Protein AF-A0A7X3QIZ9-F1 (afdb_monomer_lite)

Foldseek 3Di:
DVLCVVLQAAEAEDAALVRLLVVVCVLCVPFAQEEEEDDLVCVQSVNVVSCVVVNHHYAYLDLQQNLVVLVVLWAQALVQRNPVDALVVSLVSCVVVVFDDVDSDPQSSLQRSLVVSVVSLVRGAAYEYEALAQEPPNRWTKDADFFLSVLSRQQRHLEYEYEYEPLRYDHHPLRVQVLQCCQCCLAPNASGHQKIKTAFHRDPSGHHYYYYYHLQLVVLCVDPLRNLLSPDSRRRNLLVQFPLCVVQTQSLQVGSDGHLSCLQVVCSNVVVCPNLCSLVSGPLPQRSQVSRPSRDRSSSSSVVSVVVCLVVHDDPVRVVVVVVVCVCCVDPNVVVVVVVVVVCCVVPVPDDDDPPPDPDPSPPPPPPPPVVSDDDPVPDDDDDDPDPDDADPQLVSLLQVLLVVLPAAEEQDDDDDPLEDEDEFLAAESSNNKTKDWDPSLNSVSQLSGQEYEYEHASVRGDHGPSVCRVVPPDRGMMMIGRWFRWDLSHVRDIHGSSRGYRHYYYNYDHDDDPD

Secondary structure (DSSP, 8-state):
-HHHHHTT-EEEEESSHHHHHHHHHHHHTT--EEEE---HHHHHTTHHHHHHHTT-EEEE-SHHHHHHHHHTS--SSSS-TTTT--HHHHHHHHHHHT---SS--HHHHHHHHHHHHHHHTTS--EEEE--SEEETTT-PEEEEESSSHHHHHHHSSSEEEEEEEGGGEESSHHHHHHHHHHHHHHHHS-SS-SEEEEE-SPPTT-EEEEEEE-TTHHHHHH-TTTGGGGG-----HHHHT-HHHHHH-SGGG-SSS-HHHHHHHHHHH-TTTTTTTGGGS----SHHHHT-TT---HHHHHHHHHHHHHHH-S-HHHHHHHHHHHHHHSSHHHHHHHHHHHHHHHH-TTSPPPP---SS------TT--GGGSPPGGGSPPPPPPP-PPPPSSHHHHHHHHHHHTT-EEES-----TTEEEEE-SEEETTTTEEEEEGGGG-HHHHHH-SEEEEEEEGGGEESSGGGGHHHH-SSS-EEEE-SS-EE-TTTT--EE-SSS-SEEEEEEE------

Structure (mmCIF, N/CA/C/O backbone):
data_AF-A0A7X3QIZ9-F1
#
_entry.id   AF-A0A7X3QIZ9-F1
#
loop_
_atom_site.group_PDB
_atom_site.id
_atom_site.type_symbol
_atom_site.label_atom_id
_atom_site.label_alt_id
_atom_site.label_comp_id
_atom_site.label_asym_id
_atom_site.label_entity_id
_atom_site.label_seq_id
_atom_site.pdbx_PDB_ins_code
_atom_site.Cartn_x
_atom_site.Cartn_y
_atom_site.Cartn_z
_atom_site.occupancy
_atom_site.B_iso_or_equiv
_atom_site.auth_seq_id
_atom_site.auth_comp_id
_atom_site.auth_asym_id
_atom_site.auth_atom_id
_atom_site.pdbx_PDB_model_num
ATOM 1 N N . LYS A 1 1 ? -8.763 -18.325 -1.494 1.00 93.81 1 LYS A N 1
ATOM 2 C CA . LYS A 1 1 ? -10.155 -18.552 -1.966 1.00 93.81 1 LYS A CA 1
ATOM 3 C C . LYS A 1 1 ? -11.028 -19.111 -0.850 1.00 93.81 1 LYS A C 1
ATOM 5 O O . LYS A 1 1 ? -12.008 -18.465 -0.520 1.00 93.81 1 LYS A O 1
ATOM 10 N N . GLU A 1 2 ? -10.685 -20.267 -0.279 1.00 96.06 2 GLU A N 1
ATOM 11 C CA . GLU A 1 2 ? -11.471 -20.912 0.789 1.00 96.06 2 GLU A CA 1
ATOM 12 C C . GLU A 1 2 ? -11.635 -20.011 2.018 1.00 96.06 2 GLU A C 1
ATOM 14 O O . GLU A 1 2 ? -12.759 -19.773 2.447 1.00 96.06 2 GLU A O 1
ATOM 19 N N . SER A 1 3 ? -10.553 -19.393 2.496 1.00 95.69 3 SER A N 1
ATOM 20 C CA . SER A 1 3 ? -10.618 -18.463 3.631 1.00 95.69 3 SER A CA 1
ATOM 21 C C . SER A 1 3 ? -11.431 -17.203 3.330 1.00 95.69 3 SER A C 1
ATOM 23 O O . SER A 1 3 ? -12.224 -16.780 4.159 1.00 95.69 3 SER A O 1
ATOM 25 N N . CYS A 1 4 ? -11.353 -16.654 2.111 1.00 96.25 4 CYS A N 1
ATOM 26 C CA . CYS A 1 4 ? -12.240 -15.559 1.698 1.00 96.25 4 CYS A CA 1
ATOM 27 C C . CYS A 1 4 ? -13.718 -15.977 1.759 1.00 96.25 4 CYS A C 1
ATOM 29 O O . CYS A 1 4 ? -14.544 -15.214 2.242 1.00 96.25 4 CYS A O 1
ATOM 31 N N . ALA A 1 5 ? -14.051 -17.198 1.323 1.00 95.44 5 ALA A N 1
ATOM 32 C CA . ALA A 1 5 ? -15.419 -17.707 1.401 1.00 95.44 5 ALA A CA 1
ATOM 33 C C . ALA A 1 5 ? -15.892 -17.870 2.856 1.00 95.44 5 ALA A C 1
ATOM 35 O O . ALA A 1 5 ? -17.027 -17.511 3.158 1.00 95.44 5 ALA A O 1
ATOM 36 N N . ARG A 1 6 ? -15.017 -18.334 3.762 1.00 94.25 6 ARG A N 1
ATOM 37 C CA . ARG A 1 6 ? -15.292 -18.394 5.210 1.00 94.25 6 ARG A CA 1
ATOM 38 C C . ARG A 1 6 ? -15.600 -17.011 5.799 1.00 94.25 6 ARG A C 1
ATOM 40 O O . ARG A 1 6 ? -16.475 -16.898 6.645 1.00 94.25 6 ARG A O 1
ATOM 47 N N . GLN A 1 7 ? -14.927 -15.978 5.297 1.00 91.75 7 GLN A N 1
ATOM 48 C CA . GLN A 1 7 ? -15.084 -14.575 5.697 1.00 91.75 7 GLN A CA 1
ATOM 49 C C . GLN A 1 7 ? -16.263 -13.852 5.024 1.00 91.75 7 GLN A C 1
ATOM 51 O O . GLN A 1 7 ? -16.474 -12.668 5.264 1.00 91.75 7 GLN A O 1
ATOM 56 N N . GLY A 1 8 ? -16.987 -14.498 4.103 1.00 95.06 8 GLY A N 1
ATOM 57 C CA . GLY A 1 8 ? -17.984 -13.806 3.276 1.00 95.06 8 GLY A CA 1
ATOM 58 C C . GLY A 1 8 ? -17.385 -12.779 2.300 1.00 95.06 8 GLY A C 1
ATOM 59 O O . GLY A 1 8 ? -18.102 -11.928 1.781 1.00 95.06 8 GLY A O 1
ATOM 60 N N . ILE A 1 9 ? -16.080 -12.852 2.020 1.00 97.44 9 ILE A N 1
ATOM 61 C CA . ILE A 1 9 ? -15.390 -12.012 1.034 1.00 97.44 9 ILE A CA 1
ATOM 62 C C . ILE A 1 9 ? -15.486 -12.684 -0.340 1.00 97.44 9 ILE A C 1
ATOM 64 O O . ILE A 1 9 ? -14.994 -13.799 -0.549 1.00 97.44 9 ILE A O 1
ATOM 68 N N . GLY A 1 10 ? -16.060 -11.993 -1.325 1.00 98.06 10 GLY A N 1
ATOM 69 C CA . GLY A 1 10 ? -16.148 -12.519 -2.684 1.00 98.06 10 GLY A CA 1
ATOM 70 C C . GLY A 1 10 ? -14.780 -12.535 -3.374 1.00 98.06 10 GLY A C 1
ATOM 71 O O . GLY A 1 10 ? -14.226 -11.485 -3.693 1.00 98.06 10 GLY A O 1
ATOM 72 N N . TYR A 1 11 ? -14.244 -13.728 -3.626 1.00 98.44 11 TYR A N 1
ATOM 73 C CA . TYR A 1 11 ? -12.955 -13.928 -4.291 1.00 98.44 11 TYR A CA 1
ATOM 74 C C . TYR A 1 11 ? -13.103 -14.051 -5.811 1.00 98.44 11 TYR A C 1
ATOM 76 O O . TYR A 1 11 ? -13.839 -14.910 -6.303 1.00 98.44 11 TYR A O 1
ATOM 84 N N . HIS A 1 12 ? -12.310 -13.275 -6.547 1.00 98.50 12 HIS A N 1
ATOM 85 C CA . HIS A 1 12 ? -12.258 -13.274 -8.006 1.00 98.50 12 HIS A CA 1
ATOM 86 C C . HIS A 1 12 ? -10.811 -13.341 -8.487 1.00 98.50 12 HIS A C 1
ATOM 88 O O . HIS A 1 12 ? -9.913 -12.759 -7.879 1.00 98.50 12 HIS A O 1
ATOM 94 N N . ARG A 1 13 ? -10.583 -14.021 -9.611 1.00 97.75 13 ARG A N 1
ATOM 95 C CA . ARG A 1 13 ? -9.285 -14.060 -10.294 1.00 97.75 13 ARG A CA 1
ATOM 96 C C . ARG A 1 13 ? -9.449 -13.517 -11.707 1.00 97.75 13 ARG A C 1
ATOM 98 O O . ARG A 1 13 ? -10.447 -13.824 -12.354 1.00 97.75 13 ARG A O 1
ATOM 105 N N . ALA A 1 14 ? -8.467 -12.752 -12.163 1.00 98.50 14 ALA A N 1
ATOM 106 C CA . ALA A 1 14 ? -8.360 -12.263 -13.530 1.00 98.50 14 ALA A CA 1
ATOM 107 C C . ALA A 1 14 ? -7.000 -12.668 -14.108 1.00 98.50 14 ALA A C 1
ATOM 109 O O . ALA A 1 14 ? -5.959 -12.418 -13.493 1.00 98.50 14 ALA A O 1
ATOM 110 N N . ALA A 1 15 ? -7.008 -13.321 -15.268 1.00 97.94 15 ALA A N 1
ATOM 111 C CA . ALA A 1 15 ? -5.796 -13.711 -15.975 1.00 97.94 15 ALA A CA 1
ATOM 112 C C . ALA A 1 15 ? -5.143 -12.513 -16.681 1.00 97.94 15 ALA A C 1
ATOM 114 O O . ALA A 1 15 ? -3.917 -12.430 -16.717 1.00 97.94 15 ALA A O 1
ATOM 115 N N . THR A 1 16 ? -5.948 -11.574 -17.189 1.00 97.81 16 THR A N 1
ATOM 116 C CA . THR A 1 16 ? -5.486 -10.410 -17.963 1.00 97.81 16 THR A CA 1
ATOM 117 C C . THR A 1 16 ? -6.006 -9.086 -17.403 1.00 97.81 16 THR A C 1
ATOM 119 O O . THR A 1 16 ? -6.907 -9.055 -16.556 1.00 97.81 16 THR A O 1
ATOM 122 N N . ALA A 1 17 ? -5.451 -7.978 -17.900 1.00 97.44 17 ALA A N 1
ATOM 123 C CA . ALA A 1 17 ? -5.936 -6.632 -17.609 1.00 97.44 17 ALA A CA 1
ATOM 124 C C . ALA A 1 17 ? -7.415 -6.444 -18.001 1.00 97.44 17 ALA A C 1
ATOM 126 O O . ALA A 1 17 ? -8.199 -5.905 -17.218 1.00 97.44 17 ALA A O 1
ATOM 127 N N . GLU A 1 18 ? -7.829 -6.946 -19.167 1.00 98.25 18 GLU A N 1
ATOM 128 C CA . GLU A 1 18 ? -9.209 -6.842 -19.655 1.00 98.25 18 GLU A CA 1
ATOM 129 C C . GLU A 1 18 ? -10.184 -7.590 -18.744 1.00 98.25 18 GLU A C 1
ATOM 131 O O . GLU A 1 18 ? -11.250 -7.064 -18.417 1.00 98.25 18 GLU A O 1
ATOM 136 N N . GLU A 1 19 ? -9.814 -8.792 -18.292 1.00 98.62 19 GLU A N 1
ATOM 137 C CA . GLU A 1 19 ? -10.619 -9.560 -17.340 1.00 98.62 19 GLU A CA 1
ATOM 138 C C . GLU A 1 19 ? -10.730 -8.854 -15.986 1.00 98.62 19 GLU A C 1
ATOM 140 O O . GLU A 1 19 ? -11.805 -8.860 -15.381 1.00 98.62 19 GLU A O 1
ATOM 145 N N . ALA A 1 20 ? -9.650 -8.220 -15.515 1.00 98.62 20 ALA A N 1
ATOM 146 C CA . ALA A 1 20 ? -9.653 -7.470 -14.262 1.00 98.62 20 ALA A CA 1
ATOM 147 C C . ALA A 1 20 ? -10.604 -6.267 -14.348 1.00 98.62 20 ALA A C 1
ATOM 149 O O . ALA A 1 20 ? -11.476 -6.104 -13.491 1.00 98.62 20 ALA A O 1
ATOM 150 N N . VAL A 1 21 ? -10.500 -5.475 -15.421 1.00 98.69 21 VAL A N 1
ATOM 151 C CA . VAL A 1 21 ? -11.388 -4.333 -15.688 1.00 98.69 21 VAL A CA 1
ATOM 152 C C . VAL A 1 21 ? -12.841 -4.787 -15.827 1.00 98.69 21 VAL A C 1
ATOM 154 O O . VAL A 1 21 ? -13.732 -4.184 -15.221 1.00 98.69 21 VAL A O 1
ATOM 157 N N . ALA A 1 22 ? -13.099 -5.858 -16.583 1.00 98.56 22 ALA A N 1
ATOM 158 C CA . ALA A 1 22 ? -14.443 -6.402 -16.757 1.00 98.56 22 ALA A CA 1
ATOM 159 C C . ALA A 1 22 ? -15.036 -6.870 -15.423 1.00 98.56 22 ALA A C 1
ATOM 161 O O . ALA A 1 22 ? -16.188 -6.560 -15.118 1.00 98.56 22 ALA A O 1
ATOM 162 N N . ARG A 1 23 ? -14.237 -7.558 -14.597 1.00 98.69 23 ARG A N 1
ATOM 163 C CA . ARG A 1 23 ? -14.671 -8.050 -13.289 1.00 98.69 23 ARG A CA 1
ATOM 164 C C . ARG A 1 23 ? -15.008 -6.914 -12.335 1.00 98.69 23 ARG A C 1
ATOM 166 O O . ARG A 1 23 ? -16.074 -6.945 -11.731 1.00 98.69 23 ARG A O 1
ATOM 173 N N . VAL A 1 24 ? -14.133 -5.917 -12.207 1.00 98.69 24 VAL A N 1
ATOM 174 C CA . VAL A 1 24 ? -14.393 -4.757 -11.341 1.00 98.69 24 VAL A CA 1
ATOM 175 C C . VAL A 1 24 ? -15.626 -3.995 -11.829 1.00 98.69 24 VAL A C 1
ATOM 177 O O . VAL A 1 24 ? -16.498 -3.682 -11.028 1.00 98.69 24 VAL A O 1
ATOM 180 N N . THR A 1 25 ? -15.759 -3.779 -13.141 1.00 98.50 25 THR A N 1
ATOM 181 C CA . THR A 1 25 ? -16.943 -3.124 -13.727 1.00 98.50 25 THR A CA 1
ATOM 182 C C . THR A 1 25 ? -18.230 -3.888 -13.410 1.00 98.50 25 THR A C 1
ATOM 184 O O . THR A 1 25 ? -19.232 -3.273 -13.060 1.00 98.50 25 THR A O 1
ATOM 187 N N . GLN A 1 26 ? -18.205 -5.223 -13.498 1.00 98.44 26 GLN A N 1
ATOM 188 C CA . GLN A 1 26 ? -19.348 -6.066 -13.148 1.00 98.44 26 GLN A CA 1
ATOM 189 C C . GLN A 1 26 ? -19.730 -5.919 -11.670 1.00 98.44 26 GLN A C 1
ATOM 191 O O . GLN A 1 26 ? -20.911 -5.795 -11.366 1.00 98.44 26 GLN A O 1
ATOM 196 N N . LEU A 1 27 ? -18.745 -5.944 -10.768 1.00 98.50 27 LEU A N 1
ATOM 197 C CA . LEU A 1 27 ? -18.977 -5.822 -9.325 1.00 98.50 27 LEU A CA 1
ATOM 198 C C . LEU A 1 27 ? -19.531 -4.450 -8.941 1.00 98.50 27 LEU A C 1
ATOM 200 O O . LEU A 1 27 ? -20.371 -4.361 -8.057 1.00 98.50 27 LEU A O 1
ATOM 204 N N . LEU A 1 28 ? -19.086 -3.393 -9.621 1.00 98.44 28 LEU A N 1
ATOM 205 C CA . LEU A 1 28 ? -19.589 -2.041 -9.395 1.00 98.44 28 LEU A CA 1
ATOM 206 C C . LEU A 1 28 ? -21.062 -1.880 -9.791 1.00 98.44 28 LEU A C 1
ATOM 208 O O . LEU A 1 28 ? -21.733 -1.018 -9.232 1.00 98.44 28 LEU A O 1
ATOM 212 N N . GLY A 1 29 ? -21.570 -2.659 -10.754 1.00 97.06 29 GLY A N 1
ATOM 213 C CA . GLY A 1 29 ? -22.960 -2.560 -11.206 1.00 97.06 29 GLY A CA 1
ATOM 214 C C . GLY A 1 29 ? -23.348 -1.118 -11.553 1.00 97.06 29 GLY A C 1
ATOM 215 O O . GLY A 1 29 ? -22.693 -0.476 -12.380 1.00 97.06 29 GLY A O 1
ATOM 216 N N . ASP A 1 30 ? -24.366 -0.591 -10.872 1.00 95.62 30 ASP A N 1
ATOM 217 C CA . ASP A 1 30 ? -24.891 0.767 -11.071 1.00 95.62 30 ASP A CA 1
ATOM 218 C C . ASP A 1 30 ? -24.164 1.860 -10.261 1.00 95.62 30 ASP A C 1
ATOM 220 O O . ASP A 1 30 ? -24.421 3.040 -10.490 1.00 95.62 30 ASP A O 1
ATOM 224 N N . ALA A 1 31 ? -23.212 1.509 -9.382 1.00 97.06 31 ALA A N 1
ATOM 225 C CA . ALA A 1 31 ? -22.459 2.466 -8.556 1.00 97.06 31 ALA A CA 1
ATOM 226 C C . ALA A 1 31 ? -21.817 3.559 -9.420 1.00 97.06 31 ALA A C 1
ATOM 228 O O . ALA A 1 31 ? -21.070 3.233 -10.340 1.00 97.06 31 ALA A O 1
ATOM 229 N N . ARG A 1 32 ? -22.084 4.839 -9.168 1.00 96.19 32 ARG A N 1
ATOM 230 C CA . ARG A 1 32 ? -21.631 5.951 -10.013 1.00 96.19 32 ARG A CA 1
ATOM 231 C C . ARG A 1 32 ? -20.407 6.655 -9.439 1.00 96.19 32 ARG A C 1
ATOM 233 O O . ARG A 1 32 ? -19.492 6.927 -10.216 1.00 96.19 32 ARG A O 1
ATOM 240 N N . ARG A 1 33 ? -20.393 6.928 -8.131 1.00 97.56 33 ARG A N 1
ATOM 241 C CA . ARG A 1 33 ? -19.317 7.646 -7.427 1.00 97.56 33 ARG A CA 1
ATOM 242 C C . ARG A 1 33 ? -18.389 6.652 -6.737 1.00 97.56 33 ARG A C 1
ATOM 244 O O . ARG A 1 33 ? -18.800 5.914 -5.841 1.00 97.56 33 ARG A O 1
ATOM 251 N N . ILE A 1 34 ? -17.138 6.605 -7.182 1.00 98.31 34 ILE A N 1
ATOM 252 C CA . ILE A 1 34 ? -16.160 5.592 -6.784 1.00 98.31 34 ILE A CA 1
ATOM 253 C C . ILE A 1 34 ? -14.951 6.276 -6.158 1.00 98.31 34 ILE A C 1
ATOM 255 O O . ILE A 1 34 ? -14.194 6.970 -6.839 1.00 98.31 34 ILE A O 1
ATOM 259 N N . ALA A 1 35 ? -14.749 6.033 -4.867 1.00 97.81 35 ALA A N 1
ATOM 260 C CA . ALA A 1 35 ? -13.552 6.458 -4.161 1.00 97.81 35 ALA A CA 1
ATOM 261 C C . ALA A 1 35 ? -12.456 5.423 -4.401 1.00 97.81 35 ALA A C 1
ATOM 263 O O . ALA A 1 35 ? -12.590 4.264 -4.003 1.00 97.81 35 ALA A O 1
ATOM 264 N N . LYS A 1 36 ? -11.370 5.823 -5.057 1.00 97.44 36 LYS A N 1
ATOM 265 C CA . LYS A 1 36 ? -10.222 4.955 -5.284 1.00 97.44 36 LYS A CA 1
ATOM 266 C C . LYS A 1 36 ? -9.065 5.400 -4.399 1.00 97.44 36 LYS A C 1
ATOM 268 O O . LYS A 1 36 ? -8.704 6.572 -4.360 1.00 97.44 36 LYS A O 1
ATOM 273 N N . SER A 1 37 ? -8.487 4.464 -3.659 1.00 93.44 37 SER A N 1
ATOM 274 C CA . SER A 1 37 ? -7.199 4.666 -3.007 1.00 93.44 37 SER A CA 1
ATOM 275 C C . SER A 1 37 ? -6.078 4.137 -3.900 1.00 93.44 37 SER A C 1
ATOM 277 O O . SER A 1 37 ? -6.279 3.279 -4.772 1.00 93.44 37 SER A O 1
ATOM 279 N N . LYS A 1 38 ? -4.870 4.637 -3.649 1.00 86.75 38 LYS A N 1
ATOM 280 C CA . LYS A 1 38 ? -3.644 4.270 -4.351 1.00 86.75 38 LYS A CA 1
ATOM 281 C C . LYS A 1 38 ? -3.523 2.767 -4.623 1.00 86.75 38 LYS A C 1
ATOM 283 O O . LYS A 1 38 ? -3.502 1.941 -3.708 1.00 86.75 38 LYS A O 1
ATOM 288 N N . SER A 1 39 ? -3.402 2.410 -5.903 1.00 92.50 39 SER A N 1
ATOM 289 C CA . SER A 1 39 ? -3.222 1.025 -6.344 1.00 92.50 39 SER A CA 1
ATOM 290 C C . SER A 1 39 ? -2.448 0.953 -7.654 1.00 92.50 39 SER A C 1
ATOM 292 O O . SER A 1 39 ? -2.959 1.287 -8.722 1.00 92.50 39 SER A O 1
ATOM 294 N N . MET A 1 40 ? -1.225 0.430 -7.570 1.00 93.12 40 MET A N 1
ATOM 295 C CA . MET A 1 40 ? -0.358 0.216 -8.732 1.00 93.12 40 MET A CA 1
ATOM 296 C C . MET A 1 40 ? -0.944 -0.802 -9.717 1.00 93.12 40 MET A C 1
ATOM 298 O O . MET A 1 40 ? -0.724 -0.694 -10.915 1.00 93.12 40 MET A O 1
ATOM 302 N N . VAL A 1 41 ? -1.694 -1.795 -9.224 1.00 96.75 41 VAL A N 1
ATOM 303 C CA . VAL A 1 41 ? -2.320 -2.819 -10.079 1.00 96.75 41 VAL A CA 1
ATOM 304 C C . VAL A 1 41 ? -3.534 -2.249 -10.805 1.00 96.75 41 VAL A C 1
ATOM 306 O O . VAL A 1 41 ? -3.773 -2.601 -11.954 1.00 96.75 41 VAL A O 1
ATOM 309 N N . ALA A 1 42 ? -4.278 -1.336 -10.175 1.00 96.44 42 ALA A N 1
ATOM 310 C CA . ALA A 1 42 ? -5.342 -0.610 -10.862 1.00 96.44 42 ALA A CA 1
ATOM 311 C C . ALA A 1 42 ? -4.786 0.260 -12.005 1.00 96.44 42 ALA A C 1
ATOM 313 O O . ALA A 1 42 ? -5.388 0.295 -13.076 1.00 96.44 42 ALA A O 1
ATOM 314 N N . GLU A 1 43 ? -3.631 0.899 -11.798 1.00 94.12 43 GLU A N 1
ATOM 315 C CA . GLU A 1 43 ? -2.920 1.645 -12.845 1.00 94.12 43 GLU A CA 1
ATOM 316 C C . GLU A 1 43 ? -2.392 0.712 -13.949 1.00 94.12 43 GLU A C 1
ATOM 318 O O . GLU A 1 43 ? -2.610 0.958 -15.132 1.00 94.12 43 GLU A O 1
ATOM 323 N N . GLU A 1 44 ? -1.781 -0.417 -13.570 1.00 95.44 44 GLU A N 1
ATOM 324 C CA . GLU A 1 44 ? -1.277 -1.453 -14.488 1.00 95.44 44 GLU A CA 1
ATOM 325 C C . GLU A 1 44 ? -2.335 -1.922 -15.493 1.00 95.44 44 GLU A C 1
ATOM 327 O O . GLU A 1 44 ? -2.031 -2.095 -16.673 1.00 95.44 44 GLU A O 1
ATOM 332 N N . VAL A 1 45 ? -3.574 -2.124 -15.037 1.00 97.25 45 VAL A N 1
ATOM 333 C CA . VAL A 1 45 ? -4.674 -2.599 -15.890 1.00 97.25 45 VAL A CA 1
ATOM 334 C C . VAL A 1 45 ? -5.482 -1.462 -16.529 1.00 97.25 45 VAL A C 1
ATOM 336 O O . VAL A 1 45 ? -6.460 -1.729 -17.225 1.00 97.25 45 VAL A O 1
ATOM 339 N N . GLY A 1 46 ? -5.110 -0.198 -16.295 1.00 95.69 46 GLY A N 1
ATOM 340 C CA . GLY A 1 46 ? -5.814 0.974 -16.828 1.00 95.69 46 GLY A CA 1
ATOM 341 C C . GLY A 1 46 ? -7.230 1.156 -16.269 1.00 95.69 46 GLY A C 1
ATOM 342 O O . GLY A 1 46 ? -8.121 1.643 -16.973 1.00 95.69 46 GLY A O 1
ATOM 343 N N . LEU A 1 47 ? -7.464 0.747 -15.016 1.00 97.69 47 LEU A N 1
ATOM 344 C CA . LEU A 1 47 ? -8.796 0.683 -14.411 1.00 97.69 47 LEU A CA 1
ATOM 345 C C . LEU A 1 47 ? -9.485 2.051 -14.368 1.00 97.69 47 LEU A C 1
ATOM 347 O O . LEU A 1 47 ? -10.628 2.166 -14.807 1.00 97.69 47 LEU A O 1
ATOM 351 N N . THR A 1 48 ? -8.800 3.087 -13.874 1.00 95.94 48 THR A N 1
ATOM 352 C CA . THR A 1 48 ? -9.379 4.433 -13.719 1.00 95.94 48 THR A CA 1
ATOM 353 C C . THR A 1 48 ? -9.867 4.978 -15.062 1.00 95.94 48 THR A C 1
ATOM 355 O O . THR A 1 48 ? -11.022 5.392 -15.186 1.00 95.94 48 THR A O 1
ATOM 358 N N . HIS A 1 49 ? -9.033 4.890 -16.103 1.00 95.44 49 HIS A N 1
ATOM 359 C CA . HIS A 1 49 ? -9.411 5.294 -17.458 1.00 95.44 49 HIS A CA 1
ATOM 360 C C . HIS A 1 49 ? -10.623 4.502 -17.971 1.00 95.44 49 HIS A C 1
ATOM 362 O O . HIS A 1 49 ? -11.597 5.084 -18.453 1.00 95.44 49 HIS A O 1
ATOM 368 N N . ALA A 1 50 ? -10.604 3.175 -17.819 1.00 97.81 50 ALA A N 1
ATOM 369 C CA . ALA A 1 50 ? -11.682 2.312 -18.284 1.00 97.81 50 ALA A CA 1
ATOM 370 C C . ALA A 1 50 ? -13.029 2.597 -17.593 1.00 97.81 50 ALA A C 1
ATOM 372 O O . ALA A 1 50 ? -14.076 2.520 -18.244 1.00 97.81 50 ALA A O 1
ATOM 373 N N . LEU A 1 51 ? -13.018 2.925 -16.299 1.00 98.19 51 LEU A N 1
ATOM 374 C CA . LEU A 1 51 ? -14.220 3.285 -15.544 1.00 98.19 51 LEU A CA 1
ATOM 375 C C . LEU A 1 51 ? -14.756 4.666 -15.953 1.00 98.19 51 LEU A C 1
ATOM 377 O O . LEU A 1 51 ? -15.958 4.800 -16.188 1.00 98.19 51 LEU A O 1
ATOM 381 N N . ARG A 1 52 ? -13.880 5.664 -16.135 1.00 97.00 52 ARG A N 1
ATOM 382 C CA . ARG A 1 52 ? -14.271 7.014 -16.589 1.00 97.00 52 ARG A CA 1
ATOM 383 C C . ARG A 1 52 ? -14.892 7.010 -17.985 1.00 97.00 52 ARG A C 1
ATOM 385 O O . ARG A 1 52 ? -15.927 7.636 -18.193 1.00 97.00 52 ARG A O 1
ATOM 392 N N . VAL A 1 53 ? -14.342 6.231 -18.923 1.00 97.12 53 VAL A N 1
ATOM 393 C CA . VAL A 1 53 ? -14.933 6.038 -20.268 1.00 97.12 53 VAL A CA 1
ATOM 394 C C . VAL A 1 53 ? -16.347 5.442 -20.196 1.00 97.12 53 VAL A C 1
ATOM 396 O O . VAL A 1 53 ? -17.173 5.689 -21.071 1.00 97.12 53 VAL A O 1
ATOM 399 N N . ARG A 1 54 ? -16.657 4.691 -19.132 1.00 96.62 54 ARG A N 1
ATOM 400 C CA . ARG A 1 54 ? -17.988 4.119 -18.863 1.00 96.62 54 ARG A CA 1
ATOM 401 C C . ARG A 1 54 ? -18.899 5.054 -18.057 1.00 96.62 54 ARG A C 1
ATOM 403 O O . ARG A 1 54 ? -19.938 4.613 -17.576 1.00 96.62 54 ARG A O 1
ATOM 410 N N . GLY A 1 55 ? -18.523 6.324 -17.898 1.00 97.06 55 GLY A N 1
ATOM 411 C CA . GLY A 1 55 ? -19.327 7.337 -17.213 1.00 97.06 55 GLY A CA 1
ATOM 412 C C . GLY A 1 55 ? -19.331 7.229 -15.686 1.00 97.06 55 GLY A C 1
ATOM 413 O O . GLY A 1 55 ? -20.175 7.852 -15.045 1.00 97.06 55 GLY A O 1
ATOM 414 N N . LYS A 1 56 ? -18.419 6.443 -15.097 1.00 97.56 56 LYS A N 1
ATOM 415 C CA . LYS A 1 56 ? -18.220 6.403 -13.644 1.00 97.56 56 LYS A CA 1
ATOM 416 C C . LYS A 1 56 ? -17.406 7.621 -13.204 1.00 97.56 56 LYS A C 1
ATOM 418 O O . LYS A 1 56 ? -16.414 7.974 -13.844 1.00 97.56 56 LYS A O 1
ATOM 423 N N . GLU A 1 57 ? -17.797 8.226 -12.094 1.00 97.25 57 GLU A N 1
ATOM 424 C CA . GLU A 1 57 ? -17.053 9.298 -11.442 1.00 97.25 57 GLU A CA 1
ATOM 425 C C . GLU A 1 57 ? -16.047 8.657 -10.481 1.00 97.25 57 GLU A C 1
ATOM 427 O O . GLU A 1 57 ? -16.423 8.141 -9.431 1.00 97.25 57 GLU A O 1
ATOM 432 N N . VAL A 1 58 ? -14.775 8.615 -10.880 1.00 97.12 58 VAL A N 1
ATOM 433 C CA . VAL A 1 58 ? -13.695 8.012 -10.086 1.00 97.12 58 VAL A CA 1
ATOM 434 C C . VAL A 1 58 ? -12.791 9.115 -9.564 1.00 97.12 58 VAL A C 1
ATOM 436 O O . VAL A 1 58 ? -12.209 9.843 -10.375 1.00 97.12 58 VAL A O 1
ATOM 439 N N . LEU A 1 59 ? -12.653 9.194 -8.242 1.00 96.56 59 LEU A N 1
ATOM 440 C CA . LEU A 1 59 ? -11.768 10.133 -7.558 1.00 96.56 59 LEU A CA 1
ATOM 441 C C . LEU A 1 59 ? -10.628 9.371 -6.873 1.00 96.56 59 LEU A C 1
ATOM 443 O O . LEU A 1 59 ? -10.884 8.437 -6.109 1.00 96.56 59 LEU A O 1
ATOM 447 N N . GLU A 1 60 ? -9.382 9.776 -7.130 1.00 95.56 60 GLU A N 1
ATOM 448 C CA . GLU A 1 60 ? -8.245 9.352 -6.308 1.00 95.56 60 GLU A CA 1
ATOM 449 C C . GLU A 1 60 ? -8.295 10.084 -4.964 1.00 95.56 60 GLU A C 1
ATOM 451 O O . GLU A 1 60 ? -8.425 11.302 -4.905 1.00 95.56 60 GLU A O 1
ATOM 456 N N . THR A 1 61 ? -8.215 9.323 -3.879 1.00 94.81 61 THR A N 1
ATOM 457 C CA . THR A 1 61 ? -8.417 9.822 -2.506 1.00 94.81 61 THR A CA 1
ATOM 458 C C . THR A 1 61 ? -7.118 10.040 -1.735 1.00 94.81 61 THR A C 1
ATOM 460 O O . THR A 1 61 ? -7.156 10.497 -0.601 1.00 94.81 61 THR A O 1
ATOM 463 N N . ASP A 1 62 ? -5.988 9.639 -2.314 1.00 94.25 62 ASP A N 1
ATOM 464 C CA . ASP A 1 62 ? -4.635 9.914 -1.820 1.00 94.25 62 ASP A CA 1
ATOM 465 C C . ASP A 1 62 ? -4.195 11.266 -2.389 1.00 94.25 62 ASP A C 1
ATOM 467 O O . ASP A 1 62 ? -4.356 11.490 -3.592 1.00 94.25 62 ASP A O 1
ATOM 471 N N . ILE A 1 63 ? -3.685 12.171 -1.547 1.00 93.44 63 ILE A N 1
ATOM 472 C CA . ILE A 1 63 ? -3.371 13.547 -1.969 1.00 93.44 63 ILE A CA 1
ATOM 473 C C . ILE A 1 63 ? -2.385 13.557 -3.143 1.00 93.44 63 ILE A C 1
ATOM 475 O O . ILE A 1 63 ? -2.612 14.251 -4.141 1.00 93.44 63 ILE A O 1
ATOM 479 N N . GLY A 1 64 ? -1.309 12.774 -3.051 1.00 93.00 64 GLY A N 1
ATOM 480 C CA . GLY A 1 64 ? -0.322 12.655 -4.115 1.00 93.00 64 GLY A CA 1
ATOM 481 C C . GLY A 1 64 ? -0.913 12.128 -5.425 1.00 93.00 64 GLY A C 1
ATOM 482 O O . GLY A 1 64 ? -0.621 12.689 -6.484 1.00 93.00 64 GLY A O 1
ATOM 483 N N . GLU A 1 65 ? -1.736 11.076 -5.373 1.00 92.75 65 GLU A N 1
ATOM 484 C CA . GLU A 1 65 ? -2.403 10.535 -6.569 1.00 92.75 65 GLU A CA 1
ATOM 485 C C . GLU A 1 65 ? -3.430 11.515 -7.157 1.00 92.75 65 GLU A C 1
ATOM 487 O O . GLU A 1 65 ? -3.489 11.655 -8.375 1.00 92.75 65 GLU A O 1
ATOM 492 N N . TYR A 1 66 ? -4.187 12.248 -6.333 1.00 95.25 66 TYR A N 1
ATOM 493 C CA . TYR A 1 66 ? -5.142 13.258 -6.808 1.00 95.25 66 TYR A CA 1
ATOM 494 C C . TYR A 1 66 ? -4.450 14.368 -7.609 1.00 95.25 66 TYR A C 1
ATOM 496 O O . TYR A 1 66 ? -4.866 14.703 -8.719 1.00 95.25 66 TYR A O 1
ATOM 504 N N . ILE A 1 67 ? -3.344 14.905 -7.081 1.00 95.06 67 ILE A N 1
ATOM 505 C CA . ILE A 1 67 ? -2.554 15.946 -7.757 1.00 95.06 67 ILE A CA 1
ATOM 506 C C . ILE A 1 67 ? -2.037 15.441 -9.113 1.00 95.06 67 ILE A C 1
ATOM 508 O O . ILE A 1 67 ? -2.093 16.155 -10.117 1.00 95.06 67 ILE A O 1
ATOM 512 N N . VAL A 1 68 ? -1.533 14.208 -9.145 1.00 93.06 68 VAL A N 1
ATOM 513 C CA . VAL A 1 68 ? -1.009 13.572 -10.360 1.00 93.06 68 VAL A CA 1
ATOM 514 C C . VAL A 1 68 ? -2.114 13.264 -11.373 1.00 93.06 68 VAL A C 1
ATOM 516 O O . VAL A 1 68 ? -1.889 13.375 -12.581 1.00 93.06 68 VAL A O 1
ATOM 519 N N . ASP A 1 69 ? -3.301 12.892 -10.903 1.00 93.31 69 ASP A N 1
ATOM 520 C CA . ASP A 1 69 ? -4.463 12.629 -11.746 1.00 93.31 69 ASP A CA 1
ATOM 521 C C . ASP A 1 69 ? -4.951 13.910 -12.443 1.00 93.31 69 ASP A C 1
ATOM 523 O O . ASP A 1 69 ? -5.203 13.881 -13.650 1.00 93.31 69 ASP A O 1
ATOM 527 N N . ILE A 1 70 ? -4.959 15.055 -11.741 1.00 94.06 70 ILE A N 1
ATOM 528 C CA . ILE A 1 70 ? -5.210 16.374 -12.356 1.00 94.06 70 ILE A CA 1
ATOM 529 C C . ILE A 1 70 ? -4.130 16.715 -13.392 1.00 94.06 70 ILE A C 1
ATOM 531 O O . ILE A 1 70 ? -4.434 17.252 -14.458 1.00 94.06 70 ILE A O 1
ATOM 535 N N . GLU A 1 71 ? -2.858 16.422 -13.101 1.00 93.75 71 GLU A N 1
ATOM 536 C CA . GLU A 1 71 ? -1.761 16.682 -14.041 1.00 93.75 71 GLU A CA 1
ATOM 537 C C . GLU A 1 71 ? -1.857 15.814 -15.312 1.00 93.75 71 GLU A C 1
ATOM 539 O O . GLU A 1 71 ? -1.446 16.241 -16.395 1.00 93.75 71 GLU A O 1
ATOM 544 N N . GLY A 1 72 ? -2.381 14.590 -15.192 1.00 89.19 72 GLY A N 1
ATOM 545 C CA . GLY A 1 72 ? -2.594 13.662 -16.304 1.00 89.19 72 GLY A CA 1
ATOM 546 C C . GLY A 1 72 ? -1.324 12.979 -16.829 1.00 89.19 72 GLY A C 1
ATOM 547 O O . GLY A 1 72 ? -1.332 12.439 -17.937 1.00 89.19 72 GLY A O 1
ATOM 548 N N . ARG A 1 73 ? -0.215 13.010 -16.072 1.00 86.62 73 ARG A N 1
ATOM 549 C CA . ARG A 1 73 ? 1.087 12.430 -16.478 1.00 86.62 73 ARG A CA 1
ATOM 550 C C . ARG A 1 73 ? 1.466 11.144 -15.743 1.00 86.62 73 ARG A C 1
ATOM 552 O O . ARG A 1 73 ? 2.421 10.484 -16.157 1.00 86.62 73 ARG A O 1
ATOM 559 N N . GLY A 1 74 ? 0.702 10.768 -14.720 1.00 86.56 74 GLY A N 1
ATOM 560 C CA . GLY A 1 74 ? 0.934 9.569 -13.919 1.00 86.56 74 GLY A CA 1
ATOM 561 C C . GLY A 1 74 ? 2.025 9.743 -12.851 1.00 86.56 74 GLY A C 1
ATOM 562 O O . GLY A 1 74 ? 2.707 10.771 -12.797 1.00 86.56 74 GLY A O 1
ATOM 563 N N . PRO A 1 75 ? 2.174 8.760 -11.948 1.00 91.31 75 PRO A N 1
ATOM 564 C CA . PRO A 1 75 ? 3.011 8.901 -10.764 1.00 91.31 75 PRO A CA 1
ATOM 565 C C . PRO A 1 75 ? 4.500 8.853 -11.109 1.00 91.31 75 PRO A C 1
ATOM 567 O O . PRO A 1 75 ? 4.957 8.085 -11.956 1.00 91.31 75 PRO A O 1
ATOM 570 N N . SER A 1 76 ? 5.288 9.652 -10.391 1.00 91.44 76 SER A N 1
ATOM 571 C CA . SER A 1 76 ? 6.749 9.684 -10.534 1.00 91.44 76 SER A CA 1
ATOM 572 C C . SER A 1 76 ? 7.499 8.851 -9.498 1.00 91.44 76 SER A C 1
ATOM 574 O O . SER A 1 76 ? 8.667 8.547 -9.724 1.00 91.44 76 SER A O 1
ATOM 576 N N . HIS A 1 77 ? 6.857 8.470 -8.389 1.00 93.75 77 HIS A N 1
ATOM 577 C CA . HIS A 1 77 ? 7.425 7.599 -7.362 1.00 93.75 77 HIS A CA 1
ATOM 578 C C . HIS A 1 77 ? 6.344 6.694 -6.759 1.00 93.75 77 HIS A C 1
ATOM 580 O O . HIS A 1 77 ? 5.206 7.115 -6.572 1.00 93.75 77 HIS A O 1
ATOM 586 N N . ILE A 1 78 ? 6.712 5.465 -6.377 1.00 92.00 78 ILE A N 1
ATOM 587 C CA . ILE A 1 78 ? 5.762 4.464 -5.860 1.00 92.00 78 ILE A CA 1
ATOM 588 C C . ILE A 1 78 ? 5.119 4.903 -4.541 1.00 92.00 78 ILE A C 1
ATOM 590 O O . ILE A 1 78 ? 3.958 4.604 -4.310 1.00 92.00 78 ILE A O 1
ATOM 594 N N . THR A 1 79 ? 5.838 5.600 -3.663 1.00 90.25 79 THR A N 1
ATOM 595 C CA . THR A 1 79 ? 5.305 6.042 -2.358 1.00 90.25 79 THR A CA 1
ATOM 596 C C . THR A 1 79 ? 4.961 7.527 -2.302 1.00 90.25 79 THR A C 1
ATOM 598 O O . THR A 1 79 ? 4.215 7.899 -1.416 1.00 90.25 79 THR A O 1
ATOM 601 N N . ALA A 1 80 ? 5.441 8.335 -3.253 1.00 91.00 80 ALA A N 1
ATOM 602 C CA . ALA A 1 80 ? 5.280 9.793 -3.276 1.00 91.00 80 ALA A CA 1
ATOM 603 C C . ALA A 1 80 ? 4.934 10.238 -4.714 1.00 91.00 80 ALA A C 1
ATOM 605 O O . ALA A 1 80 ? 5.810 10.706 -5.445 1.00 91.00 80 ALA A O 1
ATOM 606 N N . PRO A 1 81 ? 3.699 9.999 -5.187 1.00 91.56 81 PRO A N 1
ATOM 607 C CA . PRO A 1 81 ? 3.332 10.093 -6.606 1.00 91.56 81 PRO A CA 1
ATOM 608 C C . PRO A 1 81 ? 3.744 11.425 -7.250 1.00 91.56 81 PRO A C 1
ATOM 610 O O . PRO A 1 81 ? 4.391 11.441 -8.307 1.00 91.56 81 PRO A O 1
ATOM 613 N N . ALA A 1 82 ? 3.470 12.523 -6.543 1.00 92.06 82 ALA A N 1
ATOM 614 C CA . ALA A 1 82 ? 3.699 13.901 -6.963 1.00 92.06 82 ALA A CA 1
ATOM 615 C C . ALA A 1 82 ? 5.134 14.423 -6.730 1.00 92.06 82 ALA A C 1
ATOM 617 O O . ALA A 1 82 ? 5.374 15.609 -6.921 1.00 92.06 82 ALA A O 1
ATOM 618 N N . LEU A 1 83 ? 6.114 13.574 -6.374 1.00 89.88 83 LEU A N 1
ATOM 619 C CA . LEU A 1 83 ? 7.487 13.988 -6.006 1.00 89.88 83 LEU A CA 1
ATOM 620 C C . LEU A 1 83 ? 8.194 14.893 -7.038 1.00 89.88 83 LEU A C 1
ATOM 622 O O . LEU A 1 83 ? 9.128 15.620 -6.711 1.00 89.88 83 LEU A O 1
ATOM 626 N N . HIS A 1 84 ? 7.790 14.827 -8.303 1.00 89.94 84 HIS A N 1
ATOM 627 C CA . HIS A 1 84 ? 8.357 15.623 -9.386 1.00 89.94 84 HIS A CA 1
ATOM 628 C C . HIS A 1 84 ? 7.769 17.044 -9.513 1.00 89.94 84 HIS A C 1
ATOM 630 O O . HIS A 1 84 ? 8.253 17.814 -10.352 1.00 89.94 84 HIS A O 1
ATOM 636 N N . LEU A 1 85 ? 6.748 17.374 -8.719 1.00 90.69 85 LEU A N 1
ATOM 637 C CA . LEU A 1 85 ? 6.060 18.661 -8.688 1.00 90.69 85 LEU A CA 1
ATOM 638 C C . LEU A 1 85 ? 6.524 19.485 -7.483 1.00 90.69 85 LEU A C 1
ATOM 640 O O . LEU A 1 85 ? 6.763 18.955 -6.402 1.00 90.69 85 LEU A O 1
ATOM 644 N N . ASN A 1 86 ? 6.650 20.796 -7.679 1.00 90.69 86 ASN A N 1
ATOM 645 C CA . ASN A 1 86 ? 6.879 21.760 -6.603 1.00 90.69 86 ASN A CA 1
ATOM 646 C C . ASN A 1 86 ? 5.551 22.408 -6.176 1.00 90.69 86 ASN A C 1
ATOM 648 O O . ASN A 1 86 ? 4.545 22.324 -6.889 1.00 90.69 86 ASN A O 1
ATOM 652 N N . ARG A 1 87 ? 5.554 23.101 -5.033 1.00 91.88 87 ARG A N 1
ATOM 653 C CA . ARG A 1 87 ? 4.352 23.743 -4.474 1.00 91.88 87 ARG A CA 1
ATOM 654 C C . ARG A 1 87 ? 3.681 24.752 -5.417 1.00 91.88 87 ARG A C 1
ATOM 656 O O . ARG A 1 87 ? 2.458 24.763 -5.527 1.00 91.88 87 ARG A O 1
ATOM 663 N N . ALA A 1 88 ? 4.469 25.526 -6.168 1.00 91.19 88 ALA A N 1
ATOM 664 C CA . ALA A 1 88 ? 3.953 26.488 -7.144 1.00 91.19 88 ALA A CA 1
ATOM 665 C C . ALA A 1 88 ? 3.142 25.794 -8.249 1.00 91.19 88 ALA A C 1
ATOM 667 O O . ALA A 1 88 ? 2.024 26.207 -8.556 1.00 91.19 88 ALA A O 1
ATOM 668 N N . ARG A 1 89 ? 3.664 24.690 -8.799 1.00 92.62 89 ARG A N 1
ATOM 669 C CA . ARG A 1 89 ? 2.961 23.917 -9.823 1.00 92.62 89 ARG A CA 1
ATOM 670 C C . ARG A 1 89 ? 1.724 23.217 -9.268 1.00 92.62 89 ARG A C 1
ATOM 672 O O . ARG A 1 89 ? 0.707 23.171 -9.953 1.00 92.62 89 ARG A O 1
ATOM 679 N N . ILE A 1 90 ? 1.792 22.696 -8.043 1.00 94.69 90 ILE A N 1
ATOM 680 C CA . ILE A 1 90 ? 0.634 22.084 -7.374 1.00 94.69 90 ILE A CA 1
ATOM 681 C C . ILE A 1 90 ? -0.483 23.118 -7.207 1.00 94.69 90 ILE A C 1
ATOM 683 O O . ILE A 1 90 ? -1.623 22.844 -7.575 1.00 94.69 90 ILE A O 1
ATOM 687 N N . ARG A 1 91 ? -0.156 24.331 -6.746 1.00 95.38 91 ARG A N 1
ATOM 688 C CA . ARG A 1 91 ? -1.114 25.439 -6.659 1.00 95.38 91 ARG A CA 1
ATOM 689 C C . ARG A 1 91 ? -1.766 25.737 -8.009 1.00 95.38 91 ARG A C 1
ATOM 691 O O . ARG A 1 91 ? -2.980 25.880 -8.065 1.00 95.38 91 ARG A O 1
ATOM 698 N N . GLU A 1 92 ? -0.990 25.827 -9.091 1.00 95.44 92 GLU A N 1
ATOM 699 C CA . GLU A 1 92 ? -1.544 26.059 -10.435 1.00 95.44 92 GLU A CA 1
ATOM 700 C C . GLU A 1 92 ? -2.523 24.962 -10.867 1.00 95.44 92 GLU A C 1
ATOM 702 O O . GLU A 1 92 ? -3.560 25.269 -11.454 1.00 95.44 92 GLU A O 1
ATOM 707 N N . LEU A 1 93 ? -2.203 23.695 -10.584 1.00 95.69 93 LEU A N 1
ATOM 708 C CA . LEU A 1 93 ? -3.070 22.560 -10.902 1.00 95.69 93 LEU A CA 1
ATOM 709 C C . LEU A 1 93 ? -4.382 22.624 -10.112 1.00 95.69 93 LEU A C 1
ATOM 711 O O . LEU A 1 93 ? -5.448 22.486 -10.706 1.00 95.69 93 LEU A O 1
ATOM 715 N N . LEU A 1 94 ? -4.314 22.895 -8.805 1.00 96.25 94 LEU A N 1
ATOM 716 C CA . LEU A 1 94 ? -5.496 23.013 -7.946 1.00 96.25 94 LEU A CA 1
ATOM 717 C C . LEU A 1 94 ? -6.363 24.221 -8.329 1.00 96.25 94 LEU A C 1
ATOM 719 O O . LEU A 1 94 ? -7.569 24.075 -8.507 1.00 96.25 94 LEU A O 1
ATOM 723 N N . ALA A 1 95 ? -5.756 25.386 -8.569 1.00 95.38 95 ALA A N 1
ATOM 724 C CA . ALA A 1 95 ? -6.477 26.563 -9.054 1.00 95.38 95 ALA A CA 1
ATOM 725 C C . ALA A 1 95 ? -7.143 26.304 -10.417 1.00 95.38 95 ALA A C 1
ATOM 727 O O . ALA A 1 95 ? -8.275 26.723 -10.654 1.00 95.38 95 ALA A O 1
ATOM 728 N N . GLY A 1 96 ? -6.462 25.581 -11.314 1.00 95.25 96 GLY A N 1
ATOM 729 C CA . GLY A 1 96 ? -7.013 25.159 -12.603 1.00 95.25 96 GLY A CA 1
ATOM 730 C C . GLY A 1 96 ? -8.165 24.156 -12.485 1.00 95.25 96 GLY A C 1
ATOM 731 O O . GLY A 1 96 ? -9.029 24.131 -13.361 1.00 95.25 96 GLY A O 1
ATOM 732 N N . ALA A 1 97 ? -8.201 23.369 -11.406 1.00 93.19 97 ALA A N 1
ATOM 733 C CA . ALA A 1 97 ? -9.302 22.469 -11.066 1.00 93.19 97 ALA A CA 1
ATOM 734 C C . ALA A 1 97 ? -10.489 23.184 -10.387 1.00 93.19 97 ALA A C 1
ATOM 736 O O . ALA A 1 97 ? -11.545 22.578 -10.236 1.00 93.19 97 ALA A O 1
ATOM 737 N N . GLY A 1 98 ? -10.349 24.474 -10.053 1.00 93.31 98 GLY A N 1
ATOM 738 C CA . GLY A 1 98 ? -11.401 25.296 -9.448 1.00 93.31 98 GLY A CA 1
ATOM 739 C C . GLY A 1 98 ? -11.261 25.520 -7.940 1.00 93.31 98 GLY A C 1
ATOM 740 O O . GLY A 1 98 ? -12.147 26.133 -7.350 1.00 93.31 98 GLY A O 1
ATOM 741 N N . GLU A 1 99 ? -10.161 25.074 -7.329 1.00 93.62 99 GLU A N 1
ATOM 742 C CA . GLU A 1 99 ? -9.918 25.224 -5.891 1.00 93.62 99 GLU A CA 1
ATOM 743 C C . GLU A 1 99 ? -9.444 26.638 -5.517 1.00 93.62 99 GLU A C 1
ATOM 745 O O . GLU A 1 99 ? -8.622 27.245 -6.214 1.00 93.62 99 GLU A O 1
ATOM 750 N N . ASP A 1 100 ? -9.902 27.152 -4.371 1.00 91.12 100 ASP A N 1
ATOM 751 C CA . ASP A 1 100 ? -9.449 28.439 -3.826 1.00 91.12 100 ASP A CA 1
ATOM 752 C C . ASP A 1 100 ? -8.117 28.286 -3.069 1.00 91.12 100 ASP A C 1
ATOM 754 O O . ASP A 1 100 ? -8.068 28.020 -1.867 1.00 91.12 100 ASP A O 1
ATOM 758 N N . VAL A 1 101 ? -7.012 28.436 -3.804 1.00 93.06 101 VAL A N 1
ATOM 759 C CA . VAL A 1 101 ? -5.636 28.342 -3.286 1.00 93.06 101 VAL A CA 1
ATOM 760 C C . VAL A 1 101 ? -4.872 29.663 -3.504 1.00 93.06 101 VAL A C 1
ATOM 762 O O . VAL A 1 101 ? -4.145 29.831 -4.494 1.00 93.06 101 VAL A O 1
ATOM 765 N N . PRO A 1 102 ? -5.016 30.654 -2.597 1.00 90.44 102 PRO A N 1
ATOM 766 C CA . PRO A 1 102 ? -4.48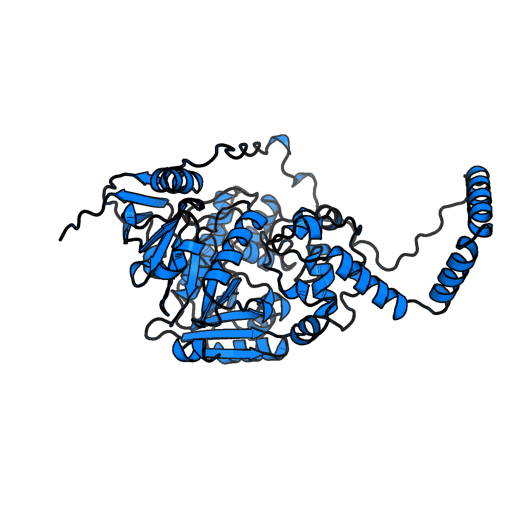5 32.006 -2.806 1.00 90.44 102 PRO A CA 1
ATOM 767 C C . PRO A 1 102 ? -2.956 32.042 -2.925 1.00 90.44 102 PRO A C 1
ATOM 769 O O . PRO A 1 102 ? -2.415 32.859 -3.673 1.00 90.44 102 PRO A O 1
ATOM 772 N N . ASP A 1 103 ? -2.267 31.111 -2.272 1.00 91.75 103 ASP A N 1
ATOM 773 C CA . ASP A 1 103 ? -0.817 30.946 -2.280 1.00 91.75 103 ASP A CA 1
ATOM 774 C C . ASP A 1 103 ? -0.427 29.459 -2.326 1.00 91.75 103 ASP A C 1
ATOM 776 O O . ASP A 1 103 ? -1.266 28.583 -2.528 1.00 91.75 103 ASP A O 1
ATOM 780 N N . ASP A 1 104 ? 0.870 29.186 -2.229 1.00 91.25 104 ASP A N 1
ATOM 781 C CA . ASP A 1 104 ? 1.484 27.866 -2.356 1.00 91.25 104 ASP A CA 1
ATOM 782 C C . ASP A 1 104 ? 1.936 27.282 -1.003 1.00 91.25 104 ASP A C 1
ATOM 784 O O . ASP A 1 104 ? 2.863 26.467 -0.944 1.00 91.25 104 ASP A O 1
ATOM 788 N N . ASP A 1 105 ? 1.311 27.708 0.100 1.00 92.25 105 ASP A N 1
ATOM 789 C CA . ASP A 1 105 ? 1.549 27.126 1.422 1.00 92.25 105 ASP A CA 1
ATOM 790 C C . ASP A 1 105 ? 1.157 25.634 1.447 1.00 92.25 105 ASP A C 1
ATOM 792 O O . ASP A 1 105 ? 0.006 25.287 1.164 1.00 92.25 105 ASP A O 1
ATOM 796 N N . PRO A 1 106 ? 2.081 24.727 1.806 1.00 89.75 106 PRO A N 1
ATOM 797 C CA . PRO A 1 106 ? 1.862 23.286 1.690 1.00 89.75 106 PRO A CA 1
ATOM 798 C C . PRO A 1 106 ? 0.724 22.778 2.583 1.00 89.75 106 PRO A C 1
ATOM 800 O O . PRO A 1 106 ? 0.034 21.820 2.216 1.00 89.75 106 PRO A O 1
ATOM 803 N N . VAL A 1 107 ? 0.480 23.431 3.727 1.00 91.06 107 VAL A N 1
ATOM 804 C CA . VAL A 1 107 ? -0.636 23.090 4.615 1.00 91.06 107 VAL A CA 1
ATOM 805 C C . VAL A 1 107 ? -1.958 23.436 3.940 1.00 91.06 107 VAL A C 1
ATOM 807 O O . VAL A 1 107 ? -2.841 22.583 3.885 1.00 91.06 107 VAL A O 1
ATOM 810 N N . ARG A 1 108 ? -2.105 24.649 3.394 1.00 92.62 108 ARG A N 1
ATOM 811 C CA . ARG A 1 108 ? -3.313 25.055 2.659 1.00 92.62 108 ARG A CA 1
ATOM 812 C C . ARG A 1 108 ? -3.565 24.191 1.428 1.00 92.62 108 ARG A C 1
ATOM 814 O O . ARG A 1 108 ? -4.693 23.739 1.260 1.00 92.62 108 ARG A O 1
ATOM 821 N N . LEU A 1 109 ? -2.537 23.896 0.631 1.00 94.88 109 LEU A N 1
ATOM 822 C CA . LEU A 1 109 ? -2.678 23.029 -0.546 1.00 94.88 109 LEU A CA 1
ATOM 823 C C . LEU A 1 109 ? -3.162 21.622 -0.157 1.00 94.88 109 LEU A C 1
ATOM 825 O O . LEU A 1 109 ? -4.112 21.113 -0.748 1.00 94.88 109 LEU A O 1
ATOM 829 N N . SER A 1 110 ? -2.573 21.022 0.885 1.00 93.75 110 SER A N 1
ATOM 830 C CA . SER A 1 110 ? -3.003 19.705 1.385 1.00 93.75 110 SER A CA 1
ATOM 831 C C . SER A 1 110 ? -4.443 19.737 1.907 1.00 93.75 110 SER A C 1
ATOM 833 O O . SER A 1 110 ? -5.206 18.795 1.706 1.00 93.75 110 SER A O 1
ATOM 835 N N . ARG A 1 111 ? -4.833 20.833 2.572 1.00 92.75 111 ARG A N 1
ATOM 836 C CA . ARG A 1 111 ? -6.190 21.026 3.098 1.00 92.75 111 ARG A CA 1
ATOM 837 C C . ARG A 1 111 ? -7.234 21.201 1.997 1.00 92.75 111 ARG A C 1
ATOM 839 O O . ARG A 1 111 ? -8.313 20.649 2.153 1.00 92.75 111 ARG A O 1
ATOM 846 N N . ALA A 1 112 ? -6.904 21.889 0.906 1.00 94.25 112 ALA A N 1
ATOM 847 C CA . ALA A 1 112 ? -7.797 22.030 -0.242 1.00 94.25 112 ALA A CA 1
ATOM 848 C C . ALA A 1 112 ? -8.131 20.659 -0.854 1.00 94.25 112 ALA A C 1
ATOM 850 O O . ALA A 1 112 ? -9.298 20.302 -0.973 1.00 94.25 112 ALA A O 1
ATOM 851 N N . VAL A 1 113 ? -7.114 19.827 -1.123 1.00 94.12 113 VAL A N 1
ATOM 852 C CA . VAL A 1 113 ? -7.333 18.453 -1.620 1.00 94.12 113 VAL A CA 1
ATOM 853 C C . VAL A 1 113 ? -8.163 17.628 -0.636 1.00 94.12 113 VAL A C 1
ATOM 855 O O . VAL A 1 113 ? -9.087 16.912 -1.022 1.00 94.12 113 VAL A O 1
ATOM 858 N N . ARG A 1 114 ? -7.857 17.752 0.656 1.00 93.19 114 ARG A N 1
ATOM 859 C CA . ARG A 1 114 ? -8.582 17.067 1.725 1.00 93.19 114 ARG A CA 1
ATOM 860 C C . ARG A 1 114 ? -10.064 17.441 1.757 1.00 93.19 114 ARG A C 1
ATOM 862 O O . ARG A 1 114 ? -10.882 16.555 1.997 1.00 93.19 114 ARG A O 1
ATOM 869 N N . ASP A 1 115 ? -10.407 18.705 1.521 1.00 93.44 115 ASP A N 1
ATOM 870 C CA . ASP A 1 115 ? -11.792 19.184 1.517 1.00 93.44 115 ASP A CA 1
ATOM 871 C C . ASP A 1 115 ? -12.572 18.601 0.318 1.00 93.44 115 ASP A C 1
ATOM 873 O O . ASP A 1 115 ? -13.665 18.066 0.516 1.00 93.44 115 ASP A O 1
ATOM 877 N N . VAL A 1 116 ? -11.963 18.549 -0.876 1.00 93.69 116 VAL A N 1
ATOM 878 C CA . VAL A 1 116 ? -12.533 17.881 -2.069 1.00 93.69 116 VAL A CA 1
ATOM 879 C C . VAL A 1 116 ? -12.820 16.402 -1.807 1.00 93.69 116 VAL A C 1
ATOM 881 O O . VAL A 1 116 ? -13.921 15.904 -2.057 1.00 93.69 116 VAL A O 1
ATOM 884 N N . VAL A 1 117 ? -11.830 15.676 -1.282 1.00 93.12 117 VAL A N 1
ATOM 885 C CA . VAL A 1 117 ? -11.969 14.241 -1.000 1.00 93.12 117 VAL A CA 1
ATOM 886 C C . VAL A 1 117 ? -13.024 14.001 0.089 1.00 93.12 117 VAL A C 1
ATOM 888 O O . VAL A 1 117 ? -13.815 13.062 -0.016 1.00 93.12 117 VAL A O 1
ATOM 891 N N . ALA A 1 118 ? -13.081 14.853 1.117 1.00 91.19 118 ALA A N 1
ATOM 892 C CA . ALA A 1 118 ? -14.084 14.755 2.176 1.00 91.19 118 ALA A CA 1
ATOM 893 C C . ALA A 1 118 ? -15.516 14.963 1.653 1.00 91.19 118 ALA A C 1
ATOM 895 O O . ALA A 1 118 ? -16.408 14.203 2.041 1.00 91.19 118 ALA A O 1
ATOM 896 N N . GLU A 1 119 ? -15.729 15.936 0.760 1.00 92.69 119 GLU A N 1
ATOM 897 C CA . GLU A 1 119 ? -17.018 16.157 0.090 1.00 92.69 119 GLU A CA 1
ATOM 898 C C . GLU A 1 119 ? -17.425 14.931 -0.736 1.00 92.69 119 GLU A C 1
ATOM 900 O O . GLU A 1 119 ? -18.545 14.428 -0.607 1.00 92.69 119 GLU A O 1
ATOM 905 N N . PHE A 1 120 ? -16.493 14.379 -1.515 1.00 94.56 120 PHE A N 1
ATOM 906 C CA . PHE A 1 120 ? -16.746 13.205 -2.349 1.00 94.56 120 PHE A CA 1
ATOM 907 C C . PHE A 1 120 ? -17.178 11.973 -1.536 1.00 94.56 120 PHE A C 1
ATOM 909 O O . PHE A 1 120 ? -18.065 11.221 -1.948 1.00 94.56 120 PHE A O 1
ATOM 916 N N . PHE A 1 121 ? -16.605 11.780 -0.343 1.00 92.75 121 PHE A N 1
ATOM 917 C CA . PHE A 1 121 ? -16.998 10.705 0.575 1.00 92.75 121 PHE A CA 1
ATOM 918 C C . PHE A 1 121 ? -18.404 10.870 1.183 1.00 92.75 121 PHE A C 1
ATOM 920 O O . PHE A 1 121 ? -18.858 9.960 1.885 1.00 92.75 121 PHE A O 1
ATOM 927 N N . GLY A 1 122 ? -19.092 11.995 0.963 1.00 88.81 122 GLY A N 1
ATOM 928 C CA . GLY A 1 122 ? -20.476 12.208 1.400 1.00 88.81 122 GLY A CA 1
ATOM 929 C C . GLY A 1 122 ? -21.507 11.375 0.629 1.00 88.81 122 GLY A C 1
ATOM 930 O O . GLY A 1 122 ? -22.510 10.967 1.209 1.00 88.81 122 GLY A O 1
ATOM 931 N N . GLU A 1 123 ? -21.243 11.065 -0.644 1.00 88.50 123 GLU A N 1
ATOM 932 C CA . GLU A 1 123 ? -22.183 10.383 -1.555 1.00 88.50 123 GLU A CA 1
ATOM 933 C C . GLU A 1 123 ? -21.534 9.196 -2.292 1.00 88.50 123 GLU A C 1
ATOM 935 O O . GLU A 1 123 ? -21.875 8.872 -3.428 1.00 88.50 123 GLU A O 1
ATOM 940 N N . VAL A 1 124 ? -20.543 8.559 -1.670 1.00 95.75 124 VAL A N 1
ATOM 941 C CA . VAL A 1 124 ? -19.761 7.486 -2.294 1.00 95.75 124 VAL A CA 1
ATOM 942 C C . VAL A 1 124 ? -20.532 6.162 -2.368 1.00 95.75 124 VAL A C 1
ATOM 944 O O . VAL A 1 124 ? -21.003 5.635 -1.359 1.00 95.75 124 VAL A O 1
ATOM 947 N N . ASP A 1 125 ? -20.590 5.568 -3.559 1.00 96.75 125 ASP A N 1
ATOM 948 C CA . ASP A 1 125 ? -21.271 4.289 -3.781 1.00 96.75 125 ASP A CA 1
ATOM 949 C C . ASP A 1 125 ? -20.350 3.093 -3.491 1.00 96.75 125 ASP A C 1
ATOM 951 O O . ASP A 1 125 ? -20.769 2.085 -2.911 1.00 96.75 125 ASP A O 1
ATOM 955 N N . ALA A 1 126 ? -19.080 3.199 -3.900 1.00 98.25 126 ALA A N 1
ATOM 956 C CA . ALA A 1 126 ? -18.102 2.118 -3.810 1.00 98.25 126 ALA A CA 1
ATOM 957 C C . ALA A 1 126 ? -16.684 2.622 -3.502 1.00 98.25 126 ALA A C 1
ATOM 959 O O . ALA A 1 126 ? -16.265 3.680 -3.972 1.00 98.25 126 ALA A O 1
ATOM 960 N N . GLY A 1 127 ? -15.933 1.817 -2.752 1.00 98.06 127 GLY A N 1
ATOM 961 C CA . GLY A 1 127 ? -14.510 2.010 -2.484 1.00 98.06 127 GLY A CA 1
ATOM 962 C C . GLY A 1 127 ? -13.664 0.994 -3.246 1.00 98.06 127 GLY A C 1
ATOM 963 O O . GLY A 1 127 ? -13.965 -0.202 -3.226 1.00 98.06 127 GLY A O 1
ATOM 964 N N . ILE A 1 128 ? -12.593 1.444 -3.897 1.00 98.62 128 ILE A N 1
ATOM 965 C CA . ILE A 1 128 ? -11.596 0.577 -4.535 1.00 98.62 128 ILE A CA 1
ATOM 966 C C . ILE A 1 128 ? -10.236 0.825 -3.899 1.00 98.62 128 ILE A C 1
ATOM 968 O O . ILE A 1 128 ? -9.771 1.960 -3.866 1.00 98.62 128 ILE A O 1
ATOM 972 N N . THR A 1 129 ? -9.561 -0.234 -3.460 1.00 98.25 129 THR A N 1
ATOM 973 C CA . THR A 1 129 ? -8.219 -0.131 -2.873 1.00 98.25 129 THR A CA 1
ATOM 974 C C . THR A 1 129 ? -7.238 -1.101 -3.520 1.00 98.25 129 THR A C 1
ATOM 976 O O . THR A 1 129 ? -7.609 -2.060 -4.203 1.00 98.25 129 THR A O 1
ATOM 979 N N . GLY A 1 130 ? -5.948 -0.876 -3.270 1.00 97.00 130 GLY A N 1
ATOM 980 C CA . GLY A 1 130 ? -4.932 -1.918 -3.395 1.00 97.00 130 GLY A CA 1
ATOM 981 C C . GLY A 1 130 ? -4.923 -2.873 -2.195 1.00 97.00 130 GLY A C 1
ATOM 982 O O . GLY A 1 130 ? -5.771 -2.799 -1.304 1.00 97.00 130 GLY A O 1
ATOM 983 N N . ALA A 1 131 ? -3.912 -3.743 -2.152 1.00 97.31 131 ALA A N 1
ATOM 984 C CA . ALA A 1 131 ? -3.543 -4.495 -0.955 1.00 97.31 131 ALA A CA 1
ATOM 985 C C . ALA A 1 131 ? -2.019 -4.619 -0.849 1.00 97.31 131 ALA A C 1
ATOM 987 O O . ALA A 1 131 ? -1.333 -4.880 -1.843 1.00 97.31 131 ALA A O 1
ATOM 988 N N . ASN A 1 132 ? -1.492 -4.459 0.363 1.00 97.69 132 ASN A N 1
ATOM 989 C CA . ASN A 1 132 ? -0.074 -4.647 0.666 1.00 97.69 132 ASN A CA 1
ATOM 990 C C . ASN A 1 132 ? 0.248 -6.117 0.933 1.00 97.69 132 ASN A C 1
ATOM 992 O O . ASN A 1 132 ? 1.321 -6.572 0.534 1.00 97.69 132 ASN A O 1
ATOM 996 N N . ALA A 1 133 ? -0.699 -6.844 1.532 1.00 97.75 133 ALA A N 1
ATOM 997 C CA . ALA A 1 133 ? -0.693 -8.296 1.625 1.00 97.75 133 ALA A CA 1
ATOM 998 C C . ALA A 1 133 ? -2.128 -8.852 1.612 1.00 97.75 133 ALA A C 1
ATOM 1000 O O . ALA A 1 133 ? -3.087 -8.154 1.940 1.00 97.75 133 ALA A O 1
ATOM 1001 N N . VAL A 1 134 ? -2.273 -10.118 1.239 1.00 97.94 134 VAL A N 1
ATOM 1002 C CA . VAL A 1 134 ? -3.495 -10.909 1.423 1.00 97.94 134 VAL A CA 1
ATOM 1003 C C . VAL A 1 134 ? -3.095 -12.175 2.161 1.00 97.94 134 VAL A C 1
ATOM 1005 O O . VAL A 1 134 ? -2.242 -12.918 1.680 1.00 97.94 134 VAL A O 1
ATOM 1008 N N . ILE A 1 135 ? -3.694 -12.422 3.318 1.00 97.19 135 ILE A N 1
ATOM 1009 C CA . ILE A 1 135 ? -3.325 -13.551 4.168 1.00 97.19 135 ILE A CA 1
ATOM 1010 C C . ILE A 1 135 ? -4.102 -14.786 3.712 1.00 97.19 135 ILE A C 1
ATOM 1012 O O . ILE A 1 135 ? -5.333 -14.777 3.678 1.00 97.19 135 ILE A O 1
ATOM 1016 N N . ALA A 1 136 ? -3.391 -15.844 3.324 1.00 96.50 136 ALA A N 1
ATOM 1017 C CA . ALA A 1 136 ? -4.004 -17.063 2.814 1.00 96.50 136 ALA A CA 1
ATOM 1018 C C . ALA A 1 136 ? -4.797 -17.805 3.898 1.00 96.50 136 ALA A C 1
ATOM 1020 O O . ALA A 1 136 ? -5.901 -18.268 3.606 1.00 96.50 136 ALA A O 1
ATOM 1021 N N . ASP A 1 137 ? -4.273 -17.878 5.125 1.00 95.06 137 ASP A N 1
ATOM 1022 C CA . ASP A 1 137 ? -4.887 -18.624 6.227 1.00 95.06 137 ASP A CA 1
ATOM 1023 C C . ASP A 1 137 ? -6.213 -18.002 6.706 1.00 95.06 137 ASP A C 1
ATOM 1025 O O . ASP A 1 137 ? -7.275 -18.627 6.611 1.00 95.06 137 ASP A O 1
ATOM 1029 N N . SER A 1 138 ? -6.202 -16.724 7.101 1.00 94.75 138 SER A N 1
ATOM 1030 C CA . SER A 1 138 ? -7.406 -16.014 7.571 1.00 94.75 138 SER A CA 1
ATOM 1031 C C . SER A 1 138 ? -8.272 -15.427 6.455 1.00 94.75 138 SER A C 1
ATOM 1033 O O . SER A 1 138 ? -9.447 -15.138 6.665 1.00 94.75 138 SER A O 1
ATOM 1035 N N . GLY A 1 139 ? -7.730 -15.242 5.247 1.00 95.44 139 GLY A N 1
ATOM 1036 C CA . GLY A 1 139 ? -8.417 -14.548 4.154 1.00 95.44 139 GLY A CA 1
ATOM 1037 C C . GLY A 1 139 ? -8.443 -13.022 4.297 1.00 95.44 139 GLY A C 1
ATOM 1038 O O . GLY A 1 139 ? -9.076 -12.363 3.468 1.00 95.44 139 GLY A O 1
ATOM 1039 N N . ARG A 1 140 ? -7.769 -12.463 5.315 1.00 96.44 140 ARG A N 1
ATOM 1040 C CA . ARG A 1 140 ? -7.735 -11.021 5.577 1.00 96.44 140 ARG A CA 1
ATOM 1041 C C . ARG A 1 140 ? -6.930 -10.258 4.529 1.00 96.44 140 ARG A C 1
ATOM 1043 O O . ARG A 1 140 ? -5.919 -10.737 4.011 1.00 96.44 140 ARG A O 1
ATOM 1050 N N . ILE A 1 141 ? -7.371 -9.038 4.243 1.00 97.75 141 ILE A N 1
ATOM 1051 C CA . ILE A 1 141 ? -6.714 -8.112 3.317 1.00 97.75 141 ILE A CA 1
ATOM 1052 C C . ILE A 1 141 ? -5.976 -7.063 4.144 1.00 97.75 141 ILE A C 1
ATOM 1054 O O . ILE A 1 141 ? -6.585 -6.383 4.969 1.00 97.75 141 ILE A O 1
ATOM 1058 N N . VAL A 1 142 ? -4.668 -6.935 3.924 1.00 97.94 142 VAL A N 1
ATOM 1059 C CA . VAL A 1 142 ? -3.814 -5.998 4.654 1.00 97.94 142 VAL A CA 1
ATOM 1060 C C . VAL A 1 142 ? -3.543 -4.767 3.804 1.00 97.94 142 VAL A C 1
ATOM 1062 O O . VAL A 1 142 ? -3.038 -4.880 2.682 1.00 97.94 142 VAL A O 1
ATOM 1065 N N . ILE A 1 143 ? -3.853 -3.592 4.346 1.00 98.00 143 ILE A N 1
ATOM 1066 C CA . ILE A 1 143 ? -3.658 -2.299 3.678 1.00 98.00 143 ILE A CA 1
ATOM 1067 C C . ILE A 1 143 ? -2.990 -1.334 4.649 1.00 98.00 143 ILE A C 1
ATOM 1069 O O . ILE A 1 143 ? -3.373 -1.273 5.815 1.00 98.00 143 ILE A O 1
ATOM 1073 N N . VAL A 1 144 ? -2.008 -0.579 4.168 1.00 97.00 144 VAL A N 1
ATOM 1074 C CA . VAL A 1 144 ? -1.315 0.445 4.956 1.00 97.00 144 VAL A CA 1
ATOM 1075 C C . VAL A 1 144 ? -1.589 1.830 4.385 1.00 97.00 144 VAL A C 1
ATOM 1077 O O . VAL A 1 144 ? -1.588 2.004 3.167 1.00 97.00 144 VAL A O 1
ATOM 1080 N N . GLU A 1 145 ? -1.802 2.815 5.251 1.00 95.19 145 GLU A N 1
ATOM 1081 C CA . GLU A 1 145 ? -2.013 4.211 4.858 1.00 95.19 145 GLU A CA 1
ATOM 1082 C C . GLU A 1 145 ? -1.618 5.188 5.980 1.00 95.19 145 GLU A C 1
ATOM 1084 O O . GLU A 1 145 ? -1.383 4.779 7.122 1.00 95.19 145 GLU A O 1
ATOM 1089 N N . ASN A 1 146 ? -1.554 6.484 5.664 1.00 94.38 146 ASN A N 1
ATOM 1090 C CA . ASN A 1 146 ? -1.254 7.530 6.646 1.00 94.38 146 ASN A CA 1
ATOM 1091 C C . ASN A 1 146 ? -2.363 8.585 6.805 1.00 94.38 146 ASN A C 1
ATOM 1093 O O . ASN A 1 146 ? -2.408 9.250 7.839 1.00 94.38 146 ASN A O 1
ATOM 1097 N N . GLU A 1 147 ? -3.248 8.762 5.822 1.00 92.19 147 GLU A N 1
ATOM 1098 C CA . GLU A 1 147 ? -4.073 9.976 5.714 1.00 92.19 147 GLU A CA 1
ATOM 1099 C C . GLU A 1 147 ? -5.469 9.830 6.333 1.00 92.19 147 GLU A C 1
ATOM 1101 O O . GLU A 1 147 ? -6.064 10.824 6.751 1.00 92.19 147 GLU A O 1
ATOM 1106 N N . GLY A 1 148 ? -5.964 8.603 6.463 1.00 94.19 148 GLY A N 1
ATOM 1107 C CA . GLY A 1 148 ? -7.338 8.222 6.795 1.00 94.19 148 GLY A CA 1
ATOM 1108 C C . GLY A 1 148 ? -8.213 7.939 5.561 1.00 94.19 148 GLY A C 1
ATOM 1109 O O . GLY A 1 148 ? -9.389 7.602 5.703 1.00 94.19 148 GLY A O 1
ATOM 1110 N N . ASN A 1 149 ? -7.686 8.077 4.339 1.00 94.19 149 ASN A N 1
ATOM 1111 C CA . ASN A 1 149 ? -8.474 7.942 3.112 1.00 94.19 149 ASN A CA 1
ATOM 1112 C C . ASN A 1 149 ? -8.903 6.491 2.849 1.00 94.19 149 ASN A C 1
ATOM 1114 O O . ASN A 1 149 ? -10.041 6.251 2.437 1.00 94.19 149 ASN A O 1
ATOM 1118 N N . VAL A 1 150 ? -8.041 5.510 3.144 1.00 95.94 150 VAL A N 1
ATOM 1119 C CA . VAL A 1 150 ? -8.419 4.087 3.069 1.00 95.94 150 VAL A CA 1
ATOM 1120 C C . VAL A 1 150 ? -9.466 3.777 4.131 1.00 95.94 150 VAL A C 1
ATOM 1122 O O . VAL A 1 150 ? -10.461 3.120 3.830 1.00 95.94 150 VAL A O 1
ATOM 1125 N N . SER A 1 151 ? -9.290 4.289 5.350 1.00 95.12 151 SER A N 1
ATOM 1126 C CA . SER A 1 151 ? -10.244 4.138 6.449 1.00 95.12 151 SER A CA 1
ATOM 1127 C C . SER A 1 151 ? -11.646 4.592 6.042 1.00 95.12 151 SER A C 1
ATOM 1129 O O . SER A 1 151 ? -12.605 3.847 6.257 1.00 95.12 151 SER A O 1
ATOM 1131 N N . LEU A 1 152 ? -11.773 5.754 5.390 1.00 95.06 152 LEU A N 1
ATOM 1132 C CA . LEU A 1 152 ? -13.037 6.222 4.811 1.00 95.06 152 LEU A CA 1
ATOM 1133 C C . LEU A 1 152 ? -13.508 5.326 3.653 1.00 95.06 152 LEU A C 1
ATOM 1135 O O . LEU A 1 152 ? -14.662 4.900 3.642 1.00 95.06 152 LEU A O 1
ATOM 1139 N N . GLY A 1 153 ? -12.617 4.963 2.727 1.00 95.00 153 GLY A N 1
ATOM 1140 C CA . GLY A 1 153 ? -12.923 4.126 1.560 1.00 95.00 153 GLY A CA 1
ATOM 1141 C C . GLY A 1 153 ? -13.437 2.724 1.879 1.00 95.00 153 GLY A C 1
ATOM 1142 O O . GLY A 1 153 ? -14.201 2.169 1.093 1.00 95.00 153 GLY A O 1
ATOM 1143 N N . VAL A 1 154 ? -13.082 2.161 3.034 1.00 94.56 154 VAL A N 1
ATOM 1144 C CA . VAL A 1 154 ? -13.565 0.836 3.459 1.00 94.56 154 VAL A CA 1
ATOM 1145 C C . VAL A 1 154 ? -14.745 0.894 4.430 1.00 94.56 154 VAL A C 1
ATOM 1147 O O . VAL A 1 154 ? -15.393 -0.130 4.635 1.00 94.56 154 VAL A O 1
ATOM 1150 N N . SER A 1 155 ? -15.024 2.058 5.036 1.00 92.50 155 SER A N 1
ATOM 1151 C CA . SER A 1 155 ? -16.054 2.217 6.080 1.00 92.50 155 SER A CA 1
ATOM 1152 C C . SER A 1 155 ? -17.223 3.131 5.706 1.00 92.50 155 SER A C 1
ATOM 1154 O O . SER A 1 155 ? -18.250 3.105 6.381 1.00 92.50 155 SER A O 1
ATOM 1156 N N . ARG A 1 156 ? -17.134 3.921 4.635 1.00 93.62 156 ARG A N 1
ATOM 1157 C CA . ARG A 1 156 ? -18.245 4.743 4.126 1.00 93.62 156 ARG A CA 1
ATOM 1158 C C . ARG A 1 156 ? -19.106 3.983 3.109 1.00 93.62 156 ARG A C 1
ATOM 1160 O O . ARG A 1 156 ? -20.279 3.771 3.414 1.00 93.62 156 ARG A O 1
ATOM 1167 N N . PRO A 1 157 ? -18.572 3.493 1.974 1.00 95.12 157 PRO A N 1
ATOM 1168 C CA . PRO A 1 157 ? -19.393 2.843 0.956 1.00 95.12 157 PRO A CA 1
ATOM 1169 C C . PRO A 1 157 ? -19.898 1.467 1.400 1.00 95.12 157 PRO A C 1
ATOM 1171 O O . PRO A 1 157 ? -19.279 0.778 2.218 1.00 95.12 157 PRO A O 1
ATOM 1174 N N . ARG A 1 158 ? -21.017 1.029 0.813 1.00 93.25 158 ARG A N 1
ATOM 1175 C CA . ARG A 1 158 ? -21.552 -0.327 1.034 1.00 93.25 158 ARG A CA 1
ATOM 1176 C C . ARG A 1 158 ? -20.711 -1.398 0.349 1.00 93.25 158 ARG A C 1
ATOM 1178 O O . ARG A 1 158 ? -20.651 -2.517 0.844 1.00 93.25 158 ARG A O 1
ATOM 1185 N N . LEU A 1 159 ? -20.073 -1.051 -0.765 1.00 98.06 159 LEU A N 1
ATOM 1186 C CA . LEU A 1 159 ? -19.257 -1.948 -1.572 1.00 98.06 159 LEU A CA 1
ATOM 1187 C C . LEU A 1 159 ? -17.776 -1.575 -1.455 1.00 98.06 159 LEU A C 1
ATOM 1189 O O . LEU A 1 159 ? -17.393 -0.443 -1.745 1.00 98.06 159 LEU A O 1
ATOM 1193 N N . HIS A 1 160 ? -16.939 -2.549 -1.100 1.00 98.12 160 HIS A N 1
ATOM 1194 C CA . HIS A 1 160 ? -15.483 -2.431 -1.132 1.00 98.12 160 HIS A CA 1
ATOM 1195 C C . HIS A 1 160 ? -14.866 -3.483 -2.065 1.00 98.12 160 HIS A C 1
ATOM 1197 O O . HIS A 1 160 ? -15.125 -4.681 -1.931 1.00 98.12 160 HIS A O 1
ATOM 1203 N N . ILE A 1 161 ? -14.006 -3.051 -2.989 1.00 98.75 161 ILE A N 1
ATOM 1204 C CA . ILE A 1 161 ? -13.268 -3.925 -3.905 1.00 98.75 161 ILE A CA 1
ATOM 1205 C C . ILE A 1 161 ? -11.764 -3.693 -3.729 1.00 98.75 161 ILE A C 1
ATOM 1207 O O . ILE A 1 161 ? -11.232 -2.664 -4.137 1.00 98.75 161 ILE A O 1
ATOM 1211 N N . ALA A 1 162 ? -11.055 -4.688 -3.204 1.00 98.56 162 ALA A N 1
ATOM 1212 C CA . ALA A 1 162 ? -9.598 -4.707 -3.223 1.00 98.56 162 ALA A CA 1
ATOM 1213 C C . ALA A 1 162 ? -9.103 -5.365 -4.520 1.00 98.56 162 ALA A C 1
ATOM 1215 O O . ALA A 1 162 ? -9.475 -6.502 -4.824 1.00 98.56 162 ALA A O 1
ATOM 1216 N N . ILE A 1 163 ? -8.235 -4.683 -5.268 1.00 98.69 163 ILE A N 1
ATOM 1217 C CA . ILE A 1 163 ? -7.563 -5.223 -6.458 1.00 98.69 163 ILE A CA 1
ATOM 1218 C C . ILE A 1 163 ? -6.059 -5.334 -6.206 1.00 98.69 163 ILE A C 1
ATOM 1220 O O . ILE A 1 163 ? -5.400 -4.369 -5.820 1.00 98.69 163 ILE A O 1
ATOM 1224 N N . THR A 1 164 ? -5.497 -6.522 -6.417 1.00 98.25 164 THR A N 1
ATOM 1225 C CA . THR A 1 164 ? -4.076 -6.772 -6.154 1.00 98.25 164 THR A CA 1
ATOM 1226 C C . THR A 1 164 ? -3.503 -7.854 -7.057 1.00 98.25 164 THR A C 1
ATOM 1228 O O . THR A 1 164 ? -4.239 -8.628 -7.662 1.00 98.25 164 THR A O 1
ATOM 1231 N N . GLY A 1 165 ? -2.180 -7.912 -7.152 1.00 97.44 165 GLY A N 1
ATOM 1232 C CA . GLY A 1 165 ? -1.483 -8.966 -7.871 1.00 97.44 165 GLY A CA 1
ATOM 1233 C C . GLY A 1 165 ? -1.325 -10.219 -7.006 1.00 97.44 165 GLY A C 1
ATOM 1234 O O . GLY A 1 165 ? -1.297 -10.143 -5.774 1.00 97.44 165 GLY A O 1
ATOM 1235 N N . MET A 1 166 ? -1.217 -11.391 -7.638 1.00 95.56 166 MET A N 1
ATOM 1236 C CA . MET A 1 166 ? -1.061 -12.665 -6.913 1.00 95.56 166 MET A CA 1
ATOM 1237 C C . MET A 1 166 ? 0.191 -12.733 -6.024 1.00 95.56 166 MET A C 1
ATOM 1239 O O . MET A 1 166 ? 0.234 -13.525 -5.088 1.00 95.56 166 MET A O 1
ATOM 1243 N N . GLU A 1 167 ? 1.189 -11.886 -6.280 1.00 95.94 167 GLU A N 1
ATOM 1244 C CA . GLU A 1 167 ? 2.431 -11.814 -5.515 1.00 95.94 167 GLU A CA 1
ATOM 1245 C C . GLU A 1 167 ? 2.273 -11.218 -4.111 1.00 95.94 167 GLU A C 1
ATOM 1247 O O . GLU A 1 167 ? 3.204 -11.261 -3.311 1.00 95.94 167 GLU A O 1
ATOM 1252 N N . LYS A 1 168 ? 1.103 -10.646 -3.803 1.00 97.44 168 LYS A N 1
ATOM 1253 C CA . LYS A 1 168 ? 0.796 -10.091 -2.479 1.00 97.44 168 LYS A CA 1
ATOM 1254 C C . LYS A 1 168 ? 0.241 -11.117 -1.498 1.00 97.44 168 LYS A C 1
ATOM 1256 O O . LYS A 1 168 ? -0.013 -10.767 -0.350 1.00 97.44 168 LYS A O 1
ATOM 1261 N N . VAL A 1 169 ? 0.042 -12.363 -1.922 1.00 97.50 169 VAL A N 1
ATOM 1262 C CA . VAL A 1 169 ? -0.448 -13.420 -1.035 1.00 97.50 169 VAL A CA 1
ATOM 1263 C C . VAL A 1 169 ? 0.679 -13.894 -0.113 1.00 97.50 169 VAL A C 1
ATOM 1265 O O . VAL A 1 169 ? 1.742 -14.291 -0.584 1.00 97.50 169 VAL A O 1
ATOM 1268 N N . VAL A 1 170 ? 0.430 -13.872 1.195 1.00 97.25 170 VAL A N 1
ATOM 1269 C CA . VAL A 1 170 ? 1.312 -14.409 2.244 1.00 97.25 170 VAL A CA 1
ATOM 1270 C C . VAL A 1 170 ? 0.619 -15.564 2.963 1.00 97.25 170 VAL A C 1
ATOM 1272 O O . VAL A 1 170 ? -0.597 -15.712 2.856 1.00 97.25 170 VAL A O 1
ATOM 1275 N N . ALA A 1 171 ? 1.382 -16.404 3.664 1.00 95.69 171 ALA A N 1
ATOM 1276 C CA . ALA A 1 171 ? 0.832 -17.589 4.320 1.00 95.69 171 ALA A CA 1
ATOM 1277 C C . ALA A 1 171 ? -0.139 -17.218 5.456 1.00 95.69 171 ALA A C 1
ATOM 1279 O O . ALA A 1 171 ? -1.308 -17.598 5.411 1.00 95.69 171 ALA A O 1
ATOM 1280 N N . ASP A 1 172 ? 0.336 -16.417 6.408 1.00 94.56 172 ASP A N 1
ATOM 1281 C CA . ASP A 1 172 ? -0.309 -16.119 7.689 1.00 94.56 172 ASP A CA 1
ATOM 1282 C C . ASP A 1 172 ? -0.035 -14.661 8.131 1.00 94.56 172 ASP A C 1
ATOM 1284 O O . ASP A 1 172 ? 0.586 -13.857 7.421 1.00 94.56 172 ASP A O 1
ATOM 1288 N N . GLU A 1 173 ? -0.548 -14.298 9.303 1.00 94.31 173 GLU A N 1
ATOM 1289 C CA . GLU A 1 173 ? -0.370 -12.996 9.944 1.00 94.31 173 GLU A CA 1
ATOM 1290 C C . GLU A 1 173 ? 1.090 -12.707 10.284 1.00 94.31 173 GLU A C 1
ATOM 1292 O O . GLU A 1 173 ? 1.524 -11.565 10.148 1.00 94.31 173 GLU A O 1
ATOM 1297 N N . GLU A 1 174 ? 1.854 -13.717 10.702 1.00 93.00 174 GLU A N 1
ATOM 1298 C CA . GLU A 1 174 ? 3.270 -13.559 11.040 1.00 93.00 174 GLU A CA 1
ATOM 1299 C C . GLU A 1 174 ? 4.073 -13.144 9.801 1.00 93.00 174 GLU A C 1
ATOM 1301 O O . GLU A 1 174 ? 4.846 -12.181 9.844 1.00 93.00 174 GLU A O 1
ATOM 1306 N N . ALA A 1 175 ? 3.813 -13.783 8.657 1.00 94.31 175 ALA A N 1
ATOM 1307 C CA . ALA A 1 175 ? 4.387 -13.404 7.374 1.00 94.31 175 ALA A CA 1
ATOM 1308 C C . ALA A 1 175 ? 3.966 -11.985 6.948 1.00 94.31 175 ALA A C 1
ATOM 1310 O O . ALA A 1 175 ? 4.793 -11.228 6.427 1.00 94.31 175 ALA A O 1
ATOM 1311 N N . ALA A 1 176 ? 2.709 -11.588 7.192 1.00 95.62 176 ALA A N 1
ATOM 1312 C CA . ALA A 1 176 ? 2.266 -10.214 6.946 1.00 95.62 176 ALA A CA 1
ATOM 1313 C C . ALA A 1 176 ? 3.022 -9.206 7.832 1.00 95.62 176 ALA A C 1
ATOM 1315 O O . ALA A 1 176 ? 3.523 -8.201 7.327 1.00 95.62 176 ALA A O 1
ATOM 1316 N N . LEU A 1 177 ? 3.166 -9.486 9.130 1.00 94.62 177 LEU A N 1
ATOM 1317 C CA . LEU A 1 177 ? 3.894 -8.641 10.083 1.00 94.62 177 LEU A CA 1
ATOM 1318 C C . LEU A 1 177 ? 5.382 -8.531 9.729 1.00 94.62 177 LEU A C 1
ATOM 1320 O O . LEU A 1 177 ? 5.945 -7.439 9.809 1.00 94.62 177 LEU A O 1
ATOM 1324 N N . ALA A 1 178 ? 6.003 -9.616 9.260 1.00 93.31 178 ALA A N 1
ATOM 1325 C CA . ALA A 1 178 ? 7.381 -9.602 8.772 1.00 93.31 178 ALA A CA 1
ATOM 1326 C C . ALA A 1 178 ? 7.557 -8.679 7.552 1.00 93.31 178 ALA A C 1
ATOM 1328 O O . ALA A 1 178 ? 8.527 -7.923 7.479 1.00 93.31 178 ALA A O 1
ATOM 1329 N N . VAL A 1 179 ? 6.599 -8.678 6.615 1.00 95.06 179 VAL A N 1
ATOM 1330 C CA . VAL A 1 179 ? 6.588 -7.726 5.490 1.00 95.06 179 VAL A CA 1
ATOM 1331 C C . VAL A 1 179 ? 6.429 -6.288 5.989 1.00 95.06 179 VAL A C 1
ATOM 1333 O O . VAL A 1 179 ? 7.163 -5.399 5.548 1.00 95.06 179 VAL A O 1
ATOM 1336 N N . LEU A 1 180 ? 5.493 -6.051 6.912 1.00 94.94 180 LEU A N 1
ATOM 1337 C CA . LEU A 1 180 ? 5.216 -4.723 7.463 1.00 94.94 180 LEU A CA 1
ATOM 1338 C C . LEU A 1 180 ? 6.423 -4.138 8.205 1.00 94.94 180 LEU A C 1
ATOM 1340 O O . LEU A 1 180 ? 6.715 -2.955 8.027 1.00 94.94 180 LEU A O 1
ATOM 1344 N N . GLN A 1 181 ? 7.167 -4.971 8.941 1.00 91.50 181 GLN A N 1
ATOM 1345 C CA . GLN A 1 181 ? 8.359 -4.562 9.691 1.00 91.50 181 GLN A CA 1
ATOM 1346 C C . GLN A 1 181 ? 9.427 -3.914 8.803 1.00 91.50 181 GLN A C 1
ATOM 1348 O O . GLN A 1 181 ? 10.176 -3.064 9.272 1.00 91.50 181 GLN A O 1
ATOM 1353 N N . VAL A 1 182 ? 9.522 -4.296 7.528 1.00 94.12 182 VAL A N 1
ATOM 1354 C CA . VAL A 1 182 ? 10.531 -3.744 6.611 1.00 94.12 182 VAL A CA 1
ATOM 1355 C C . VAL A 1 182 ? 9.954 -2.775 5.584 1.00 94.12 182 VAL A C 1
ATOM 1357 O O . VAL A 1 182 ? 10.714 -2.018 4.978 1.00 94.12 182 VAL A O 1
ATOM 1360 N N . LEU A 1 183 ? 8.633 -2.762 5.382 1.00 96.19 183 LEU A N 1
ATOM 1361 C CA . LEU A 1 183 ? 7.977 -1.934 4.370 1.00 96.19 183 LEU A CA 1
ATOM 1362 C C . LEU A 1 183 ? 8.145 -0.438 4.648 1.00 96.19 183 LEU A C 1
ATOM 1364 O O . LEU A 1 183 ? 8.767 0.260 3.845 1.00 96.19 183 LEU A O 1
ATOM 1368 N N . ALA A 1 184 ? 7.596 0.044 5.765 1.00 93.62 184 ALA A N 1
ATOM 1369 C CA . ALA A 1 184 ? 7.612 1.466 6.104 1.00 93.62 184 ALA A CA 1
ATOM 1370 C C . ALA A 1 184 ? 9.031 1.980 6.420 1.00 93.62 184 ALA A C 1
ATOM 1372 O O . ALA A 1 184 ? 9.382 3.048 5.900 1.00 93.62 184 ALA A O 1
ATOM 1373 N N . PRO A 1 185 ? 9.902 1.220 7.124 1.00 92.88 185 PRO A N 1
ATOM 1374 C CA . PRO A 1 185 ? 11.274 1.668 7.355 1.00 92.88 185 PRO A CA 1
ATOM 1375 C C . PRO A 1 185 ? 12.077 1.831 6.064 1.00 92.88 185 PRO A C 1
ATOM 1377 O O . PRO A 1 185 ? 12.801 2.811 5.909 1.00 92.88 185 PRO A O 1
ATOM 1380 N N . SER A 1 186 ? 11.900 0.926 5.095 1.00 93.75 186 SER A N 1
ATOM 1381 C CA . SER A 1 186 ? 12.606 1.006 3.806 1.00 93.75 186 SER A CA 1
ATOM 1382 C C . SER A 1 186 ? 12.046 2.078 2.866 1.00 93.75 186 SER A C 1
ATOM 1384 O O . SER A 1 186 ? 12.717 2.458 1.908 1.00 93.75 186 SER A O 1
ATOM 1386 N N . ALA A 1 187 ? 10.801 2.507 3.086 1.00 92.38 187 ALA A N 1
ATOM 1387 C CA . ALA A 1 187 ? 10.100 3.458 2.230 1.00 92.38 187 ALA A CA 1
ATOM 1388 C C . ALA A 1 187 ? 10.251 4.903 2.712 1.00 92.38 187 ALA A C 1
ATOM 1390 O O . ALA A 1 187 ? 10.658 5.776 1.949 1.00 92.38 187 ALA A O 1
ATOM 1391 N N . THR A 1 188 ? 9.900 5.147 3.974 1.00 88.75 188 THR A N 1
ATOM 1392 C CA . THR A 1 188 ? 9.757 6.493 4.547 1.00 88.75 188 THR A CA 1
ATOM 1393 C C . THR A 1 188 ? 10.436 6.621 5.908 1.00 88.75 188 THR A C 1
ATOM 1395 O O . THR A 1 188 ? 10.134 7.560 6.634 1.00 88.75 188 THR A O 1
ATOM 1398 N N . ALA A 1 189 ? 11.281 5.655 6.296 1.00 89.06 189 ALA A N 1
ATOM 1399 C CA . ALA A 1 189 ? 11.938 5.595 7.607 1.00 89.06 189 ALA A CA 1
ATOM 1400 C C . ALA A 1 189 ? 10.976 5.623 8.816 1.00 89.06 189 ALA A C 1
ATOM 1402 O O . ALA A 1 189 ? 11.389 5.868 9.946 1.00 89.06 189 ALA A O 1
ATOM 1403 N N . GLN A 1 190 ? 9.690 5.338 8.596 1.00 89.94 190 GLN A N 1
ATOM 1404 C CA . GLN A 1 190 ? 8.700 5.221 9.665 1.00 89.94 190 GLN A CA 1
ATOM 1405 C C . GLN A 1 190 ? 8.722 3.785 10.206 1.00 89.94 190 GLN A C 1
ATOM 1407 O O . GLN A 1 190 ? 8.827 2.869 9.390 1.00 89.94 190 GLN A O 1
ATOM 1412 N N . PRO A 1 191 ? 8.568 3.548 11.524 1.00 91.12 191 PRO A N 1
ATOM 1413 C CA . PRO A 1 191 ? 8.465 2.187 12.055 1.00 91.12 191 PRO A CA 1
ATOM 1414 C C . PRO A 1 191 ? 7.293 1.412 11.437 1.00 91.12 191 PRO A C 1
ATOM 1416 O O . PRO A 1 191 ? 7.456 0.273 11.011 1.00 91.12 191 PRO A O 1
ATOM 1419 N N . LEU A 1 192 ? 6.135 2.071 11.335 1.00 94.00 192 LEU A N 1
ATOM 1420 C CA . LEU A 1 192 ? 4.932 1.659 10.610 1.00 94.00 192 LEU A CA 1
ATOM 1421 C C . LEU A 1 192 ? 4.222 2.916 10.082 1.00 94.00 192 LEU A C 1
ATOM 1423 O O . LEU A 1 192 ? 4.515 4.031 10.520 1.00 94.00 192 LEU A O 1
ATOM 1427 N N . THR A 1 193 ? 3.288 2.743 9.148 1.00 94.38 193 THR A N 1
ATOM 1428 C CA . THR A 1 193 ? 2.360 3.812 8.746 1.00 94.38 193 THR A CA 1
ATOM 1429 C C . THR A 1 193 ? 1.345 4.101 9.854 1.00 94.38 193 THR A C 1
ATOM 1431 O O . THR A 1 193 ? 1.153 3.278 10.755 1.00 94.38 193 THR A O 1
ATOM 1434 N N . ALA A 1 194 ? 0.664 5.249 9.779 1.00 95.38 194 ALA A N 1
ATOM 1435 C CA . ALA A 1 194 ? -0.297 5.663 10.803 1.00 95.38 194 ALA A CA 1
ATOM 1436 C C . ALA A 1 194 ? -1.432 4.648 10.994 1.00 95.38 194 ALA A C 1
ATOM 1438 O O . ALA A 1 194 ? -1.834 4.393 12.128 1.00 95.38 194 ALA A O 1
ATOM 1439 N N . TYR A 1 195 ? -1.884 4.017 9.908 1.00 97.12 195 TYR A N 1
ATOM 1440 C CA . TYR A 1 195 ? -2.884 2.958 9.947 1.00 97.12 195 TYR A CA 1
ATOM 1441 C C . TYR A 1 195 ? -2.386 1.727 9.188 1.00 97.12 195 TYR A C 1
ATOM 1443 O O . TYR A 1 195 ? -1.922 1.820 8.048 1.00 97.12 195 TYR A O 1
ATOM 1451 N N . THR A 1 196 ? -2.492 0.559 9.820 1.00 97.31 196 THR A N 1
ATOM 1452 C CA . THR A 1 196 ? -2.355 -0.746 9.159 1.00 97.31 196 THR A CA 1
ATOM 1453 C C . THR A 1 196 ? -3.624 -1.545 9.408 1.00 97.31 196 THR A C 1
ATOM 1455 O O . THR A 1 196 ? -3.902 -1.986 10.525 1.00 97.31 196 THR A O 1
ATOM 1458 N N . HIS A 1 197 ? -4.414 -1.713 8.358 1.00 97.19 197 HIS A N 1
ATOM 1459 C CA . HIS A 1 197 ? -5.687 -2.409 8.392 1.00 97.19 197 HIS A CA 1
ATOM 1460 C C . HIS A 1 197 ? -5.489 -3.897 8.147 1.00 97.19 197 HIS A C 1
ATOM 1462 O O . HIS A 1 197 ? -4.838 -4.273 7.178 1.00 97.19 197 HIS A O 1
ATOM 1468 N N . PHE A 1 198 ? -6.142 -4.720 8.959 1.00 97.12 198 PHE A N 1
ATOM 1469 C CA . PHE A 1 198 ? -6.421 -6.120 8.676 1.00 97.12 198 PHE A CA 1
ATOM 1470 C C . PHE A 1 198 ? -7.931 -6.234 8.470 1.00 97.12 198 PHE A C 1
ATOM 1472 O O . PHE A 1 198 ? -8.703 -6.109 9.419 1.00 97.12 198 PHE A O 1
ATOM 1479 N N . LEU A 1 199 ? -8.349 -6.381 7.215 1.00 95.50 199 LEU A N 1
ATOM 1480 C CA . LEU A 1 199 ? -9.753 -6.407 6.809 1.00 95.50 199 LEU A CA 1
ATOM 1481 C C . LEU A 1 199 ? -10.225 -7.860 6.672 1.00 95.50 199 LEU A C 1
ATOM 1483 O O . LEU A 1 199 ? -9.785 -8.555 5.756 1.00 95.50 199 LEU A O 1
ATOM 1487 N N . GLY A 1 200 ? -11.098 -8.304 7.573 1.00 93.31 200 GLY A N 1
ATOM 1488 C CA . GLY A 1 200 ? -11.750 -9.616 7.590 1.00 93.31 200 GLY A CA 1
ATOM 1489 C C . GLY A 1 200 ? -13.146 -9.581 6.974 1.00 93.31 200 GLY A C 1
ATOM 1490 O O . GLY A 1 200 ? -13.328 -9.042 5.876 1.00 93.31 200 GLY A O 1
ATOM 1491 N N . ALA A 1 201 ? -14.127 -10.170 7.652 1.00 91.31 201 ALA A N 1
ATOM 1492 C CA . ALA A 1 201 ? -15.517 -10.150 7.208 1.00 91.31 201 ALA A CA 1
ATOM 1493 C C . ALA A 1 201 ? -16.048 -8.709 7.036 1.00 91.31 201 ALA A C 1
ATOM 1495 O O . ALA A 1 201 ? -15.707 -7.831 7.833 1.00 91.31 201 ALA A O 1
ATOM 1496 N N . PRO A 1 202 ? -16.846 -8.421 5.989 1.00 91.25 202 PRO A N 1
ATOM 1497 C CA . PRO A 1 202 ? -17.531 -7.137 5.880 1.00 91.25 202 PRO A CA 1
ATOM 1498 C C . PRO A 1 202 ? -18.577 -6.971 6.990 1.00 91.25 202 PRO A C 1
ATOM 1500 O O . PRO A 1 202 ? -19.190 -7.950 7.415 1.00 91.25 202 PRO A O 1
ATOM 1503 N N . ASP A 1 203 ? -18.819 -5.726 7.409 1.00 87.25 203 ASP A N 1
ATOM 1504 C CA . ASP A 1 203 ? -19.917 -5.410 8.329 1.00 87.25 203 ASP A CA 1
ATOM 1505 C C . ASP A 1 203 ? -21.279 -5.794 7.727 1.00 87.25 203 ASP A C 1
ATOM 1507 O O . ASP A 1 203 ? -21.447 -5.885 6.506 1.00 87.25 203 ASP A O 1
ATOM 1511 N N . GLU A 1 204 ? -22.284 -5.961 8.587 1.00 87.06 204 GLU A N 1
ATOM 1512 C CA . GLU A 1 204 ? -23.643 -6.287 8.159 1.00 87.06 204 GLU A CA 1
ATOM 1513 C C . GLU A 1 204 ? -24.171 -5.287 7.112 1.00 87.06 204 GLU A C 1
ATOM 1515 O O . GLU A 1 204 ? -24.062 -4.067 7.252 1.00 87.06 204 GLU A O 1
ATOM 1520 N N . GLY A 1 205 ? -24.740 -5.812 6.022 1.00 90.06 205 GLY A N 1
ATOM 1521 C CA . GLY A 1 205 ? -25.282 -5.003 4.927 1.00 90.06 205 GLY A CA 1
ATOM 1522 C C . GLY A 1 205 ? -24.239 -4.391 3.981 1.00 90.06 205 GLY A C 1
ATOM 1523 O O . GLY A 1 205 ? -24.639 -3.651 3.066 1.00 90.06 205 GLY A O 1
ATOM 1524 N N . ARG A 1 206 ? -22.949 -4.707 4.174 1.00 93.69 206 ARG A N 1
ATOM 1525 C CA . ARG A 1 206 ? -21.837 -4.350 3.283 1.00 93.69 206 ARG A CA 1
ATOM 1526 C C . ARG A 1 206 ? -21.295 -5.561 2.530 1.00 93.69 206 ARG A C 1
ATOM 1528 O O . ARG A 1 206 ? -21.430 -6.706 2.951 1.00 93.69 206 ARG A O 1
ATOM 1535 N N . GLU A 1 207 ? -20.626 -5.279 1.421 1.00 96.88 207 GLU A N 1
ATOM 1536 C CA . GLU A 1 207 ? -20.018 -6.266 0.539 1.00 96.88 207 GLU A CA 1
ATOM 1537 C C . GLU A 1 207 ? -18.526 -5.982 0.372 1.00 96.88 207 GLU A C 1
ATOM 1539 O O . GLU A 1 207 ? -18.095 -4.835 0.221 1.00 96.88 207 GLU A O 1
ATOM 1544 N N . ARG A 1 208 ? -17.721 -7.048 0.385 1.00 97.75 208 ARG A N 1
ATOM 1545 C CA . ARG A 1 208 ? -16.272 -6.969 0.198 1.00 97.75 208 ARG A CA 1
ATOM 1546 C C . ARG A 1 208 ? -15.822 -7.988 -0.832 1.00 97.75 208 ARG A C 1
ATOM 1548 O O . ARG A 1 208 ? -16.132 -9.175 -0.728 1.00 97.75 208 ARG A O 1
ATOM 1555 N N . HIS A 1 209 ? -15.044 -7.528 -1.803 1.00 98.62 209 HIS A N 1
ATOM 1556 C CA . HIS A 1 209 ? -14.487 -8.366 -2.854 1.00 98.62 209 HIS A CA 1
ATOM 1557 C C . HIS A 1 209 ? -12.974 -8.235 -2.944 1.00 98.62 209 HIS A C 1
ATOM 1559 O O . HIS A 1 209 ? -12.415 -7.154 -2.775 1.00 98.62 209 HIS A O 1
ATOM 1565 N N . LEU A 1 210 ? -12.327 -9.348 -3.276 1.00 98.69 210 LEU A N 1
ATOM 1566 C CA . LEU A 1 210 ? -10.914 -9.411 -3.614 1.00 98.69 210 LEU A CA 1
ATOM 1567 C C . LEU A 1 210 ? -10.770 -9.850 -5.073 1.00 98.69 210 LEU A C 1
ATOM 1569 O O . LEU A 1 210 ? -11.182 -10.955 -5.430 1.00 98.69 210 LEU A O 1
ATOM 1573 N N . VAL A 1 211 ? -10.157 -9.007 -5.900 1.00 98.81 211 VAL A N 1
ATOM 1574 C CA . VAL A 1 211 ? -9.811 -9.298 -7.295 1.00 98.81 211 VAL A CA 1
ATOM 1575 C C . VAL A 1 211 ? -8.301 -9.511 -7.392 1.00 98.81 211 VAL A C 1
ATOM 1577 O O . VAL A 1 211 ? -7.521 -8.566 -7.281 1.00 98.81 211 VAL A O 1
ATOM 1580 N N . VAL A 1 212 ? -7.887 -10.763 -7.597 1.00 98.50 212 VAL A N 1
ATOM 1581 C CA . VAL A 1 212 ? -6.479 -11.139 -7.779 1.00 98.50 212 VAL A CA 1
ATOM 1582 C C . VAL A 1 212 ? -6.131 -11.174 -9.263 1.00 98.50 212 VAL A C 1
ATOM 1584 O O . VAL A 1 212 ? -6.715 -11.945 -10.027 1.00 98.50 212 VAL A O 1
ATOM 1587 N N . VAL A 1 213 ? -5.153 -10.365 -9.654 1.00 98.62 213 VAL A N 1
ATOM 1588 C CA . VAL A 1 213 ? -4.695 -10.194 -11.032 1.00 98.62 213 VAL A CA 1
ATOM 1589 C C . VAL A 1 213 ? -3.402 -10.980 -11.258 1.00 98.62 213 VAL A C 1
ATOM 1591 O O . VAL A 1 213 ? -2.435 -10.857 -10.504 1.00 98.62 213 VAL A O 1
ATOM 1594 N N . ASP A 1 214 ? -3.394 -11.804 -12.301 1.00 97.88 214 ASP A N 1
ATOM 1595 C CA . ASP A 1 214 ? -2.206 -12.507 -12.784 1.00 97.88 214 ASP A CA 1
ATOM 1596 C C . ASP A 1 214 ? -1.406 -11.597 -13.729 1.00 97.88 214 ASP A C 1
ATOM 1598 O O . ASP A 1 214 ? -0.334 -11.111 -13.370 1.00 97.88 214 ASP A O 1
ATOM 1602 N N . ASN A 1 215 ? -1.966 -11.293 -14.904 1.00 96.81 215 ASN A N 1
ATOM 1603 C CA . ASN A 1 215 ? -1.388 -10.408 -15.918 1.00 96.81 215 ASN A CA 1
ATOM 1604 C C . ASN A 1 215 ? 0.091 -10.725 -16.232 1.00 96.81 215 ASN A C 1
ATOM 1606 O O . ASN A 1 215 ? 0.937 -9.839 -16.281 1.00 96.81 215 ASN A O 1
ATOM 1610 N N . GLY A 1 216 ? 0.414 -12.016 -16.383 1.00 96.38 216 GLY A N 1
ATOM 1611 C CA . GLY A 1 216 ? 1.762 -12.509 -16.703 1.00 96.38 216 GLY A CA 1
ATOM 1612 C C . GLY A 1 216 ? 2.615 -12.916 -15.494 1.00 96.38 216 GLY A C 1
ATOM 1613 O O . GLY A 1 216 ? 3.700 -13.475 -15.667 1.00 96.38 216 GLY A O 1
ATOM 1614 N N . ARG A 1 217 ? 2.142 -12.711 -14.258 1.00 97.75 217 ARG A N 1
ATOM 1615 C CA . ARG A 1 217 ? 2.867 -13.091 -13.031 1.00 97.75 217 ARG A CA 1
ATOM 1616 C C . ARG A 1 217 ? 3.081 -14.595 -12.894 1.00 97.75 217 ARG A C 1
ATOM 1618 O O . ARG A 1 217 ? 4.135 -14.991 -12.407 1.00 97.75 217 ARG A O 1
ATOM 1625 N N . SER A 1 218 ? 2.152 -15.432 -13.352 1.00 97.50 218 SER A N 1
ATOM 1626 C CA . SER A 1 218 ? 2.329 -16.892 -13.359 1.00 97.50 218 SER A CA 1
ATOM 1627 C C . SER A 1 218 ? 3.513 -17.320 -14.231 1.00 97.50 218 SER A C 1
ATOM 1629 O O . SER A 1 218 ? 4.250 -18.231 -13.859 1.00 97.50 218 SER A O 1
ATOM 1631 N N . GLU A 1 219 ? 3.750 -16.637 -15.355 1.00 96.88 219 GLU A N 1
ATOM 1632 C CA . GLU A 1 219 ? 4.916 -16.898 -16.208 1.00 96.88 219 GLU A CA 1
ATOM 1633 C C . GLU A 1 219 ? 6.214 -16.417 -15.553 1.00 96.88 219 GLU A C 1
ATOM 1635 O O . GLU A 1 219 ? 7.231 -17.102 -15.623 1.00 96.88 219 GLU A O 1
ATOM 1640 N N . ILE A 1 220 ? 6.182 -15.258 -14.882 1.00 98.00 220 ILE A N 1
ATOM 1641 C CA . ILE A 1 220 ? 7.324 -14.745 -14.108 1.00 98.00 220 ILE A CA 1
ATOM 1642 C C . ILE A 1 220 ? 7.678 -15.710 -12.973 1.00 98.00 220 ILE A C 1
ATOM 1644 O O . ILE A 1 220 ? 8.852 -15.981 -12.740 1.00 98.00 220 ILE A O 1
ATOM 1648 N N . LEU A 1 221 ? 6.669 -16.238 -12.278 1.00 97.81 221 LEU A N 1
ATOM 1649 C CA . LEU A 1 221 ? 6.840 -17.182 -11.178 1.00 97.81 221 LEU A CA 1
ATOM 1650 C C . LEU A 1 221 ? 7.481 -18.497 -11.643 1.00 97.81 221 LEU A C 1
ATOM 1652 O O . LEU A 1 221 ? 8.258 -19.092 -10.896 1.00 97.81 221 LEU A O 1
ATOM 1656 N N . ALA A 1 222 ? 7.164 -18.939 -12.863 1.00 97.88 222 ALA A N 1
ATOM 1657 C CA . ALA A 1 222 ? 7.718 -20.152 -13.459 1.00 97.88 222 ALA A CA 1
ATOM 1658 C C . ALA A 1 222 ? 9.175 -19.990 -13.937 1.00 97.88 222 ALA A C 1
ATOM 1660 O O . ALA A 1 222 ? 9.885 -20.988 -14.056 1.00 97.88 222 ALA A O 1
ATOM 1661 N N . ASP A 1 223 ? 9.638 -18.763 -14.201 1.00 97.12 223 ASP A N 1
ATOM 1662 C CA . ASP A 1 223 ? 11.016 -18.492 -14.624 1.00 97.12 223 ASP A CA 1
ATOM 1663 C C . ASP A 1 223 ? 11.931 -18.271 -13.411 1.00 97.12 223 ASP A C 1
ATOM 1665 O O . ASP A 1 223 ? 11.850 -17.258 -12.712 1.00 97.12 223 ASP A O 1
ATOM 1669 N N . GLU A 1 224 ? 12.855 -19.203 -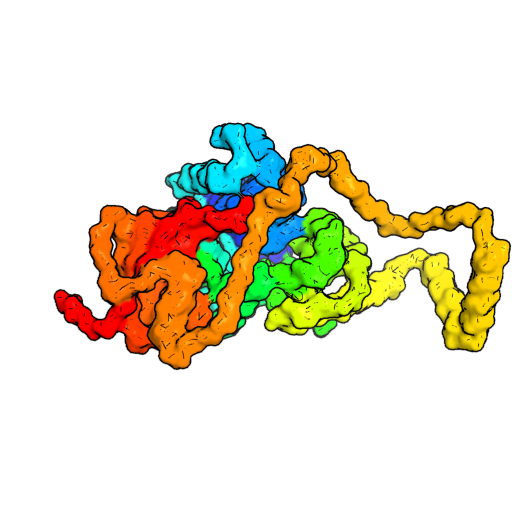13.171 1.00 95.38 224 GLU A N 1
ATOM 1670 C CA . GLU A 1 224 ? 13.779 -19.150 -12.031 1.00 95.38 224 GLU A CA 1
ATOM 1671 C C . GLU A 1 224 ? 14.650 -17.889 -11.996 1.00 95.38 224 GLU A C 1
ATOM 1673 O O . GLU A 1 224 ? 15.050 -17.459 -10.912 1.00 95.38 224 GLU A O 1
ATOM 1678 N N . ARG A 1 225 ? 14.908 -17.264 -13.152 1.00 95.44 225 ARG A N 1
ATOM 1679 C CA . ARG A 1 225 ? 15.686 -16.019 -13.231 1.00 95.44 225 ARG A CA 1
ATOM 1680 C C . ARG A 1 225 ? 14.918 -14.835 -12.659 1.00 95.44 225 ARG A C 1
ATOM 1682 O O . ARG A 1 225 ? 15.528 -13.904 -12.136 1.00 95.44 225 ARG A O 1
ATOM 1689 N N . TYR A 1 226 ? 13.589 -14.860 -12.758 1.00 97.69 226 TYR A N 1
ATOM 1690 C CA . TYR A 1 226 ? 12.747 -13.694 -12.501 1.00 97.69 226 TYR A CA 1
ATOM 1691 C C . TYR A 1 226 ? 11.777 -13.862 -11.336 1.00 97.69 226 TYR A C 1
ATOM 1693 O O . TYR A 1 226 ? 11.357 -12.846 -10.789 1.00 97.69 226 TYR A O 1
ATOM 1701 N N . ARG A 1 227 ? 11.464 -15.085 -10.890 1.00 97.38 227 ARG A N 1
ATOM 1702 C CA . ARG A 1 227 ? 10.459 -15.345 -9.841 1.00 97.38 227 ARG A CA 1
ATOM 1703 C C . ARG A 1 227 ? 10.641 -14.518 -8.566 1.00 97.38 227 ARG A C 1
ATOM 1705 O O . ARG A 1 227 ? 9.662 -14.112 -7.947 1.00 97.38 227 ARG A O 1
ATOM 1712 N N . ASP A 1 228 ? 11.883 -14.207 -8.194 1.00 97.00 228 ASP A N 1
ATOM 1713 C CA . ASP A 1 228 ? 12.179 -13.430 -6.988 1.00 97.00 228 ASP A CA 1
ATOM 1714 C C . ASP A 1 228 ? 11.711 -11.972 -7.092 1.00 97.00 228 ASP A C 1
ATOM 1716 O O . ASP A 1 228 ? 11.480 -11.336 -6.066 1.00 97.00 228 ASP A O 1
ATOM 1720 N N . VAL A 1 229 ? 11.479 -11.444 -8.301 1.00 97.88 229 VAL A N 1
ATOM 1721 C CA . VAL A 1 229 ? 10.917 -10.099 -8.495 1.00 97.88 229 VAL A CA 1
ATOM 1722 C C . VAL A 1 229 ? 9.516 -9.973 -7.888 1.00 97.88 229 VAL A C 1
ATOM 1724 O O . VAL A 1 229 ? 9.127 -8.892 -7.444 1.00 97.88 229 VAL A O 1
ATOM 1727 N N . LEU A 1 230 ? 8.782 -11.088 -7.796 1.00 97.81 230 LEU A N 1
ATOM 1728 C CA . LEU A 1 230 ? 7.451 -11.152 -7.198 1.00 97.81 230 LEU A CA 1
ATOM 1729 C C . LEU A 1 230 ? 7.488 -10.992 -5.669 1.00 97.81 230 LEU A C 1
ATOM 1731 O O . LEU A 1 230 ? 6.479 -10.659 -5.066 1.00 97.81 230 LEU A O 1
ATOM 1735 N N . ARG A 1 231 ? 8.654 -11.080 -5.019 1.00 96.94 231 ARG A N 1
ATOM 1736 C CA . ARG A 1 231 ? 8.782 -10.748 -3.586 1.00 96.94 231 ARG A CA 1
ATOM 1737 C C . ARG A 1 231 ? 8.654 -9.247 -3.308 1.00 96.94 231 ARG A C 1
ATOM 1739 O O . ARG A 1 231 ? 8.710 -8.824 -2.158 1.00 96.94 231 ARG A O 1
ATOM 1746 N N . CYS A 1 232 ? 8.547 -8.410 -4.344 1.00 97.69 232 CYS A N 1
ATOM 1747 C CA . CYS A 1 232 ? 8.578 -6.964 -4.194 1.00 97.69 232 CYS A CA 1
ATOM 1748 C C . CYS A 1 232 ? 7.427 -6.443 -3.318 1.00 97.69 232 CYS A C 1
ATOM 1750 O O . CYS A 1 232 ? 6.248 -6.466 -3.684 1.00 97.69 232 CYS A O 1
ATOM 1752 N N . ILE A 1 233 ? 7.791 -5.832 -2.193 1.00 96.75 233 ILE A N 1
ATOM 1753 C CA . ILE A 1 233 ? 6.850 -5.192 -1.265 1.00 96.75 233 ILE A CA 1
ATOM 1754 C C . ILE A 1 233 ? 6.487 -3.754 -1.664 1.00 96.75 233 ILE A C 1
ATOM 1756 O O . ILE A 1 233 ? 5.677 -3.127 -0.998 1.00 96.75 233 ILE A O 1
ATOM 1760 N N . ARG A 1 234 ? 7.024 -3.251 -2.786 1.00 95.75 234 ARG A N 1
ATOM 1761 C CA . ARG A 1 234 ? 6.773 -1.899 -3.326 1.00 95.75 234 ARG A CA 1
ATOM 1762 C C . ARG A 1 234 ? 7.225 -0.755 -2.397 1.00 95.75 234 ARG A C 1
ATOM 1764 O O . ARG A 1 234 ? 6.624 0.306 -2.395 1.00 95.75 234 ARG A O 1
ATOM 1771 N N . CYS A 1 235 ? 8.327 -0.937 -1.663 1.00 96.19 235 CYS A N 1
ATOM 1772 C CA . CYS A 1 235 ? 8.859 0.091 -0.755 1.00 96.19 235 CYS A CA 1
ATOM 1773 C C . CYS A 1 235 ? 9.590 1.258 -1.449 1.00 96.19 235 CYS A C 1
ATOM 1775 O O . CYS A 1 235 ? 9.815 2.286 -0.830 1.00 96.19 235 CYS A O 1
ATOM 1777 N N . GLY A 1 236 ? 10.019 1.113 -2.707 1.00 96.06 236 GLY A N 1
ATOM 1778 C CA . GLY A 1 236 ? 10.751 2.172 -3.422 1.00 96.06 236 GLY A CA 1
ATOM 1779 C C . GLY A 1 236 ? 12.239 2.325 -3.060 1.00 96.06 236 GLY A C 1
ATOM 1780 O O . GLY A 1 236 ? 12.942 3.051 -3.754 1.00 96.06 236 GLY A O 1
ATOM 1781 N N . ALA A 1 237 ? 12.781 1.582 -2.083 1.00 96.62 237 ALA A N 1
ATOM 1782 C CA . ALA A 1 237 ? 14.197 1.676 -1.679 1.00 96.62 237 ALA A CA 1
ATOM 1783 C C . ALA A 1 237 ? 15.186 1.555 -2.857 1.00 96.62 237 ALA A C 1
ATOM 1785 O O . ALA A 1 237 ? 16.144 2.319 -2.979 1.00 96.62 237 ALA A O 1
ATOM 1786 N N . CYS A 1 238 ? 14.916 0.630 -3.785 1.00 97.31 238 CYS A N 1
ATOM 1787 C CA . CYS A 1 238 ? 15.734 0.456 -4.986 1.00 97.31 238 CYS A CA 1
ATOM 1788 C C . CYS A 1 238 ? 15.742 1.686 -5.910 1.00 97.31 238 CYS A C 1
ATOM 1790 O O . CYS A 1 238 ? 16.729 1.899 -6.612 1.00 97.31 238 CYS A O 1
ATOM 1792 N N . MET A 1 239 ? 14.667 2.477 -5.918 1.00 95.25 239 MET A N 1
ATOM 1793 C CA . MET A 1 239 ? 14.526 3.689 -6.726 1.00 95.25 239 MET A CA 1
ATOM 1794 C C . MET A 1 239 ? 15.381 4.802 -6.129 1.00 95.25 239 MET A C 1
ATOM 1796 O O . MET A 1 239 ? 16.231 5.353 -6.823 1.00 95.25 239 MET A O 1
ATOM 1800 N N . ASN A 1 240 ? 15.245 5.035 -4.822 1.00 92.44 240 ASN A N 1
ATOM 1801 C CA . ASN A 1 240 ? 15.997 6.060 -4.094 1.00 92.44 240 ASN A CA 1
ATOM 1802 C C . ASN A 1 240 ? 17.514 5.832 -4.146 1.00 92.44 240 ASN A C 1
ATOM 1804 O O . ASN A 1 240 ? 18.286 6.784 -4.193 1.00 92.44 240 ASN A O 1
ATOM 1808 N N . ALA A 1 241 ? 17.950 4.571 -4.201 1.00 93.75 241 ALA A N 1
ATOM 1809 C CA . ALA A 1 241 ? 19.365 4.228 -4.308 1.00 93.75 241 ALA A CA 1
ATOM 1810 C C . ALA A 1 241 ? 19.903 4.181 -5.754 1.00 93.75 241 ALA A C 1
ATOM 1812 O O . ALA A 1 241 ? 21.092 3.923 -5.961 1.00 93.75 241 ALA A O 1
ATOM 1813 N N . CYS A 1 242 ? 19.052 4.364 -6.769 1.00 96.19 242 CYS A N 1
ATOM 1814 C CA . CYS A 1 242 ? 19.443 4.235 -8.168 1.00 96.19 242 CYS A CA 1
ATOM 1815 C C . CYS A 1 242 ? 19.878 5.585 -8.762 1.00 96.19 242 CYS A C 1
ATOM 1817 O O . CYS A 1 242 ? 19.039 6.472 -8.908 1.00 96.19 242 CYS A O 1
ATOM 1819 N N . PRO A 1 243 ? 21.135 5.727 -9.230 1.00 93.25 243 PRO A N 1
ATOM 1820 C CA . PRO A 1 243 ? 21.616 6.988 -9.801 1.00 93.25 243 PRO A CA 1
ATOM 1821 C C . PRO A 1 243 ? 20.915 7.364 -11.115 1.00 93.25 243 PRO A C 1
ATOM 1823 O O . PRO A 1 243 ? 20.821 8.538 -11.454 1.00 93.25 243 PRO A O 1
ATOM 1826 N N . VAL A 1 244 ? 20.416 6.378 -11.870 1.00 93.56 244 VAL A N 1
ATOM 1827 C CA . VAL A 1 244 ? 19.666 6.641 -13.108 1.00 93.56 244 VAL A CA 1
ATOM 1828 C C . VAL A 1 244 ? 18.280 7.187 -12.781 1.00 93.56 244 VAL A C 1
ATOM 1830 O O . VAL A 1 244 ? 17.852 8.160 -13.390 1.00 93.56 244 VAL A O 1
ATOM 1833 N N . TYR A 1 245 ? 17.587 6.596 -11.804 1.00 94.50 245 TYR A N 1
ATOM 1834 C CA . TYR A 1 245 ? 16.275 7.072 -11.371 1.00 94.50 245 TYR A CA 1
ATOM 1835 C C . TYR A 1 245 ? 16.348 8.486 -10.783 1.00 94.50 245 TYR A C 1
ATOM 1837 O O . TYR A 1 245 ? 15.550 9.335 -11.168 1.00 94.50 245 TYR A O 1
ATOM 1845 N N . THR A 1 246 ? 17.317 8.767 -9.906 1.00 90.75 246 THR A N 1
ATOM 1846 C CA . THR A 1 246 ? 17.441 10.094 -9.280 1.00 90.75 246 THR A CA 1
ATOM 1847 C C . THR A 1 246 ? 17.791 11.194 -10.284 1.00 90.75 246 THR A C 1
ATOM 1849 O O . THR A 1 246 ? 17.383 12.335 -10.094 1.00 90.75 246 THR A O 1
ATOM 1852 N N . ALA A 1 247 ? 18.489 10.859 -11.374 1.00 88.88 247 ALA A N 1
ATOM 1853 C CA . ALA A 1 247 ? 18.796 11.802 -12.448 1.00 88.88 247 ALA A CA 1
ATOM 1854 C C . ALA A 1 247 ? 17.654 11.961 -13.471 1.00 88.88 247 ALA A C 1
ATOM 1856 O O . ALA A 1 247 ? 17.368 13.076 -13.902 1.00 88.88 247 ALA A O 1
ATOM 1857 N N . ALA A 1 248 ? 17.013 10.862 -13.885 1.00 86.88 248 ALA A N 1
ATOM 1858 C CA . ALA A 1 248 ? 16.018 10.866 -14.963 1.00 86.88 248 ALA A CA 1
ATOM 1859 C C . ALA A 1 248 ? 14.570 11.081 -14.484 1.00 86.88 248 ALA A C 1
ATOM 1861 O O . ALA A 1 248 ? 13.717 11.471 -15.283 1.00 86.88 248 ALA A O 1
ATOM 1862 N N . GLY A 1 249 ? 14.276 10.811 -13.209 1.00 89.38 249 GLY A N 1
ATOM 1863 C CA . GLY A 1 249 ? 12.922 10.788 -12.652 1.00 89.38 249 GLY A CA 1
ATOM 1864 C C . GLY A 1 249 ? 12.092 9.573 -13.093 1.00 89.38 249 GLY A C 1
ATOM 1865 O O . GLY A 1 249 ? 12.427 8.875 -14.054 1.00 89.38 249 GLY A O 1
ATOM 1866 N N . GLY A 1 250 ? 10.986 9.307 -12.389 1.00 90.69 250 GLY A N 1
ATOM 1867 C CA . GLY A 1 250 ? 10.132 8.145 -12.666 1.00 90.69 250 GLY A CA 1
ATOM 1868 C C . GLY A 1 250 ? 9.350 8.219 -13.974 1.00 90.69 250 GLY A C 1
ATOM 1869 O O . GLY A 1 250 ? 9.233 7.208 -14.661 1.00 90.69 250 GLY A O 1
ATOM 1870 N N . LEU A 1 251 ? 8.910 9.414 -14.382 1.00 90.88 251 LEU A N 1
ATOM 1871 C CA . LEU A 1 251 ? 8.117 9.603 -15.607 1.00 90.88 251 LEU A CA 1
ATOM 1872 C C . LEU A 1 251 ? 8.858 9.158 -16.877 1.00 90.88 251 LEU A C 1
ATOM 1874 O O . LEU A 1 251 ? 8.243 8.686 -17.830 1.00 90.88 251 LEU A O 1
ATOM 1878 N N . SER A 1 252 ? 10.189 9.252 -16.879 1.00 89.94 252 SER A N 1
ATOM 1879 C CA . SER A 1 252 ? 11.037 8.871 -18.015 1.00 89.94 252 SER A CA 1
ATOM 1880 C C . SER A 1 252 ? 10.983 7.374 -18.347 1.00 89.94 252 SER A C 1
ATOM 1882 O O . SER A 1 252 ? 11.359 6.987 -19.451 1.00 89.94 252 SER A O 1
ATOM 1884 N N . TYR A 1 253 ? 10.502 6.535 -17.423 1.00 91.38 253 TYR A N 1
ATOM 1885 C CA . TYR A 1 253 ? 10.336 5.096 -17.643 1.00 91.38 253 TYR A CA 1
ATOM 1886 C C . TYR A 1 253 ? 9.087 4.773 -18.481 1.00 91.38 253 TYR A C 1
ATOM 1888 O O . TYR A 1 253 ? 9.018 3.700 -19.075 1.00 91.38 253 TYR A O 1
ATOM 1896 N N . GLY A 1 254 ? 8.100 5.679 -18.550 1.00 89.75 254 GLY A N 1
ATOM 1897 C CA . GLY A 1 254 ? 6.889 5.494 -19.359 1.00 89.75 254 GLY A CA 1
ATOM 1898 C C . GLY A 1 254 ? 6.057 4.257 -18.996 1.00 89.75 254 GLY A C 1
ATOM 1899 O O . GLY A 1 254 ? 5.358 3.728 -19.855 1.00 89.75 254 GLY A O 1
ATOM 1900 N N . SER A 1 255 ? 6.166 3.778 -17.757 1.00 91.56 255 SER A N 1
ATOM 1901 C CA . SER A 1 255 ? 5.484 2.598 -17.221 1.00 91.56 255 SER A CA 1
ATOM 1902 C C . SER A 1 255 ? 4.898 2.935 -15.846 1.00 91.56 255 SER A C 1
ATOM 1904 O O . SER A 1 255 ? 5.532 3.701 -15.111 1.00 91.56 255 SER A O 1
ATOM 1906 N N . PRO A 1 256 ? 3.766 2.317 -15.445 1.00 90.50 256 PRO A N 1
ATOM 1907 C CA . PRO A 1 256 ? 3.282 2.361 -14.064 1.00 90.50 256 PRO A CA 1
ATOM 1908 C C . PRO A 1 256 ? 4.345 1.921 -13.055 1.00 90.50 256 PRO A C 1
ATOM 1910 O O . PRO A 1 256 ? 4.319 2.328 -11.901 1.00 90.50 256 PRO A O 1
ATOM 1913 N N . TYR A 1 257 ? 5.311 1.099 -13.476 1.00 94.62 257 TYR A N 1
ATOM 1914 C CA . TYR A 1 257 ? 6.445 0.694 -12.659 1.00 94.62 257 TYR A CA 1
ATOM 1915 C C . TYR A 1 257 ? 7.723 1.392 -13.122 1.00 94.62 257 TYR A C 1
ATOM 1917 O O . TYR A 1 257 ? 8.173 1.219 -14.252 1.00 94.62 257 TYR A O 1
ATOM 1925 N N . MET A 1 258 ? 8.368 2.117 -12.211 1.00 93.94 258 MET A N 1
ATOM 1926 C CA . MET A 1 258 ? 9.572 2.910 -12.490 1.00 93.94 258 MET A CA 1
ATOM 1927 C C . MET A 1 258 ? 10.785 2.483 -11.649 1.00 93.94 258 MET A C 1
ATOM 1929 O O . MET A 1 258 ? 10.692 1.645 -10.746 1.00 93.94 258 MET A O 1
ATOM 1933 N N . GLY A 1 259 ? 11.952 3.047 -11.973 1.00 95.75 259 GLY A N 1
ATOM 1934 C CA . GLY A 1 259 ? 13.226 2.703 -11.337 1.00 95.75 259 GLY A CA 1
ATOM 1935 C C . GLY A 1 259 ? 13.680 1.264 -11.627 1.00 95.75 259 GLY A C 1
ATOM 1936 O O . GLY A 1 259 ? 13.144 0.614 -12.526 1.00 95.75 259 GLY A O 1
ATOM 1937 N N . PRO A 1 260 ? 14.652 0.723 -10.866 1.00 96.94 260 PRO A N 1
ATOM 1938 C CA . PRO A 1 260 ? 15.193 -0.615 -11.119 1.00 96.94 260 PRO A CA 1
ATOM 1939 C C . PRO A 1 260 ? 14.153 -1.737 -11.079 1.00 96.94 260 PRO A C 1
ATOM 1941 O O . PRO A 1 260 ? 14.224 -2.657 -11.887 1.00 96.94 260 PRO A O 1
ATOM 1944 N N . ILE A 1 261 ? 13.175 -1.661 -10.170 1.00 97.69 261 ILE A N 1
ATOM 1945 C CA . ILE A 1 261 ? 12.073 -2.631 -10.125 1.00 97.69 261 ILE A CA 1
ATOM 1946 C C . ILE A 1 261 ? 11.209 -2.544 -11.386 1.00 97.69 261 ILE A C 1
ATOM 1948 O O . ILE A 1 261 ? 10.883 -3.572 -11.974 1.00 97.69 261 ILE A O 1
ATOM 1952 N N . GLY A 1 262 ? 10.889 -1.330 -11.840 1.00 96.44 262 GLY A N 1
ATOM 1953 C CA . GLY A 1 262 ? 10.133 -1.102 -13.067 1.00 96.44 262 GLY A CA 1
ATOM 1954 C C . GLY A 1 262 ? 10.861 -1.564 -14.320 1.00 96.44 262 GLY A C 1
ATOM 1955 O O . GLY A 1 262 ? 10.240 -2.167 -15.192 1.00 96.44 262 GLY A O 1
ATOM 1956 N N . ALA A 1 263 ? 12.178 -1.374 -14.371 1.00 96.81 263 ALA A N 1
ATOM 1957 C CA . ALA A 1 263 ? 13.014 -1.829 -15.475 1.00 96.81 263 ALA A CA 1
ATOM 1958 C C . ALA A 1 263 ? 13.087 -3.359 -15.615 1.00 96.81 263 ALA A C 1
ATOM 1960 O O . ALA A 1 263 ? 13.390 -3.849 -16.699 1.00 96.81 263 ALA A O 1
ATOM 1961 N N . VAL A 1 264 ? 12.787 -4.110 -14.548 1.00 97.81 264 VAL A N 1
ATOM 1962 C CA . VAL A 1 264 ? 12.649 -5.574 -14.599 1.00 97.81 264 VAL A CA 1
ATOM 1963 C C . VAL A 1 264 ? 11.198 -5.982 -14.848 1.00 97.81 264 VAL A C 1
ATOM 1965 O O . VAL A 1 264 ? 10.923 -6.747 -15.764 1.00 97.81 264 VAL A O 1
ATOM 1968 N N . VAL A 1 265 ? 10.256 -5.480 -14.045 1.00 96.94 265 VAL A N 1
ATOM 1969 C CA . VAL A 1 265 ? 8.861 -5.950 -14.061 1.00 96.94 265 VAL A CA 1
ATOM 1970 C C . VAL A 1 265 ? 8.133 -5.555 -15.345 1.00 96.94 265 VAL A C 1
ATOM 1972 O O . VAL A 1 265 ? 7.384 -6.362 -15.883 1.00 96.94 265 VAL A O 1
ATOM 1975 N N . SER A 1 266 ? 8.357 -4.349 -15.870 1.00 96.38 266 SER A N 1
ATOM 1976 C CA . SER A 1 266 ? 7.602 -3.857 -17.031 1.00 96.38 266 SER A CA 1
ATOM 1977 C C . SER A 1 266 ? 7.787 -4.715 -18.291 1.00 96.38 266 SER A C 1
ATOM 1979 O O . SER A 1 266 ? 6.777 -5.151 -18.836 1.00 96.38 266 SER A O 1
ATOM 1981 N N . PRO A 1 267 ? 9.010 -5.035 -18.761 1.00 95.12 267 PRO A N 1
ATOM 1982 C CA . PRO A 1 267 ? 9.166 -5.919 -19.922 1.00 95.12 267 PRO A CA 1
ATOM 1983 C C . PRO A 1 267 ? 8.687 -7.361 -19.672 1.00 95.12 267 PRO A C 1
ATOM 1985 O O . PRO A 1 267 ? 8.407 -8.083 -20.626 1.00 95.12 267 PRO A O 1
ATOM 1988 N N . LEU A 1 268 ? 8.587 -7.795 -18.410 1.00 96.06 268 LEU A N 1
ATOM 1989 C CA . LEU A 1 268 ? 8.085 -9.126 -18.059 1.00 96.06 268 LEU A CA 1
ATOM 1990 C C . LEU A 1 268 ? 6.550 -9.212 -18.054 1.00 96.06 268 LEU A C 1
ATOM 1992 O O . LEU A 1 268 ? 6.013 -10.265 -18.404 1.00 96.06 268 LEU A O 1
ATOM 1996 N N . LEU A 1 269 ? 5.862 -8.130 -17.670 1.00 95.62 269 LEU A N 1
ATOM 1997 C CA . LEU A 1 269 ? 4.399 -8.021 -17.730 1.00 95.62 269 LEU A CA 1
ATOM 1998 C C . LEU A 1 269 ? 3.921 -7.678 -19.151 1.00 95.62 269 LEU A C 1
ATOM 2000 O O . LEU A 1 269 ? 3.016 -8.323 -19.672 1.00 95.62 269 LEU A O 1
ATOM 2004 N N . TRP A 1 270 ? 4.560 -6.707 -19.813 1.00 93.75 270 TRP A N 1
ATOM 2005 C CA . TRP A 1 270 ? 4.238 -6.291 -21.183 1.00 93.75 270 TRP A CA 1
ATOM 2006 C C . TRP A 1 270 ? 5.266 -6.833 -22.177 1.00 93.75 270 TRP A C 1
ATOM 2008 O O . TRP A 1 270 ? 6.238 -6.170 -22.547 1.00 93.75 270 TRP A O 1
ATOM 2018 N N . ARG A 1 271 ? 5.021 -8.062 -22.637 1.00 90.19 271 ARG A N 1
ATOM 2019 C CA . ARG A 1 271 ? 5.888 -8.801 -23.576 1.00 90.19 271 ARG A CA 1
ATOM 2020 C C . ARG A 1 271 ? 5.718 -8.396 -25.046 1.00 90.19 271 ARG A C 1
ATOM 2022 O O . ARG A 1 271 ? 6.278 -9.037 -25.930 1.00 90.19 271 ARG A O 1
ATOM 2029 N N . ASP A 1 272 ? 4.966 -7.331 -25.313 1.00 88.69 272 ASP A N 1
ATOM 2030 C CA . ASP A 1 272 ? 4.772 -6.740 -26.645 1.00 88.69 272 ASP A CA 1
ATOM 2031 C C . ASP A 1 272 ? 5.974 -5.891 -27.113 1.00 88.69 272 ASP A C 1
ATOM 2033 O O . ASP A 1 272 ? 5.989 -5.382 -28.232 1.00 88.69 272 ASP A O 1
ATOM 2037 N N . GLY A 1 273 ? 6.995 -5.749 -26.260 1.00 86.62 273 GLY A N 1
ATOM 2038 C CA . GLY A 1 273 ? 8.233 -5.032 -26.551 1.00 86.62 273 GLY A CA 1
ATOM 2039 C C . GLY A 1 273 ? 8.201 -3.541 -26.212 1.00 86.62 273 GLY A C 1
ATOM 2040 O O . GLY A 1 273 ? 9.241 -2.889 -26.309 1.00 86.62 273 GLY A O 1
ATOM 2041 N N . ARG A 1 274 ? 7.071 -2.987 -25.745 1.00 89.94 274 ARG A N 1
ATOM 2042 C CA . ARG A 1 274 ? 6.936 -1.543 -25.457 1.00 89.94 274 ARG A CA 1
ATOM 2043 C C . ARG A 1 274 ? 7.869 -1.020 -24.352 1.00 89.94 274 ARG A C 1
ATOM 2045 O O . ARG A 1 274 ? 8.082 0.186 -24.251 1.00 89.94 274 ARG A O 1
ATOM 2052 N N . HIS A 1 275 ? 8.396 -1.923 -23.524 1.00 93.44 275 HIS A N 1
ATOM 2053 C CA . HIS A 1 275 ? 9.313 -1.643 -22.413 1.00 93.44 275 HIS A CA 1
ATOM 2054 C C . HIS A 1 275 ? 10.648 -2.392 -22.535 1.00 93.44 275 HIS A C 1
ATOM 2056 O O . HIS A 1 275 ? 11.379 -2.509 -21.550 1.00 93.44 275 HIS A O 1
ATOM 2062 N N . ALA A 1 276 ? 10.966 -2.918 -23.724 1.00 88.56 276 ALA A N 1
ATOM 2063 C CA . ALA A 1 276 ? 12.170 -3.717 -23.954 1.00 88.56 276 ALA A CA 1
ATOM 2064 C C . ALA A 1 276 ? 13.473 -2.935 -23.721 1.00 88.56 276 ALA A C 1
ATOM 2066 O O . ALA A 1 276 ? 14.493 -3.543 -23.427 1.00 88.56 276 ALA A O 1
ATOM 2067 N N . ASP A 1 277 ? 13.436 -1.602 -23.785 1.00 87.44 277 ASP A N 1
ATOM 2068 C CA . ASP A 1 277 ? 14.593 -0.733 -23.579 1.00 87.44 277 ASP A CA 1
ATOM 2069 C C . ASP A 1 277 ? 14.903 -0.449 -22.101 1.00 87.44 277 ASP A C 1
ATOM 2071 O O . ASP A 1 277 ? 16.037 -0.108 -21.755 1.00 87.44 277 ASP A O 1
ATOM 2075 N N . LEU A 1 278 ? 13.924 -0.603 -21.202 1.00 93.44 278 LEU A N 1
ATOM 2076 C CA . LEU A 1 278 ? 14.089 -0.255 -19.788 1.00 93.44 278 LEU A CA 1
ATOM 2077 C C . LEU A 1 278 ? 15.219 -1.009 -19.070 1.00 93.44 278 LEU A C 1
ATOM 2079 O O . LEU A 1 278 ? 15.892 -0.378 -18.249 1.00 93.44 278 LEU A O 1
ATOM 2083 N N . PRO A 1 279 ? 15.524 -2.289 -19.370 1.00 94.25 279 PRO A N 1
ATOM 2084 C CA . PRO A 1 279 ? 16.697 -2.952 -18.819 1.00 94.25 279 PRO A CA 1
ATOM 2085 C C . PRO A 1 279 ? 17.996 -2.180 -19.062 1.00 94.25 279 PRO A C 1
ATOM 2087 O O . PRO A 1 279 ? 18.906 -2.231 -18.229 1.00 94.25 279 PRO A O 1
ATOM 2090 N N . SER A 1 280 ? 18.088 -1.425 -20.162 1.00 90.25 280 SER A N 1
ATOM 2091 C CA . SER A 1 280 ? 19.232 -0.578 -20.519 1.00 90.25 280 SER A CA 1
ATOM 2092 C C . SER A 1 280 ? 19.298 0.742 -19.735 1.00 90.25 280 SER A C 1
ATOM 2094 O O . SER A 1 280 ? 20.382 1.314 -19.606 1.00 90.25 280 SER A O 1
ATOM 2096 N N . ALA A 1 281 ? 18.209 1.166 -19.083 1.00 89.31 281 ALA A N 1
ATOM 2097 C CA . ALA A 1 281 ? 18.155 2.322 -18.181 1.00 89.31 281 ALA A CA 1
ATOM 2098 C C . ALA A 1 281 ? 18.756 2.017 -16.788 1.00 89.31 281 ALA A C 1
ATOM 2100 O O . ALA A 1 281 ? 18.158 2.260 -15.741 1.00 89.31 281 ALA A O 1
ATOM 2101 N N . SER A 1 282 ? 19.964 1.449 -16.762 1.00 91.94 282 SER A N 1
ATOM 2102 C CA . SER A 1 282 ? 20.680 1.092 -15.534 1.00 91.94 282 SER A CA 1
ATOM 2103 C C . SER A 1 282 ? 22.193 1.144 -15.735 1.00 91.94 282 SER A C 1
ATOM 2105 O O . SER A 1 282 ? 22.713 0.692 -16.757 1.00 91.94 282 SER A O 1
ATOM 2107 N N . SER A 1 283 ? 22.916 1.639 -14.730 1.00 91.94 283 SER A N 1
ATOM 2108 C CA . SER A 1 283 ? 24.383 1.568 -14.673 1.00 91.94 283 SER A CA 1
ATOM 2109 C C . SER A 1 283 ? 24.905 0.200 -14.220 1.00 91.94 283 SER A C 1
ATOM 2111 O O . SER A 1 283 ? 26.114 -0.007 -14.198 1.00 91.94 283 SER A O 1
ATOM 2113 N N . LEU A 1 284 ? 24.009 -0.721 -13.833 1.00 93.88 284 LEU A N 1
ATOM 2114 C CA . LEU A 1 284 ? 24.333 -2.045 -13.290 1.00 93.88 284 LEU A CA 1
ATOM 2115 C C . LEU A 1 284 ? 25.246 -2.014 -12.048 1.00 93.88 284 LEU A C 1
ATOM 2117 O O . LEU A 1 284 ? 25.922 -2.991 -11.748 1.00 93.88 284 LEU A O 1
ATOM 2121 N N . CYS A 1 285 ? 25.224 -0.924 -11.273 1.00 93.81 285 CYS A N 1
ATOM 2122 C CA . CYS A 1 285 ? 26.063 -0.763 -10.079 1.00 93.81 285 CYS A CA 1
ATOM 2123 C C . CYS A 1 285 ? 25.720 -1.704 -8.906 1.00 93.81 285 CYS A C 1
ATOM 2125 O O . CYS A 1 285 ? 26.427 -1.705 -7.906 1.00 93.81 285 CYS A O 1
ATOM 2127 N N . GLY A 1 286 ? 24.619 -2.460 -8.976 1.00 92.81 286 GLY A N 1
ATOM 2128 C CA . GLY A 1 286 ? 24.225 -3.425 -7.940 1.00 92.81 286 GLY A CA 1
ATOM 2129 C C . GLY A 1 286 ? 23.540 -2.839 -6.700 1.00 92.81 286 GLY A C 1
ATOM 2130 O O . GLY A 1 286 ? 22.895 -3.588 -5.968 1.00 92.81 286 GLY A O 1
ATOM 2131 N N . ARG A 1 287 ? 23.572 -1.512 -6.497 1.00 94.62 287 ARG A N 1
ATOM 2132 C CA . ARG A 1 287 ? 23.038 -0.862 -5.283 1.00 94.62 287 ARG A CA 1
ATOM 2133 C C . ARG A 1 287 ? 21.571 -1.194 -5.002 1.00 94.62 287 ARG A C 1
ATOM 2135 O O . ARG A 1 287 ? 21.204 -1.424 -3.860 1.00 94.62 287 ARG A O 1
ATOM 2142 N N . CYS A 1 288 ? 20.745 -1.287 -6.046 1.00 96.00 288 CYS A N 1
ATOM 2143 C CA . CYS A 1 288 ? 19.331 -1.663 -5.937 1.00 96.00 288 CYS A CA 1
ATOM 2144 C C . CYS A 1 288 ? 19.094 -3.034 -5.281 1.00 96.00 288 CYS A C 1
ATOM 2146 O O . CYS A 1 288 ? 18.059 -3.220 -4.650 1.00 96.00 288 CYS A O 1
ATOM 2148 N N . SER A 1 289 ? 20.031 -3.973 -5.426 1.00 94.75 289 SER A N 1
ATOM 2149 C CA . SER A 1 289 ? 19.965 -5.287 -4.784 1.00 94.75 289 SER A CA 1
ATOM 2150 C C . SER A 1 289 ? 20.520 -5.269 -3.370 1.00 94.75 289 SER A C 1
ATOM 2152 O O . SER A 1 289 ? 19.981 -5.955 -2.515 1.00 94.75 289 SER A O 1
ATOM 2154 N N . GLU A 1 290 ? 21.555 -4.466 -3.121 1.00 94.12 290 GLU A N 1
ATOM 2155 C CA . GLU A 1 290 ? 22.148 -4.295 -1.790 1.00 94.12 290 GLU A CA 1
ATOM 2156 C C . GLU A 1 290 ? 21.149 -3.688 -0.795 1.00 94.12 290 GLU A C 1
ATOM 2158 O O . GLU A 1 290 ? 21.059 -4.138 0.340 1.00 94.12 290 GLU A O 1
ATOM 2163 N N . VAL A 1 291 ? 20.357 -2.703 -1.233 1.00 95.94 291 VAL A N 1
ATOM 2164 C CA . VAL A 1 291 ? 19.372 -2.021 -0.374 1.00 95.94 291 VAL A CA 1
ATOM 2165 C C . VAL A 1 291 ? 18.006 -2.711 -0.329 1.00 95.94 291 VAL A C 1
ATOM 2167 O O . VAL A 1 291 ? 17.095 -2.217 0.329 1.00 95.94 291 VAL A O 1
ATOM 2170 N N . CYS A 1 292 ? 17.795 -3.794 -1.086 1.00 97.12 292 CYS A N 1
ATOM 2171 C CA . CYS A 1 292 ? 16.482 -4.427 -1.162 1.00 97.12 292 CYS A CA 1
ATOM 2172 C C . CYS A 1 292 ? 16.191 -5.202 0.135 1.00 97.12 292 CYS A C 1
ATOM 2174 O O . CYS A 1 292 ? 16.846 -6.218 0.370 1.00 97.12 292 CYS A O 1
ATOM 2176 N N . PRO A 1 293 ? 15.168 -4.826 0.930 1.00 96.12 293 PRO A N 1
ATOM 2177 C CA . PRO A 1 293 ? 14.898 -5.481 2.216 1.00 96.12 293 PRO A CA 1
ATOM 2178 C C . PRO A 1 293 ? 14.431 -6.937 2.071 1.00 96.12 293 PRO A C 1
ATOM 2180 O O . PRO A 1 293 ? 14.462 -7.701 3.025 1.00 96.12 293 PRO A O 1
ATOM 2183 N N . VAL A 1 294 ? 14.000 -7.324 0.868 1.00 96.69 294 VAL A N 1
ATOM 2184 C CA . VAL A 1 294 ? 13.509 -8.669 0.531 1.00 96.69 294 VAL A CA 1
ATOM 2185 C C . VAL A 1 294 ? 14.444 -9.412 -0.434 1.00 96.69 294 VAL A C 1
ATOM 2187 O O . VAL A 1 294 ? 14.065 -10.421 -1.028 1.00 96.69 294 VAL A O 1
ATOM 2190 N N . GLY A 1 295 ? 15.676 -8.914 -0.602 1.00 95.19 295 GLY A N 1
ATOM 2191 C CA . GLY A 1 295 ? 16.770 -9.642 -1.249 1.00 95.19 295 GLY A CA 1
ATOM 2192 C C . GLY A 1 295 ? 16.635 -9.864 -2.759 1.00 95.19 295 GLY A C 1
ATOM 2193 O O . GLY A 1 295 ? 17.179 -10.838 -3.272 1.00 95.19 295 GLY A O 1
ATOM 2194 N N . ILE A 1 296 ? 15.926 -8.997 -3.492 1.00 97.69 296 ILE A N 1
ATOM 2195 C CA . ILE A 1 296 ? 15.713 -9.172 -4.940 1.00 97.69 296 ILE A CA 1
ATOM 2196 C C . ILE A 1 296 ? 16.987 -8.799 -5.721 1.00 97.69 296 ILE A C 1
ATOM 2198 O O . ILE A 1 296 ? 17.437 -7.643 -5.674 1.00 97.69 296 ILE A O 1
ATOM 2202 N N . PRO A 1 297 ? 17.557 -9.713 -6.528 1.00 95.31 297 PRO A N 1
ATOM 2203 C CA . PRO A 1 297 ? 18.778 -9.461 -7.288 1.00 95.31 297 PRO A CA 1
ATOM 2204 C C . PRO A 1 297 ? 18.504 -8.703 -8.604 1.00 95.31 297 PRO A C 1
ATOM 2206 O O . PRO A 1 297 ? 18.922 -9.137 -9.676 1.00 95.31 297 PRO A O 1
ATOM 2209 N N . LEU A 1 298 ? 17.830 -7.546 -8.531 1.00 97.44 298 LEU A N 1
ATOM 2210 C CA . LEU A 1 298 ? 17.435 -6.719 -9.684 1.00 97.44 298 LEU A CA 1
ATOM 2211 C C . LEU A 1 298 ? 18.565 -6.492 -10.701 1.00 97.44 298 LEU A C 1
ATOM 2213 O O . LEU A 1 298 ? 18.336 -6.621 -11.897 1.00 97.44 298 LEU A O 1
ATOM 2217 N N . HIS A 1 299 ? 19.798 -6.212 -10.264 1.00 94.81 299 HIS A N 1
ATOM 2218 C CA . HIS A 1 299 ? 20.918 -6.004 -11.195 1.00 94.81 299 HIS A CA 1
ATOM 2219 C C . HIS A 1 299 ? 21.245 -7.237 -12.057 1.00 94.81 299 HIS A C 1
ATOM 2221 O O . HIS A 1 299 ? 21.643 -7.072 -13.208 1.00 94.81 299 HIS A O 1
ATOM 2227 N N . ARG A 1 300 ? 21.060 -8.457 -11.528 1.00 94.06 300 ARG A N 1
ATOM 2228 C CA . ARG A 1 300 ? 21.247 -9.706 -12.286 1.00 94.06 300 ARG A CA 1
ATOM 2229 C C . ARG A 1 300 ? 20.095 -9.929 -13.255 1.00 94.06 300 ARG A C 1
ATOM 2231 O O . ARG A 1 300 ? 20.338 -10.177 -14.425 1.00 94.06 300 ARG A O 1
ATOM 2238 N N . MET A 1 301 ? 18.863 -9.704 -12.803 1.00 97.62 301 MET A N 1
ATOM 2239 C CA . MET A 1 301 ? 17.679 -9.796 -13.664 1.00 97.62 301 MET A CA 1
ATOM 2240 C C . MET A 1 301 ? 17.759 -8.826 -14.854 1.00 97.62 301 MET A C 1
ATOM 2242 O O . MET A 1 301 ? 17.415 -9.189 -15.974 1.00 97.62 301 MET A O 1
ATOM 2246 N N . LEU A 1 302 ? 18.266 -7.606 -14.637 1.00 96.38 302 LEU A N 1
ATOM 2247 C CA . LEU A 1 302 ? 18.514 -6.636 -15.709 1.00 96.38 302 LEU A CA 1
ATOM 2248 C C . LEU A 1 302 ? 19.576 -7.133 -16.703 1.00 96.38 302 LEU A C 1
ATOM 2250 O O . LEU A 1 302 ? 19.418 -6.931 -17.904 1.00 96.38 302 LEU A O 1
ATOM 2254 N N . LEU A 1 303 ? 20.645 -7.782 -16.226 1.00 94.00 303 LEU A N 1
ATOM 2255 C CA . LEU A 1 303 ? 21.647 -8.414 -17.091 1.00 94.00 303 LEU A CA 1
ATOM 2256 C C . LEU A 1 303 ? 21.038 -9.545 -17.924 1.00 94.00 303 LEU A C 1
ATOM 2258 O O . LEU A 1 303 ? 21.288 -9.595 -19.125 1.00 94.00 303 LEU A O 1
ATOM 2262 N N . ASP A 1 304 ? 20.211 -10.396 -17.317 1.00 94.31 304 ASP A N 1
ATOM 2263 C CA . ASP A 1 304 ? 19.545 -11.502 -18.012 1.00 94.31 304 ASP A CA 1
ATOM 2264 C C . ASP A 1 304 ? 18.591 -10.987 -19.100 1.00 94.31 304 ASP A C 1
ATOM 2266 O O . ASP A 1 304 ? 18.570 -11.516 -20.211 1.00 94.31 304 ASP A O 1
ATOM 2270 N N . LEU A 1 305 ? 17.840 -9.917 -18.813 1.00 93.56 305 LEU A N 1
ATOM 2271 C CA . LEU A 1 305 ? 16.972 -9.260 -19.796 1.00 93.56 305 LEU A CA 1
ATOM 2272 C C . LEU A 1 305 ? 17.778 -8.656 -20.957 1.00 93.56 305 LEU A C 1
ATOM 2274 O O . LEU A 1 305 ? 17.432 -8.882 -22.116 1.00 93.56 305 LEU A O 1
ATOM 2278 N N . ARG A 1 306 ? 18.890 -7.960 -20.672 1.00 91.00 306 ARG A N 1
ATOM 2279 C CA . ARG A 1 306 ? 19.795 -7.430 -21.713 1.00 91.00 306 ARG A CA 1
ATOM 2280 C C . ARG A 1 306 ? 20.439 -8.537 -22.546 1.00 91.00 306 ARG A C 1
ATOM 2282 O O . ARG A 1 306 ? 20.617 -8.366 -23.748 1.00 91.00 306 ARG A O 1
ATOM 2289 N N . ALA A 1 307 ? 20.807 -9.659 -21.927 1.00 87.69 307 ALA A N 1
ATOM 2290 C CA . ALA A 1 307 ? 21.362 -10.809 -22.634 1.00 87.69 307 ALA A CA 1
ATOM 2291 C C . ALA A 1 307 ? 20.321 -11.412 -23.589 1.00 87.69 307 ALA A C 1
ATOM 2293 O O . ALA A 1 307 ? 20.616 -11.610 -24.767 1.00 87.69 307 ALA A O 1
ATOM 2294 N N . GLY A 1 308 ? 19.085 -11.595 -23.115 1.00 83.31 308 GLY A N 1
ATOM 2295 C CA . GLY A 1 308 ? 17.970 -12.036 -23.952 1.00 83.31 308 GLY A CA 1
ATOM 2296 C C . GLY A 1 308 ? 17.674 -11.074 -25.108 1.00 83.31 308 GLY A C 1
ATOM 2297 O O . GLY A 1 308 ? 17.415 -11.522 -26.226 1.00 83.31 308 GLY A O 1
ATOM 2298 N N . GLU A 1 309 ? 17.763 -9.761 -24.879 1.00 80.44 309 GLU A N 1
ATOM 2299 C CA . GLU A 1 309 ? 17.633 -8.749 -25.935 1.00 80.44 309 GLU A CA 1
ATOM 2300 C C . GLU A 1 309 ? 18.796 -8.808 -26.936 1.00 80.44 309 GLU A C 1
ATOM 2302 O O . GLU A 1 309 ? 18.568 -8.724 -28.135 1.00 80.44 309 GLU A O 1
ATOM 2307 N N . ALA A 1 310 ? 20.037 -9.019 -26.497 1.00 76.19 310 ALA A N 1
ATOM 2308 C CA . ALA A 1 310 ? 21.181 -9.146 -27.404 1.00 76.19 310 ALA A CA 1
ATOM 2309 C C . ALA A 1 310 ? 21.117 -10.420 -28.273 1.00 76.19 310 ALA A C 1
ATOM 2311 O O . ALA A 1 310 ? 21.536 -10.421 -29.437 1.00 76.19 310 ALA A O 1
ATOM 2312 N N . GLU A 1 311 ? 20.585 -11.514 -27.726 1.00 74.69 311 GLU A N 1
ATOM 2313 C CA . GLU A 1 311 ? 20.398 -12.773 -28.451 1.00 74.69 311 GLU A CA 1
ATOM 2314 C C . GLU A 1 311 ? 19.285 -12.654 -29.504 1.00 74.69 311 GLU A C 1
ATOM 2316 O O . GLU A 1 311 ? 19.489 -13.012 -30.675 1.00 74.69 311 GLU A O 1
ATOM 2321 N N . ASN A 1 312 ? 18.141 -12.086 -29.112 1.00 68.25 312 ASN A N 1
ATOM 2322 C CA . ASN A 1 312 ? 16.925 -12.040 -29.927 1.00 68.25 312 ASN A CA 1
ATOM 2323 C C . ASN A 1 312 ? 16.795 -10.766 -30.785 1.00 68.25 312 ASN A C 1
ATOM 2325 O O . ASN A 1 312 ? 16.237 -10.816 -31.879 1.00 68.25 312 ASN A O 1
ATOM 2329 N N . GLY A 1 313 ? 17.352 -9.646 -30.332 1.00 63.62 313 GLY A N 1
ATOM 2330 C CA . GLY A 1 313 ? 17.348 -8.330 -30.978 1.00 63.62 313 GLY A CA 1
ATOM 2331 C C . GLY A 1 313 ? 18.595 -8.054 -31.825 1.00 63.62 313 GLY A C 1
ATOM 2332 O O . GLY A 1 313 ? 19.457 -8.916 -31.980 1.00 63.62 313 GLY A O 1
ATOM 2333 N N . GLY A 1 314 ? 18.677 -6.858 -32.417 1.00 63.84 314 GLY A N 1
ATOM 2334 C CA . GLY A 1 314 ? 19.816 -6.386 -33.220 1.00 63.84 314 GLY A CA 1
ATOM 2335 C C . GLY A 1 314 ? 19.829 -6.854 -34.684 1.00 63.84 314 GLY A C 1
ATOM 2336 O O . GLY A 1 314 ? 19.478 -7.989 -35.025 1.00 63.84 314 GLY A O 1
ATOM 2337 N N . SER A 1 315 ? 20.265 -5.972 -35.590 1.00 69.75 315 SER A N 1
ATOM 2338 C CA . SER A 1 315 ? 20.363 -6.304 -37.022 1.00 69.75 315 SER A CA 1
ATOM 2339 C C . SER A 1 315 ? 21.466 -7.343 -37.285 1.00 69.75 315 SER A C 1
ATOM 2341 O O . SER A 1 315 ? 22.443 -7.445 -36.541 1.00 69.75 315 SER A O 1
ATOM 2343 N N . ARG A 1 316 ? 21.376 -8.105 -38.388 1.00 74.56 316 ARG A N 1
ATOM 2344 C CA . ARG A 1 316 ? 22.460 -9.035 -38.784 1.00 74.56 316 ARG A CA 1
ATOM 2345 C C . ARG A 1 316 ? 23.810 -8.321 -38.909 1.00 74.56 316 ARG A C 1
ATOM 2347 O O . ARG A 1 316 ? 24.836 -8.898 -38.561 1.00 74.56 316 ARG A O 1
ATOM 2354 N N . VAL A 1 317 ? 23.791 -7.072 -39.376 1.00 78.81 317 VAL A N 1
ATOM 2355 C CA . VAL A 1 317 ? 24.976 -6.217 -39.511 1.00 78.81 317 VAL A CA 1
ATOM 2356 C C . VAL A 1 317 ? 25.586 -5.926 -38.143 1.00 78.81 317 VAL A C 1
ATOM 2358 O O . VAL A 1 317 ? 26.783 -6.118 -37.958 1.00 78.81 317 VAL A O 1
ATOM 2361 N N . GLU A 1 318 ? 24.763 -5.542 -37.172 1.00 77.00 318 GLU A N 1
ATOM 2362 C CA . GLU A 1 318 ? 25.197 -5.268 -35.802 1.00 77.00 318 GLU A CA 1
ATOM 2363 C C . GLU A 1 318 ? 25.786 -6.515 -35.127 1.00 77.00 318 GLU A C 1
ATOM 2365 O O . GLU A 1 318 ? 26.880 -6.458 -34.565 1.00 77.00 318 GLU A O 1
ATOM 2370 N N . LYS A 1 319 ? 25.130 -7.676 -35.261 1.00 78.81 319 LYS A N 1
ATOM 2371 C CA . LYS A 1 319 ? 25.650 -8.946 -34.721 1.00 78.81 319 LYS A CA 1
ATOM 2372 C C . LYS A 1 319 ? 27.011 -9.305 -35.319 1.00 78.81 319 LYS A C 1
ATOM 2374 O O . LYS A 1 319 ? 27.902 -9.754 -34.599 1.00 78.81 319 LYS A O 1
ATOM 2379 N N . VAL A 1 320 ? 27.190 -9.111 -36.628 1.00 84.00 320 VAL A N 1
ATOM 2380 C CA . VAL A 1 320 ? 28.480 -9.338 -37.301 1.00 84.00 320 VAL A CA 1
ATOM 2381 C C . VAL A 1 320 ? 29.528 -8.325 -36.840 1.00 84.00 320 VAL A C 1
ATOM 2383 O O . VAL A 1 320 ? 30.665 -8.724 -36.586 1.00 84.00 320 VAL A O 1
ATOM 2386 N N . ALA A 1 321 ? 29.160 -7.052 -36.678 1.00 83.25 321 ALA A N 1
ATOM 2387 C CA . ALA A 1 321 ? 30.058 -6.014 -36.180 1.00 83.25 321 ALA A CA 1
ATOM 2388 C C . ALA A 1 321 ? 30.571 -6.348 -34.770 1.00 83.25 321 ALA A C 1
ATOM 2390 O O . ALA A 1 321 ? 31.785 -6.377 -34.560 1.00 83.25 321 ALA A O 1
ATOM 2391 N N . TRP A 1 322 ? 29.680 -6.708 -33.840 1.00 81.56 322 TRP A N 1
ATOM 2392 C CA . TRP A 1 322 ? 30.065 -7.091 -32.479 1.00 81.56 322 TRP A CA 1
ATOM 2393 C C . TRP A 1 322 ? 30.891 -8.375 -32.426 1.00 81.56 322 TRP A C 1
ATOM 2395 O O . TRP A 1 322 ? 31.884 -8.420 -31.703 1.00 81.56 322 TRP A O 1
ATOM 2405 N N . LYS A 1 323 ? 30.555 -9.402 -33.219 1.00 83.62 323 LYS A N 1
ATOM 2406 C CA . LYS A 1 323 ? 31.372 -10.628 -33.306 1.00 83.62 323 LYS A CA 1
ATOM 2407 C C . LYS A 1 323 ? 32.766 -10.352 -33.867 1.00 83.62 323 LYS A C 1
ATOM 2409 O O . LYS A 1 323 ? 33.746 -10.881 -33.349 1.00 83.62 323 LYS A O 1
ATOM 2414 N N . SER A 1 324 ? 32.858 -9.510 -34.896 1.00 82.69 324 SER A N 1
ATOM 2415 C CA . SER A 1 324 ? 34.135 -9.115 -35.504 1.00 82.69 324 SER A CA 1
ATOM 2416 C C . SER A 1 324 ? 34.982 -8.303 -34.525 1.00 82.69 324 SER A C 1
ATOM 2418 O O . SER A 1 324 ? 36.178 -8.554 -34.390 1.00 82.69 324 SER A O 1
ATOM 2420 N N . TRP A 1 325 ? 34.351 -7.382 -33.791 1.00 82.50 325 TRP A N 1
ATOM 2421 C CA . TRP A 1 325 ? 34.991 -6.639 -32.712 1.00 82.50 325 TRP A CA 1
ATOM 2422 C C . TRP A 1 325 ? 35.484 -7.584 -31.608 1.00 82.50 325 TRP A C 1
ATOM 2424 O O . TRP A 1 325 ? 36.667 -7.577 -31.283 1.00 82.50 325 TRP A O 1
ATOM 2434 N N . ALA A 1 326 ? 34.634 -8.475 -31.092 1.00 83.44 326 ALA A N 1
ATOM 2435 C CA . ALA A 1 326 ? 35.021 -9.427 -30.054 1.00 83.44 326 ALA A CA 1
ATOM 2436 C C . ALA A 1 326 ? 36.206 -10.304 -30.496 1.00 83.44 326 ALA A C 1
ATOM 2438 O O . ALA A 1 326 ? 37.169 -10.447 -29.746 1.00 83.44 326 ALA A O 1
ATOM 2439 N N . ALA A 1 327 ? 36.197 -10.816 -31.732 1.00 81.94 327 ALA A N 1
ATOM 2440 C CA . ALA A 1 327 ? 37.307 -11.591 -32.287 1.00 81.94 327 ALA A CA 1
ATOM 2441 C C . ALA A 1 327 ? 38.611 -10.776 -32.380 1.00 81.94 327 ALA A C 1
ATOM 2443 O O . ALA A 1 327 ? 39.670 -11.264 -31.985 1.00 81.94 327 ALA A O 1
ATOM 2444 N N . ALA A 1 328 ? 38.535 -9.520 -32.836 1.00 77.50 328 ALA A N 1
ATOM 2445 C CA . ALA A 1 328 ? 39.690 -8.626 -32.909 1.00 77.50 328 ALA A CA 1
ATOM 2446 C C . ALA A 1 328 ? 40.273 -8.292 -31.521 1.00 77.50 328 ALA A C 1
ATOM 2448 O O . ALA A 1 328 ? 41.475 -8.042 -31.401 1.00 77.50 328 ALA A O 1
ATOM 2449 N N . PHE A 1 329 ? 39.445 -8.320 -30.469 1.00 75.62 329 PHE A N 1
ATOM 2450 C CA . PHE A 1 329 ? 39.827 -7.932 -29.110 1.00 75.62 329 PHE A CA 1
ATOM 2451 C C . PHE A 1 329 ? 40.053 -9.097 -28.124 1.00 75.62 329 PHE A C 1
ATOM 2453 O O . PHE A 1 329 ? 40.625 -8.870 -27.059 1.00 75.62 329 PHE A O 1
ATOM 2460 N N . ALA A 1 330 ? 39.721 -10.344 -28.477 1.00 75.19 330 ALA A N 1
ATOM 2461 C CA . ALA A 1 330 ? 39.825 -11.518 -27.595 1.00 75.19 330 ALA A CA 1
ATOM 2462 C C . ALA A 1 330 ? 41.259 -12.055 -27.360 1.00 75.19 330 ALA A C 1
ATOM 2464 O O . ALA A 1 330 ? 41.446 -13.018 -26.619 1.00 75.19 330 ALA A O 1
ATOM 2465 N N . GLY A 1 331 ? 42.295 -11.459 -27.964 1.00 73.69 331 GLY A N 1
ATOM 2466 C CA . GLY A 1 331 ? 43.673 -11.967 -27.881 1.00 73.69 331 GLY A CA 1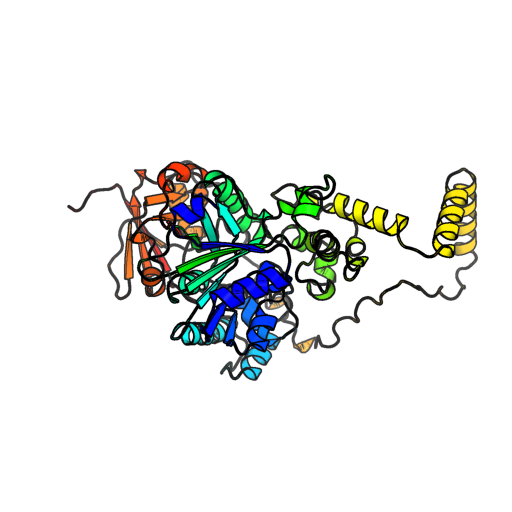
ATOM 2467 C C . GLY A 1 331 ? 44.764 -10.892 -27.872 1.00 73.69 331 GLY A C 1
ATOM 2468 O O . GLY A 1 331 ? 44.518 -9.709 -27.640 1.00 73.69 331 GLY A O 1
ATOM 2469 N N . ARG A 1 332 ? 46.013 -11.288 -28.171 1.00 73.12 332 ARG A N 1
ATOM 2470 C CA . ARG A 1 332 ? 47.170 -10.365 -28.292 1.00 73.12 332 ARG A CA 1
ATOM 2471 C C . ARG A 1 332 ? 46.939 -9.255 -29.330 1.00 73.12 332 ARG A C 1
ATOM 2473 O O . ARG A 1 332 ? 47.472 -8.157 -29.189 1.00 73.12 332 ARG A O 1
ATOM 2480 N N . GLN A 1 333 ? 46.098 -9.540 -30.319 1.00 70.06 333 GLN A N 1
ATOM 2481 C CA . GLN A 1 333 ? 45.660 -8.624 -31.369 1.00 70.06 333 GLN A CA 1
ATOM 2482 C C . GLN A 1 333 ? 44.851 -7.443 -30.803 1.00 70.06 333 GLN A C 1
ATOM 2484 O O . GLN A 1 333 ? 45.072 -6.311 -31.221 1.00 70.06 333 GLN A O 1
ATOM 2489 N N . GLY A 1 334 ? 44.042 -7.660 -29.759 1.00 72.62 334 GLY A N 1
ATOM 2490 C CA . GLY A 1 334 ? 43.269 -6.612 -29.084 1.00 72.62 334 GLY A CA 1
ATOM 2491 C C . GLY A 1 334 ? 44.132 -5.608 -28.326 1.00 72.62 334 GLY A C 1
ATOM 2492 O O . GLY A 1 334 ? 43.846 -4.409 -28.313 1.00 72.62 334 GLY A O 1
ATOM 2493 N N . ARG A 1 335 ? 45.244 -6.075 -27.739 1.00 70.38 335 ARG A N 1
ATOM 2494 C CA . ARG A 1 335 ? 46.236 -5.201 -27.086 1.00 70.38 335 ARG A CA 1
ATOM 2495 C C . ARG A 1 335 ? 46.968 -4.331 -28.107 1.00 70.38 335 ARG A C 1
ATOM 2497 O O . ARG A 1 335 ? 47.136 -3.139 -27.867 1.00 70.38 335 ARG A O 1
ATOM 2504 N N . ALA A 1 336 ? 47.352 -4.908 -29.247 1.00 77.75 336 ALA A N 1
ATOM 2505 C CA . ALA A 1 336 ? 47.970 -4.171 -30.348 1.00 77.75 336 ALA A CA 1
ATOM 2506 C C . ALA A 1 336 ? 46.990 -3.166 -30.979 1.00 77.75 336 ALA A C 1
ATOM 2508 O O . ALA A 1 336 ? 47.345 -2.004 -31.151 1.00 77.75 336 ALA A O 1
ATOM 2509 N N . ALA A 1 337 ? 45.741 -3.570 -31.227 1.00 72.38 337 ALA A N 1
ATOM 2510 C CA . ALA A 1 337 ? 44.682 -2.696 -31.729 1.00 72.38 337 ALA A CA 1
ATOM 2511 C C . ALA A 1 337 ? 44.380 -1.543 -30.759 1.00 72.38 337 ALA A C 1
ATOM 2513 O O . ALA A 1 337 ? 44.289 -0.397 -31.185 1.00 72.38 337 ALA A O 1
ATOM 2514 N N . SER A 1 338 ? 44.315 -1.807 -29.449 1.00 73.69 338 SER A N 1
ATOM 2515 C CA . SER A 1 338 ? 44.131 -0.766 -28.423 1.00 73.69 338 SER A CA 1
ATOM 2516 C C . SER A 1 338 ? 45.310 0.208 -28.357 1.00 73.69 338 SER A C 1
ATOM 2518 O O . SER A 1 338 ? 45.109 1.410 -28.191 1.00 73.69 338 SER A O 1
ATOM 2520 N N . LEU A 1 339 ? 46.547 -0.287 -28.488 1.00 76.38 339 LEU A N 1
ATOM 2521 C CA . LEU A 1 339 ? 47.752 0.544 -28.524 1.00 76.38 339 LEU A CA 1
ATOM 2522 C C . LEU A 1 339 ? 47.769 1.435 -29.775 1.00 76.38 339 LEU A C 1
ATOM 2524 O O . LEU A 1 339 ? 47.987 2.640 -29.661 1.00 76.38 339 LEU A O 1
ATOM 2528 N N . LEU A 1 340 ? 47.480 0.861 -30.945 1.00 77.25 340 LEU A N 1
ATOM 2529 C CA . LEU A 1 340 ? 47.394 1.580 -32.217 1.00 77.25 340 LEU A CA 1
ATOM 2530 C C . LEU A 1 340 ? 46.244 2.591 -32.224 1.00 77.25 340 LEU A C 1
ATOM 2532 O O . LEU A 1 340 ? 46.438 3.712 -32.676 1.00 77.25 340 LEU A O 1
ATOM 2536 N N . ALA A 1 341 ? 45.085 2.251 -31.654 1.00 72.69 341 ALA A N 1
ATOM 2537 C CA . ALA A 1 341 ? 43.963 3.173 -31.500 1.00 72.69 341 ALA A CA 1
ATOM 2538 C C . ALA A 1 341 ? 44.303 4.333 -30.553 1.00 72.69 341 ALA A C 1
ATOM 2540 O O . ALA A 1 341 ? 43.986 5.477 -30.856 1.00 72.69 341 ALA A O 1
ATOM 2541 N N . ARG A 1 342 ? 45.003 4.078 -29.436 1.00 70.81 342 ARG A N 1
ATOM 2542 C CA . ARG A 1 342 ? 45.481 5.136 -28.522 1.00 70.81 342 ARG A CA 1
ATOM 2543 C C . ARG A 1 342 ? 46.509 6.053 -29.184 1.00 70.81 342 ARG A C 1
ATOM 2545 O O . ARG A 1 342 ? 46.457 7.262 -28.976 1.00 70.81 342 ARG A O 1
ATOM 2552 N N . LEU A 1 343 ? 47.429 5.496 -29.974 1.00 77.12 343 LEU A N 1
ATOM 2553 C CA . LEU A 1 343 ? 48.397 6.272 -30.757 1.00 77.12 343 LEU A CA 1
ATOM 2554 C C . LEU A 1 343 ? 47.698 7.071 -31.868 1.00 77.12 343 LEU A C 1
ATOM 2556 O O . LEU A 1 343 ? 47.999 8.246 -32.049 1.00 77.12 343 LEU A O 1
ATOM 2560 N N . GLY A 1 344 ? 46.712 6.470 -32.536 1.00 72.25 344 GLY A N 1
ATOM 2561 C CA . GLY A 1 344 ? 45.891 7.098 -33.569 1.00 72.25 344 GLY A CA 1
ATOM 2562 C C . GLY A 1 344 ? 44.991 8.214 -33.036 1.00 72.25 344 GLY A C 1
ATOM 2563 O O . GLY A 1 344 ? 44.924 9.268 -33.650 1.00 72.25 344 GLY A O 1
ATOM 2564 N N . LEU A 1 345 ? 44.370 8.047 -31.865 1.00 67.94 345 LEU A N 1
ATOM 2565 C CA . LEU A 1 345 ? 43.580 9.089 -31.192 1.00 67.94 345 LEU A CA 1
ATOM 2566 C C . LEU A 1 345 ? 44.457 10.251 -30.706 1.00 67.94 345 LEU A C 1
ATOM 2568 O O . LEU A 1 345 ? 44.053 11.406 -30.805 1.00 67.94 345 LEU A O 1
ATOM 2572 N N . ARG A 1 346 ? 45.680 9.966 -30.235 1.00 62.41 346 ARG A N 1
ATOM 2573 C CA . ARG A 1 346 ? 46.670 11.000 -29.882 1.00 62.4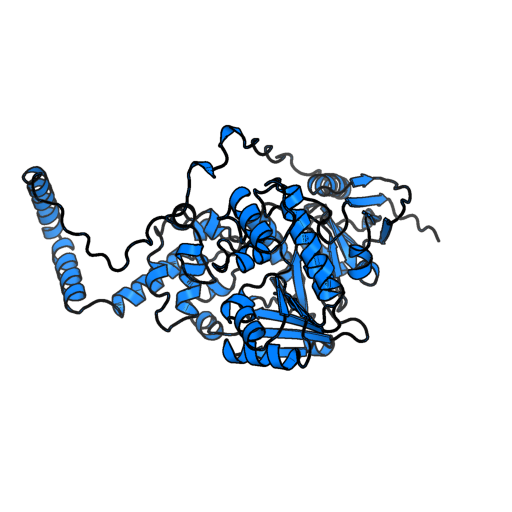1 346 ARG A CA 1
ATOM 2574 C C . ARG A 1 346 ? 47.203 11.748 -31.106 1.00 62.41 346 ARG A C 1
ATOM 2576 O O . ARG A 1 346 ? 47.453 12.943 -31.010 1.00 62.41 346 ARG A O 1
ATOM 2583 N N . ALA A 1 347 ? 47.353 11.068 -32.242 1.00 66.50 347 ALA A N 1
ATOM 2584 C CA . ALA A 1 347 ? 47.747 11.682 -33.510 1.00 66.50 347 ALA A CA 1
ATOM 2585 C C . ALA A 1 347 ? 46.574 12.384 -34.229 1.00 66.50 347 ALA A C 1
ATOM 2587 O O . ALA A 1 347 ? 46.786 13.308 -35.008 1.00 66.50 347 ALA A O 1
ATOM 2588 N N . GLY A 1 348 ? 45.339 11.957 -33.956 1.00 58.53 348 GLY A N 1
ATOM 2589 C CA . GLY A 1 348 ? 44.113 12.327 -34.661 1.00 58.53 348 GLY A CA 1
ATOM 2590 C C . GLY A 1 348 ? 43.170 13.239 -33.880 1.00 58.53 348 GLY A C 1
ATOM 2591 O O . GLY A 1 348 ? 41.972 13.219 -34.153 1.00 58.53 348 GLY A O 1
ATOM 2592 N N . GLY A 1 349 ? 43.677 14.057 -32.948 1.00 51.12 349 GLY A N 1
ATOM 2593 C CA . GLY A 1 349 ? 42.914 15.043 -32.157 1.00 51.12 349 GLY A CA 1
ATOM 2594 C C . GLY A 1 349 ? 42.222 16.167 -32.957 1.00 51.12 349 GLY A C 1
ATOM 2595 O O . GLY A 1 349 ? 42.046 17.266 -32.442 1.00 51.12 349 GLY A O 1
ATOM 2596 N N . ARG A 1 350 ? 41.872 15.926 -34.227 1.00 53.38 350 ARG A N 1
ATOM 2597 C CA . ARG A 1 350 ? 41.188 16.844 -35.151 1.00 53.38 350 ARG A CA 1
ATOM 2598 C C . ARG A 1 350 ? 40.099 16.177 -36.006 1.00 53.38 350 ARG A C 1
ATOM 2600 O O . ARG A 1 350 ? 39.612 16.810 -36.938 1.00 53.38 350 ARG A O 1
ATOM 2607 N N . LEU A 1 351 ? 39.716 14.925 -35.745 1.00 54.03 351 LEU A N 1
ATOM 2608 C CA . LEU A 1 351 ? 38.589 14.323 -36.464 1.00 54.03 351 LEU A CA 1
ATOM 2609 C C . LEU A 1 351 ? 37.253 14.850 -35.903 1.00 54.03 351 LEU A C 1
ATOM 2611 O O . LEU A 1 351 ? 37.080 14.856 -34.682 1.00 54.03 351 LEU A O 1
ATOM 2615 N N . PRO A 1 352 ? 36.318 15.300 -36.764 1.00 49.44 352 PRO A N 1
ATOM 2616 C CA . PRO A 1 352 ? 35.003 15.748 -36.329 1.00 49.44 352 PRO A CA 1
ATOM 2617 C C . PRO A 1 352 ? 34.257 14.587 -35.667 1.00 49.44 352 PRO A C 1
ATOM 2619 O O . PRO A 1 352 ? 34.359 13.443 -36.111 1.00 49.44 352 PRO A O 1
ATOM 2622 N N . GLY A 1 353 ? 33.549 14.890 -34.576 1.00 47.69 353 GLY A N 1
ATOM 2623 C CA . GLY A 1 353 ? 32.875 13.901 -33.738 1.00 47.69 353 GLY A CA 1
ATOM 2624 C C . GLY A 1 353 ? 31.986 12.958 -34.547 1.00 47.69 353 GLY A C 1
ATOM 2625 O O . GLY A 1 353 ? 31.183 13.396 -35.369 1.00 47.69 353 GLY A O 1
ATOM 2626 N N . LEU A 1 354 ? 32.141 11.654 -34.307 1.00 45.03 354 LEU A N 1
ATOM 2627 C CA . LEU A 1 354 ? 31.246 10.634 -34.844 1.00 45.03 354 LEU A CA 1
ATOM 2628 C C . LEU A 1 354 ? 29.815 10.910 -34.353 1.00 45.03 354 LEU A C 1
ATOM 2630 O O . LEU A 1 354 ? 29.630 11.157 -33.158 1.00 45.03 354 LEU A O 1
ATOM 2634 N N . PRO A 1 355 ? 28.802 10.850 -35.233 1.00 44.22 355 PRO A N 1
ATOM 2635 C CA . PRO A 1 355 ? 27.421 10.971 -34.806 1.00 44.22 355 PRO A CA 1
ATOM 2636 C C . PRO A 1 355 ? 27.089 9.779 -33.907 1.00 44.22 355 PRO A C 1
ATOM 2638 O O . PRO A 1 355 ? 27.195 8.621 -34.316 1.00 44.22 355 PRO A O 1
ATOM 2641 N N . VAL A 1 356 ? 26.707 10.064 -32.663 1.00 42.47 356 VAL A N 1
ATOM 2642 C CA . VAL A 1 356 ? 26.222 9.058 -31.716 1.00 42.47 356 VAL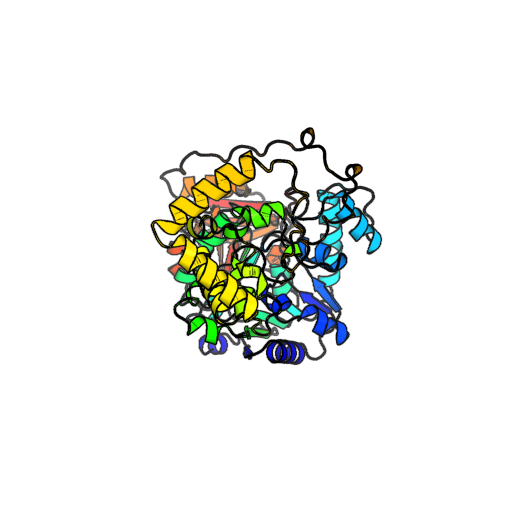 A CA 1
ATOM 2643 C C . VAL A 1 356 ? 24.808 8.672 -32.148 1.00 42.47 356 VAL A C 1
ATOM 2645 O O . VAL A 1 356 ? 23.818 9.245 -31.706 1.00 42.47 356 VAL A O 1
ATOM 2648 N N . GLY A 1 357 ? 24.721 7.733 -33.088 1.00 44.31 357 GLY A N 1
ATOM 2649 C CA . GLY A 1 357 ? 23.475 7.081 -33.476 1.00 44.31 357 GLY A CA 1
ATOM 2650 C C . GLY A 1 357 ? 23.120 6.006 -32.456 1.00 44.31 357 GLY A C 1
ATOM 2651 O O . GLY A 1 357 ? 23.470 4.847 -32.644 1.00 44.31 357 GLY A O 1
ATOM 2652 N N . GLY A 1 358 ? 22.468 6.406 -31.365 1.00 41.81 358 GLY A N 1
ATOM 2653 C CA . GLY A 1 358 ? 21.841 5.506 -30.398 1.00 41.81 358 GLY A CA 1
ATOM 2654 C C . GLY A 1 358 ? 20.322 5.634 -30.473 1.00 41.81 358 GLY A C 1
ATOM 2655 O O . GLY A 1 358 ? 19.780 6.739 -30.454 1.00 41.81 358 GLY A O 1
ATOM 2656 N N . SER A 1 359 ? 19.635 4.504 -30.601 1.00 49.81 359 SER A N 1
ATOM 2657 C CA . SER A 1 359 ? 18.181 4.387 -30.676 1.00 49.81 359 SER A CA 1
ATOM 2658 C C . SER A 1 359 ? 17.521 4.762 -29.348 1.00 49.81 359 SER A C 1
ATOM 2660 O O . SER A 1 359 ? 17.427 3.943 -28.441 1.00 49.81 359 SER A O 1
ATOM 2662 N N . ARG A 1 360 ? 17.085 6.025 -29.309 1.00 45.56 360 ARG A N 1
ATOM 2663 C CA . ARG A 1 360 ? 16.078 6.704 -28.475 1.00 45.56 360 ARG A CA 1
ATOM 2664 C C . ARG A 1 360 ? 16.728 7.998 -27.972 1.00 45.56 360 ARG A C 1
ATOM 2666 O O . ARG A 1 360 ? 17.637 7.926 -27.146 1.00 45.56 360 ARG A O 1
ATOM 2673 N N . PRO A 1 361 ? 16.335 9.186 -28.476 1.00 43.34 361 PRO A N 1
ATOM 2674 C CA . PRO A 1 361 ? 16.725 10.413 -27.803 1.00 43.34 361 PRO A CA 1
ATOM 2675 C C . PRO A 1 361 ? 16.247 10.276 -26.359 1.00 43.34 361 PRO A C 1
ATOM 2677 O O . PRO A 1 361 ? 15.075 9.963 -26.128 1.00 43.34 361 PRO A O 1
ATOM 2680 N N . ILE A 1 362 ? 17.156 10.459 -25.396 1.00 44.34 362 ILE A N 1
ATOM 2681 C CA . ILE A 1 362 ? 16.749 10.774 -24.025 1.00 44.34 362 ILE A CA 1
ATOM 2682 C C . IL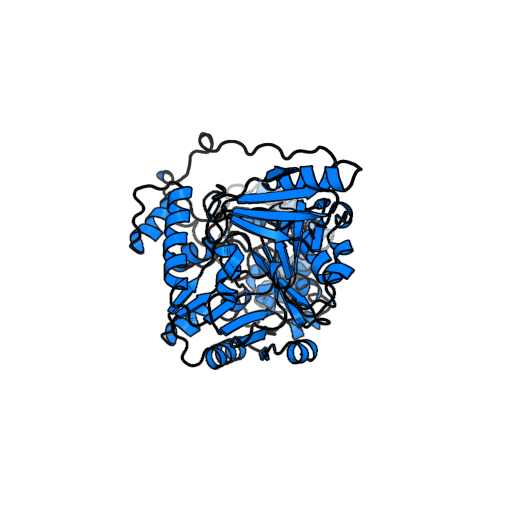E A 1 362 ? 15.674 11.854 -24.192 1.00 44.34 362 ILE A C 1
ATOM 2684 O O . ILE A 1 362 ? 15.942 12.811 -24.933 1.00 44.34 362 ILE A O 1
ATOM 2688 N N . PRO A 1 363 ? 14.459 11.679 -23.634 1.00 46.94 363 PRO A N 1
ATOM 2689 C CA . PRO A 1 363 ? 13.426 12.695 -23.736 1.00 46.94 363 PRO A CA 1
ATOM 2690 C C . PRO A 1 363 ? 14.069 14.044 -23.443 1.00 46.94 363 PRO A C 1
ATOM 2692 O O . PRO A 1 363 ? 14.851 14.143 -22.493 1.00 46.94 363 PRO A O 1
ATOM 2695 N N . ALA A 1 364 ? 13.828 15.039 -24.302 1.00 43.84 364 ALA A N 1
ATOM 2696 C CA . ALA A 1 364 ? 14.359 16.372 -24.066 1.00 43.84 364 ALA A CA 1
ATOM 2697 C C . ALA A 1 364 ? 14.072 16.733 -22.606 1.00 43.84 364 ALA A C 1
ATOM 2699 O O . ALA A 1 364 ? 12.951 16.505 -22.137 1.00 43.84 364 ALA A O 1
ATOM 2700 N N . ALA A 1 365 ? 15.098 17.204 -21.884 1.00 44.47 365 ALA A N 1
ATOM 2701 C CA . ALA A 1 365 ? 14.933 17.649 -20.507 1.00 44.47 365 ALA A CA 1
ATOM 2702 C C . ALA A 1 365 ? 13.671 18.512 -20.452 1.00 44.47 365 ALA A C 1
ATOM 2704 O O . ALA A 1 365 ? 13.519 19.402 -21.289 1.00 44.47 365 ALA A O 1
ATOM 2705 N N . ASN A 1 366 ? 12.745 18.148 -19.561 1.00 46.44 366 ASN A N 1
ATOM 2706 C CA . ASN A 1 366 ? 11.377 18.655 -19.562 1.00 46.44 366 ASN A CA 1
ATOM 2707 C C . ASN A 1 366 ? 11.379 20.183 -19.801 1.00 46.44 366 ASN A C 1
ATOM 2709 O O . ASN A 1 366 ? 11.923 20.901 -18.957 1.00 46.44 366 ASN A O 1
ATOM 2713 N N . PRO A 1 367 ? 10.844 20.690 -20.930 1.00 46.34 367 PRO A N 1
ATOM 2714 C CA . PRO A 1 367 ? 11.063 22.074 -21.365 1.00 46.34 367 PRO A CA 1
ATOM 2715 C C . PRO A 1 367 ? 10.392 23.131 -20.472 1.00 46.34 367 PRO A C 1
ATOM 2717 O O . PRO A 1 367 ? 10.490 24.318 -20.759 1.00 46.34 367 PRO A O 1
ATOM 2720 N N . SER A 1 368 ? 9.721 22.725 -19.390 1.00 48.78 368 SER A N 1
ATOM 2721 C CA . SER A 1 368 ? 8.899 23.588 -18.539 1.00 48.78 368 SER A CA 1
ATOM 2722 C C . SER A 1 368 ? 9.490 23.907 -17.161 1.00 48.78 368 SER A C 1
ATOM 2724 O O . SER A 1 368 ? 8.753 24.367 -16.290 1.00 48.78 368 SER A O 1
ATOM 2726 N N . ARG A 1 369 ? 10.776 23.641 -16.894 1.00 52.25 369 ARG A N 1
ATOM 2727 C CA . ARG A 1 369 ? 11.380 24.093 -15.628 1.00 52.25 369 ARG A CA 1
ATOM 2728 C C . ARG A 1 369 ? 11.797 25.552 -15.754 1.00 52.25 369 ARG A C 1
ATOM 2730 O O . ARG A 1 369 ? 12.946 25.832 -16.079 1.00 52.25 369 ARG A O 1
ATOM 2737 N N . ASP A 1 370 ? 10.857 26.460 -15.501 1.00 61.66 370 ASP A N 1
ATOM 2738 C CA . ASP A 1 370 ? 11.183 27.848 -15.180 1.00 61.66 370 ASP A CA 1
ATOM 2739 C C . ASP A 1 370 ? 12.027 27.856 -13.891 1.00 61.66 370 ASP A C 1
ATOM 2741 O O . ASP A 1 370 ? 11.530 27.435 -12.840 1.00 61.66 370 ASP A O 1
ATOM 2745 N N . PRO A 1 371 ? 13.304 28.282 -13.938 1.00 65.44 371 PRO A N 1
ATOM 2746 C CA . PRO A 1 371 ? 14.149 28.354 -12.751 1.00 65.44 371 PRO A CA 1
ATOM 2747 C C . PRO A 1 371 ? 13.562 29.242 -11.649 1.00 65.44 371 PRO A C 1
ATOM 2749 O O . PRO A 1 371 ? 13.873 29.014 -10.483 1.00 65.44 371 PRO A O 1
ATOM 2752 N N . ALA A 1 372 ? 12.698 30.207 -11.991 1.00 69.94 372 ALA A N 1
ATOM 2753 C CA . ALA A 1 372 ? 12.007 31.051 -11.017 1.00 69.94 372 ALA A CA 1
ATOM 2754 C C . ALA A 1 372 ? 11.000 30.275 -10.149 1.00 69.94 372 ALA A C 1
ATOM 2756 O O . ALA A 1 372 ? 10.643 30.744 -9.073 1.00 69.94 372 ALA A O 1
ATOM 2757 N N . MET A 1 373 ? 10.567 29.083 -10.579 1.00 64.94 373 MET A N 1
ATOM 2758 C CA . MET A 1 373 ? 9.702 28.205 -9.783 1.00 64.94 373 MET A CA 1
ATOM 2759 C C . MET A 1 373 ? 10.478 27.280 -8.832 1.00 64.94 373 MET A C 1
ATOM 2761 O O . MET A 1 373 ? 9.863 26.525 -8.077 1.00 64.94 373 MET A O 1
ATOM 2765 N N . LEU A 1 374 ? 11.813 27.256 -8.879 1.00 66.94 374 LEU A N 1
ATOM 2766 C CA . LEU A 1 374 ? 12.597 26.438 -7.955 1.00 66.94 374 LEU A CA 1
ATOM 2767 C C . LEU A 1 374 ? 12.639 27.102 -6.578 1.00 66.94 374 LEU A C 1
ATOM 2769 O O . LEU A 1 374 ? 12.969 28.279 -6.458 1.00 66.94 374 LEU A O 1
ATOM 2773 N N . VAL A 1 375 ? 12.345 26.323 -5.538 1.00 63.56 375 VAL A N 1
ATOM 2774 C CA . VAL A 1 375 ? 12.513 26.762 -4.151 1.00 63.56 375 VAL A CA 1
ATOM 2775 C C . VAL A 1 375 ? 14.015 26.923 -3.869 1.00 63.56 375 VAL A C 1
ATOM 2777 O O . VAL A 1 375 ? 14.777 25.984 -4.129 1.00 63.56 375 VAL A O 1
ATOM 2780 N N . PRO A 1 376 ? 14.475 28.092 -3.383 1.00 70.56 376 PRO A N 1
ATOM 2781 C CA . PRO A 1 376 ? 15.877 28.305 -3.038 1.00 70.56 376 PRO A CA 1
ATOM 2782 C C . PRO A 1 376 ? 16.353 27.303 -1.975 1.00 70.56 376 PRO A C 1
ATOM 2784 O O . PRO A 1 376 ? 15.674 27.087 -0.973 1.00 70.56 376 PRO A O 1
ATOM 2787 N N . LEU A 1 377 ? 17.518 26.678 -2.175 1.00 61.97 377 LEU A N 1
ATOM 2788 C CA . LEU A 1 377 ? 18.060 25.662 -1.253 1.00 61.97 377 LEU A CA 1
ATOM 2789 C C . LEU A 1 377 ? 18.248 26.185 0.180 1.00 61.97 377 LEU A C 1
ATOM 2791 O O . LEU A 1 377 ? 18.117 25.427 1.131 1.00 61.97 377 LEU A O 1
ATOM 2795 N N . ASP A 1 378 ? 18.543 27.473 0.325 1.00 70.25 378 ASP A N 1
ATOM 2796 C CA . ASP A 1 378 ? 18.706 28.189 1.592 1.00 70.25 378 ASP A CA 1
ATOM 2797 C C . ASP A 1 378 ? 17.387 28.442 2.336 1.00 70.25 378 ASP A C 1
ATOM 2799 O O . ASP A 1 378 ? 17.413 28.771 3.518 1.00 70.25 378 ASP A O 1
ATOM 2803 N N . SER A 1 379 ? 16.242 28.255 1.674 1.00 64.69 379 SER A N 1
ATOM 2804 C CA . SER A 1 379 ? 14.919 28.323 2.308 1.00 64.69 379 SER A CA 1
ATOM 2805 C C . SER A 1 379 ? 14.440 26.987 2.890 1.00 64.69 379 SER A C 1
ATOM 2807 O O . SER A 1 379 ? 13.396 26.945 3.536 1.00 64.69 379 SER A O 1
ATOM 2809 N N . ILE A 1 380 ? 15.193 25.900 2.681 1.00 58.94 380 ILE A N 1
ATOM 2810 C CA . ILE A 1 380 ? 14.871 24.571 3.208 1.00 58.94 380 ILE A CA 1
ATOM 2811 C C . ILE A 1 380 ? 15.568 24.411 4.560 1.00 58.94 380 ILE A C 1
ATOM 2813 O O . ILE A 1 380 ? 16.796 24.327 4.626 1.00 58.94 380 ILE A O 1
ATOM 2817 N N . GLU A 1 381 ? 14.793 24.357 5.644 1.00 61.78 381 GLU A N 1
ATOM 2818 C CA . GLU A 1 381 ? 15.338 24.023 6.960 1.00 61.78 381 GLU A CA 1
ATOM 2819 C C . GLU A 1 381 ? 15.937 22.603 6.937 1.00 61.78 381 GLU A C 1
ATOM 2821 O O . GLU A 1 381 ? 15.310 21.680 6.405 1.00 61.78 381 GLU A O 1
ATOM 2826 N N . PRO A 1 382 ? 17.151 22.398 7.480 1.00 55.91 382 PRO A N 1
ATOM 2827 C CA . PRO A 1 382 ? 17.739 21.069 7.557 1.00 55.91 382 PRO A CA 1
ATOM 2828 C C . PRO A 1 382 ? 16.867 20.160 8.430 1.00 55.91 382 PRO A C 1
ATOM 2830 O O . PRO A 1 382 ? 16.469 20.545 9.530 1.00 55.91 382 PRO A O 1
ATOM 2833 N N . GLU A 1 383 ? 16.587 18.946 7.947 1.00 57.59 383 GLU A N 1
ATOM 2834 C CA . GLU A 1 383 ? 15.867 17.948 8.741 1.00 57.59 383 GLU A CA 1
ATOM 2835 C C . GLU A 1 383 ? 16.660 17.651 10.031 1.00 57.59 383 GLU A C 1
ATOM 2837 O O . GLU A 1 383 ? 17.883 17.477 9.968 1.00 57.59 383 GLU A O 1
ATOM 2842 N N . PRO A 1 384 ? 16.001 17.597 11.204 1.00 55.84 384 PRO A N 1
ATOM 2843 C CA . PRO A 1 384 ? 16.671 17.233 12.445 1.00 55.84 384 PRO A CA 1
ATOM 2844 C C . PRO A 1 384 ? 17.266 15.828 12.325 1.00 55.84 384 PRO A C 1
ATOM 2846 O O . PRO A 1 384 ? 16.631 14.917 11.788 1.00 55.84 384 PRO A O 1
ATOM 2849 N N . GLU A 1 385 ? 18.488 15.642 12.832 1.00 55.03 385 GLU A N 1
ATOM 2850 C CA . GLU A 1 385 ? 19.114 14.321 12.845 1.00 55.03 385 GLU A CA 1
ATOM 2851 C C . GLU A 1 385 ? 18.242 13.339 13.646 1.00 55.03 385 GLU A C 1
ATOM 2853 O O . GLU A 1 385 ? 17.758 13.682 14.731 1.00 55.03 385 GLU A O 1
ATOM 2858 N N . PRO A 1 386 ? 18.006 12.119 13.131 1.00 57.50 386 PRO A N 1
ATOM 2859 C CA . PRO A 1 386 ? 17.197 11.142 13.838 1.00 57.50 386 PRO A CA 1
ATOM 2860 C C . PRO A 1 386 ? 17.861 10.791 15.170 1.00 57.50 386 PRO A C 1
ATOM 2862 O O . PRO A 1 386 ? 19.067 10.554 15.224 1.00 57.50 386 PRO A O 1
ATOM 2865 N N . ALA A 1 387 ? 17.065 10.713 16.238 1.00 58.06 387 ALA A N 1
ATOM 2866 C CA . ALA A 1 387 ? 17.550 10.274 17.540 1.00 58.06 387 ALA A CA 1
ATOM 2867 C C . ALA A 1 387 ? 18.190 8.879 17.416 1.00 58.06 387 ALA A C 1
ATOM 2869 O O . ALA A 1 387 ? 17.537 7.913 17.013 1.00 58.06 387 ALA A O 1
ATOM 2870 N N . THR A 1 388 ? 19.482 8.787 17.734 1.00 57.84 388 THR A N 1
ATOM 2871 C CA . THR A 1 388 ? 20.281 7.553 17.642 1.00 57.84 388 THR A CA 1
ATOM 2872 C C . THR A 1 388 ? 20.327 6.769 18.949 1.00 57.84 388 THR A C 1
ATOM 2874 O O . THR A 1 388 ? 21.028 5.759 19.027 1.00 57.84 388 THR A O 1
ATOM 2877 N N . GLU A 1 389 ? 19.653 7.244 19.995 1.00 65.06 389 GLU A N 1
ATOM 2878 C CA . GLU A 1 389 ? 19.679 6.580 21.293 1.00 65.06 389 GLU A CA 1
ATOM 2879 C C . GLU A 1 389 ? 18.940 5.232 21.216 1.00 65.06 389 GLU A C 1
ATOM 2881 O O . GLU A 1 389 ? 17.868 5.132 20.605 1.00 65.06 389 GLU A O 1
ATOM 2886 N N . PRO A 1 390 ? 19.536 4.154 21.757 1.00 73.12 390 PRO A N 1
ATOM 2887 C CA . PRO A 1 390 ? 18.876 2.862 21.816 1.00 73.12 390 PRO A CA 1
ATOM 2888 C C . PRO A 1 390 ? 17.647 2.961 22.718 1.00 73.12 390 PRO A C 1
ATOM 2890 O O . PRO A 1 390 ? 17.691 3.606 23.762 1.00 73.12 390 PRO A O 1
ATOM 2893 N N . LEU A 1 391 ? 16.565 2.284 22.324 1.00 76.06 391 LEU A N 1
ATOM 2894 C CA . LEU A 1 391 ? 15.370 2.212 23.160 1.00 76.06 391 LEU A CA 1
ATOM 2895 C C . LEU A 1 391 ? 15.706 1.604 24.533 1.00 76.06 391 LEU A C 1
ATOM 2897 O O . LEU A 1 391 ? 16.550 0.704 24.596 1.00 76.06 391 LEU A O 1
ATOM 2901 N N . PRO A 1 392 ? 15.003 2.026 25.597 1.00 85.94 392 PRO A N 1
ATOM 2902 C CA . PRO A 1 392 ? 15.096 1.422 26.917 1.00 85.94 392 PRO A CA 1
ATOM 2903 C C . PRO A 1 392 ? 14.966 -0.107 26.895 1.00 85.94 392 PRO A C 1
ATOM 2905 O O . PRO A 1 392 ? 14.219 -0.682 26.101 1.00 85.94 392 PRO A O 1
ATOM 2908 N N . ASP A 1 393 ? 15.650 -0.774 27.827 1.00 87.00 393 ASP A N 1
ATOM 2909 C CA . ASP A 1 393 ? 15.522 -2.225 28.003 1.00 87.00 393 ASP A CA 1
ATOM 2910 C C . ASP A 1 393 ? 14.160 -2.629 28.580 1.00 87.00 393 ASP A C 1
ATOM 2912 O O . ASP A 1 393 ? 13.713 -3.752 28.355 1.00 87.00 393 ASP A O 1
ATOM 2916 N N . ASP A 1 394 ? 13.484 -1.738 29.303 1.00 94.06 394 ASP A N 1
ATOM 2917 C CA . ASP A 1 394 ? 12.119 -1.959 29.771 1.00 94.06 394 ASP A CA 1
ATOM 2918 C C . ASP A 1 394 ? 11.111 -1.773 28.624 1.00 94.06 394 ASP A C 1
ATOM 2920 O O . ASP A 1 394 ? 11.122 -0.760 27.922 1.00 94.06 394 ASP A O 1
ATOM 2924 N N . VAL A 1 395 ? 10.227 -2.757 28.429 1.00 95.19 395 VAL A N 1
ATOM 2925 C CA . VAL A 1 395 ? 9.312 -2.808 27.273 1.00 95.19 395 VAL A CA 1
ATOM 2926 C C . VAL A 1 395 ? 8.281 -1.678 27.321 1.00 95.19 395 VAL A C 1
ATOM 2928 O O . VAL A 1 395 ? 7.988 -1.081 26.283 1.00 95.19 395 VAL A O 1
ATOM 2931 N N . VAL A 1 396 ? 7.772 -1.339 28.509 1.00 95.62 396 VAL A N 1
ATOM 2932 C CA . VAL A 1 396 ? 6.795 -0.254 28.671 1.00 95.62 396 VAL A CA 1
ATOM 2933 C C . VAL A 1 396 ? 7.466 1.091 28.403 1.00 95.62 396 VAL A C 1
ATOM 2935 O O . VAL A 1 396 ? 6.980 1.865 27.584 1.00 95.62 396 VAL A O 1
ATOM 2938 N N . SER A 1 397 ? 8.626 1.351 29.004 1.00 94.44 397 SER A N 1
ATOM 2939 C CA . SER A 1 397 ? 9.396 2.583 28.784 1.00 94.44 397 SER A CA 1
ATOM 2940 C C . SER A 1 397 ? 9.769 2.768 27.310 1.00 94.44 397 SER A C 1
ATOM 2942 O O . SER A 1 397 ? 9.561 3.847 26.753 1.00 94.44 397 SER A O 1
ATOM 2944 N N . ALA A 1 398 ? 10.223 1.699 26.645 1.00 94.50 398 ALA A N 1
ATOM 2945 C CA . ALA A 1 398 ? 10.509 1.710 25.213 1.00 94.50 398 ALA A CA 1
ATOM 2946 C C . ALA A 1 398 ? 9.272 2.034 24.367 1.00 94.50 398 ALA A C 1
ATOM 2948 O O . ALA A 1 398 ? 9.365 2.804 23.409 1.00 94.50 398 ALA A O 1
ATOM 2949 N N . PHE A 1 399 ? 8.108 1.491 24.733 1.00 96.25 399 PHE A N 1
ATOM 2950 C CA . PHE A 1 399 ? 6.847 1.832 24.085 1.00 96.25 399 PHE A CA 1
ATOM 2951 C C . PHE A 1 399 ? 6.493 3.308 24.257 1.00 96.25 399 PHE A C 1
ATOM 2953 O O . PHE A 1 399 ? 6.195 3.965 23.259 1.00 96.25 399 PHE A O 1
ATOM 2960 N N . ARG A 1 400 ? 6.563 3.848 25.481 1.00 95.38 400 ARG A N 1
ATOM 2961 C CA . ARG A 1 400 ? 6.224 5.255 25.758 1.00 95.38 400 ARG A CA 1
ATOM 2962 C C . ARG A 1 400 ? 7.109 6.210 24.957 1.00 95.38 400 ARG A C 1
ATOM 2964 O O . ARG A 1 400 ? 6.605 7.154 24.342 1.00 95.38 400 ARG A O 1
ATOM 2971 N N . GLU A 1 401 ? 8.411 5.937 24.907 1.00 93.31 401 GLU A N 1
ATOM 2972 C CA . GLU A 1 401 ? 9.362 6.731 24.130 1.00 93.31 401 GLU A CA 1
ATOM 2973 C C . GLU A 1 401 ? 9.072 6.637 22.629 1.00 93.31 401 GLU A C 1
ATOM 2975 O O . GLU A 1 401 ? 8.905 7.656 21.955 1.00 93.31 401 GLU A O 1
ATOM 2980 N N . ARG A 1 402 ? 8.923 5.417 22.096 1.00 92.12 402 ARG A N 1
ATOM 2981 C CA . ARG A 1 402 ? 8.686 5.227 20.663 1.00 92.12 402 ARG A CA 1
ATOM 2982 C C . ARG A 1 402 ? 7.351 5.817 20.213 1.00 92.12 402 ARG A C 1
ATOM 2984 O O . ARG A 1 402 ? 7.314 6.453 19.161 1.00 92.12 402 ARG A O 1
ATOM 2991 N N . ALA A 1 403 ? 6.286 5.641 20.996 1.00 94.19 403 ALA A N 1
ATOM 2992 C CA . ALA A 1 403 ? 4.972 6.231 20.741 1.00 94.19 403 ALA A CA 1
ATOM 2993 C C . ALA A 1 403 ? 5.054 7.769 20.700 1.00 94.19 403 ALA A C 1
ATOM 2995 O O . ALA A 1 403 ? 4.489 8.397 19.801 1.00 94.19 403 ALA A O 1
ATOM 2996 N N . SER A 1 404 ? 5.845 8.369 21.594 1.00 92.50 404 SER A N 1
ATOM 2997 C CA . SER A 1 404 ? 6.111 9.813 21.590 1.00 92.50 404 SER A CA 1
ATOM 2998 C C . SER A 1 404 ? 6.871 10.259 20.336 1.00 92.50 404 SER A C 1
ATOM 3000 O O . SER A 1 404 ? 6.475 11.229 19.689 1.00 92.50 404 SER A O 1
ATOM 3002 N N . VAL A 1 405 ? 7.901 9.510 19.918 1.00 88.31 405 VAL A N 1
ATOM 3003 C CA . VAL A 1 405 ? 8.677 9.790 18.691 1.00 88.31 405 VAL A CA 1
ATOM 3004 C C . VAL A 1 405 ? 7.800 9.755 17.437 1.00 88.31 405 VAL A C 1
ATOM 3006 O O . VAL A 1 405 ? 7.945 10.601 16.555 1.00 88.31 405 VAL A O 1
ATOM 3009 N N . VAL A 1 406 ? 6.851 8.816 17.344 1.00 88.25 406 VAL A N 1
ATOM 3010 C CA . VAL A 1 406 ? 5.911 8.763 16.206 1.00 88.25 406 VAL A CA 1
ATOM 3011 C C . VAL A 1 406 ? 4.768 9.784 16.319 1.00 88.25 406 VAL A C 1
ATOM 3013 O O . VAL A 1 406 ? 3.947 9.901 15.402 1.00 88.25 406 VAL A O 1
ATOM 3016 N N . GLY A 1 407 ? 4.758 10.587 17.387 1.00 88.56 407 GLY A N 1
ATOM 3017 C CA . GLY A 1 407 ? 3.884 11.738 17.584 1.00 88.56 407 GLY A CA 1
ATOM 3018 C C . GLY A 1 407 ? 2.558 11.429 18.271 1.00 88.56 407 GLY A C 1
ATOM 3019 O O . GLY A 1 407 ? 1.590 12.145 18.008 1.00 88.56 407 GLY A O 1
ATOM 3020 N N . ALA A 1 408 ? 2.492 10.369 19.080 1.00 93.19 408 ALA A N 1
ATOM 3021 C CA . ALA A 1 408 ? 1.420 10.164 20.048 1.00 93.19 408 ALA A CA 1
ATOM 3022 C C . ALA A 1 408 ? 1.738 10.902 21.359 1.00 93.19 408 ALA A C 1
ATOM 3024 O O . ALA A 1 408 ? 2.898 11.060 21.730 1.00 93.19 408 ALA A O 1
ATOM 3025 N N . VAL A 1 409 ? 0.709 11.345 22.075 1.00 94.12 409 VAL A N 1
ATOM 3026 C CA . VAL A 1 409 ? 0.847 11.927 23.415 1.00 94.12 409 VAL A CA 1
ATOM 3027 C C . VAL A 1 409 ? 0.666 10.806 24.429 1.00 94.12 409 VAL A C 1
ATOM 3029 O O . VAL A 1 409 ? -0.427 10.258 24.535 1.00 94.12 409 VAL A O 1
ATOM 3032 N N . VAL A 1 410 ? 1.725 10.436 25.148 1.00 94.56 410 VAL A N 1
ATOM 3033 C CA . VAL A 1 410 ? 1.685 9.323 26.106 1.00 94.56 410 VAL A CA 1
ATOM 3034 C C . VAL A 1 410 ? 1.578 9.856 27.529 1.00 94.56 410 VAL A C 1
ATOM 3036 O O . VAL A 1 410 ? 2.448 10.598 27.980 1.00 94.56 410 VAL A O 1
ATOM 3039 N N . VAL A 1 411 ? 0.519 9.471 28.234 1.00 94.38 411 VAL A N 1
ATOM 3040 C CA . VAL A 1 411 ? 0.172 9.970 29.574 1.00 94.38 411 VAL A CA 1
ATOM 3041 C C . VAL A 1 411 ? -0.285 8.825 30.473 1.00 94.38 411 VAL A C 1
ATOM 3043 O O . VAL A 1 411 ? -0.607 7.742 29.989 1.00 94.38 411 VAL A O 1
ATOM 3046 N N . ASP A 1 412 ? -0.300 9.057 31.783 1.00 90.94 412 ASP A N 1
ATOM 3047 C CA . ASP A 1 412 ? -0.860 8.102 32.751 1.00 90.94 412 ASP A CA 1
ATOM 3048 C C . ASP A 1 412 ? -2.380 8.256 32.886 1.00 90.94 412 ASP A C 1
ATOM 3050 O O . ASP A 1 412 ? -3.090 7.282 33.112 1.00 90.94 412 ASP A O 1
ATOM 3054 N N . GLU A 1 413 ? -2.892 9.471 32.679 1.00 89.06 413 GLU A N 1
ATOM 3055 C CA . GLU A 1 413 ? -4.317 9.797 32.695 1.00 89.06 413 GLU A CA 1
ATOM 3056 C C . GLU A 1 413 ? -4.618 10.853 31.625 1.00 89.06 413 GLU A C 1
ATOM 3058 O O . GLU A 1 413 ? -3.792 11.722 31.335 1.00 89.06 413 GLU A O 1
ATOM 3063 N N . ALA A 1 414 ? -5.808 10.784 31.029 1.00 88.50 414 ALA A N 1
ATOM 3064 C CA . ALA A 1 414 ? -6.284 11.768 30.062 1.00 88.50 414 ALA A CA 1
ATOM 3065 C C . ALA A 1 414 ? -7.669 12.273 30.468 1.00 88.50 414 ALA A C 1
ATOM 3067 O O . ALA A 1 414 ? -8.589 11.473 30.665 1.00 88.50 414 ALA A O 1
ATOM 3068 N N . GLU A 1 415 ? -7.838 13.592 30.519 1.00 87.44 415 GLU A N 1
ATOM 3069 C CA . GLU A 1 415 ? -9.134 14.239 30.738 1.00 87.44 415 GLU A CA 1
ATOM 3070 C C . GLU A 1 415 ? -10.019 14.132 29.481 1.00 87.44 415 GLU A C 1
ATOM 3072 O O . GLU A 1 415 ? -9.503 14.237 28.361 1.00 87.44 415 GLU A O 1
ATOM 3077 N N . PRO A 1 416 ? -11.336 13.880 29.612 1.00 85.88 416 PRO A N 1
ATOM 3078 C CA . PRO A 1 416 ? -12.239 13.825 28.464 1.00 85.88 416 PRO A CA 1
ATOM 3079 C C . PRO A 1 416 ? -12.376 15.194 27.791 1.00 85.88 416 PRO A C 1
ATOM 3081 O O . PRO A 1 416 ? -12.687 16.185 28.448 1.00 85.88 416 PRO A O 1
ATOM 3084 N N . GLU A 1 417 ? -12.203 15.234 26.473 1.00 90.44 417 GLU A N 1
ATOM 3085 C CA . GLU A 1 417 ? -12.491 16.406 25.644 1.00 90.44 417 GLU A CA 1
ATOM 3086 C C . GLU A 1 417 ? -13.640 16.118 24.672 1.00 90.44 417 GLU A C 1
ATOM 3088 O O . GLU A 1 417 ? -13.920 14.971 24.313 1.00 90.44 417 GLU A O 1
ATOM 3093 N N . ASP A 1 418 ? -14.329 17.174 24.243 1.00 86.12 418 ASP A N 1
ATOM 3094 C CA . ASP A 1 418 ? -15.401 17.050 23.260 1.00 86.12 418 ASP A CA 1
ATOM 3095 C C . ASP A 1 418 ? -14.851 16.585 21.900 1.00 86.12 418 ASP A C 1
ATOM 3097 O O . ASP A 1 418 ? -13.829 17.080 21.414 1.00 86.12 418 ASP A O 1
ATOM 3101 N N . GLY A 1 419 ? -15.526 15.613 21.284 1.00 84.25 419 GLY A N 1
ATOM 3102 C CA . GLY A 1 419 ? -15.055 14.949 20.064 1.00 84.25 419 GLY A CA 1
ATOM 3103 C C . GLY A 1 419 ? -13.961 13.890 20.274 1.00 84.25 419 GLY A C 1
ATOM 3104 O O . GLY A 1 419 ? -13.390 13.413 19.285 1.00 84.25 419 GLY A O 1
ATOM 3105 N N . ASP A 1 420 ? -13.669 13.511 21.524 1.00 91.88 420 ASP A N 1
ATOM 3106 C CA . ASP A 1 420 ? -12.819 12.361 21.832 1.00 91.88 420 ASP A CA 1
ATOM 3107 C C . ASP A 1 420 ? -13.498 11.039 21.472 1.00 91.88 420 ASP A C 1
ATOM 3109 O O . ASP A 1 420 ? -14.661 10.789 21.803 1.00 91.88 420 ASP A O 1
ATOM 3113 N N . ARG A 1 421 ? -12.709 10.116 20.919 1.00 94.69 421 ARG A N 1
ATOM 3114 C CA . ARG A 1 421 ? -13.067 8.698 20.868 1.00 94.69 421 ARG A CA 1
ATOM 3115 C C . ARG A 1 421 ? -12.140 7.899 21.772 1.00 94.69 421 ARG A C 1
ATOM 3117 O O . ARG A 1 421 ? -10.960 7.737 21.470 1.00 94.69 421 ARG A O 1
ATOM 3124 N N . ARG A 1 422 ? -12.696 7.377 22.868 1.00 95.19 422 ARG A N 1
ATOM 3125 C CA . ARG A 1 422 ? -12.003 6.475 23.797 1.00 95.19 422 ARG A CA 1
ATOM 3126 C C . ARG A 1 422 ? -12.170 5.022 23.370 1.00 95.19 422 ARG A C 1
ATOM 3128 O O . ARG A 1 422 ? -13.289 4.586 23.104 1.00 95.19 422 ARG A O 1
ATOM 3135 N N . VAL A 1 423 ? -11.064 4.286 23.309 1.00 95.75 423 VAL A N 1
ATOM 3136 C CA . VAL A 1 423 ? -11.026 2.850 22.996 1.00 95.75 423 VAL A CA 1
ATOM 3137 C C . VAL A 1 423 ? -9.964 2.145 23.838 1.00 95.75 423 VAL A C 1
ATOM 3139 O O . VAL A 1 423 ? -9.028 2.774 24.325 1.00 95.75 423 VAL A O 1
ATOM 3142 N N . ARG A 1 424 ? -10.087 0.825 23.982 1.00 95.88 424 ARG A N 1
ATOM 3143 C CA . ARG A 1 424 ? -9.086 -0.020 24.644 1.00 95.88 424 ARG A CA 1
ATOM 3144 C C . ARG A 1 424 ? -8.279 -0.783 23.598 1.00 95.88 424 ARG A C 1
ATOM 3146 O O . ARG A 1 424 ? -8.862 -1.374 22.688 1.00 95.88 424 ARG A O 1
ATOM 3153 N N . ALA A 1 425 ? -6.957 -0.775 23.733 1.00 96.56 425 ALA A N 1
ATOM 3154 C CA . ALA A 1 425 ? -6.078 -1.598 22.916 1.00 96.56 425 ALA A CA 1
ATOM 3155 C C . ALA A 1 425 ? -6.112 -3.061 23.366 1.00 96.56 425 ALA A C 1
ATOM 3157 O O . ALA A 1 425 ? -6.180 -3.365 24.555 1.00 96.56 425 ALA A O 1
ATOM 3158 N N . THR A 1 426 ? -6.020 -3.969 22.400 1.00 95.69 426 THR A N 1
ATOM 3159 C CA . THR A 1 426 ? -5.796 -5.397 22.649 1.00 95.69 426 THR A CA 1
ATOM 3160 C C . THR A 1 426 ? -4.343 -5.660 23.046 1.00 95.69 426 THR A C 1
ATOM 3162 O O . THR A 1 426 ? -4.079 -6.529 23.870 1.00 95.69 426 THR A O 1
ATOM 3165 N N . ALA A 1 427 ? -3.409 -4.923 22.443 1.00 96.56 427 ALA A N 1
ATOM 3166 C CA . ALA A 1 427 ? -1.979 -4.991 22.723 1.00 96.56 427 ALA A CA 1
ATOM 3167 C C . ALA A 1 427 ? -1.286 -3.704 22.256 1.00 96.56 427 ALA A C 1
ATOM 3169 O O . ALA A 1 427 ? -1.850 -2.927 21.480 1.00 96.56 427 ALA A O 1
ATOM 3170 N N . ALA A 1 428 ? -0.038 -3.505 22.667 1.00 97.31 428 ALA A N 1
ATOM 3171 C CA . ALA A 1 428 ? 0.820 -2.432 22.168 1.00 97.31 428 ALA A CA 1
ATOM 3172 C C . ALA A 1 428 ? 2.211 -2.960 21.809 1.00 97.31 428 ALA A C 1
ATOM 3174 O O . ALA A 1 428 ? 2.631 -3.994 22.316 1.00 97.31 428 ALA A O 1
ATOM 3175 N N . VAL A 1 429 ? 2.927 -2.265 20.923 1.00 96.50 429 VAL A N 1
ATOM 3176 C CA . VAL A 1 429 ? 4.224 -2.715 20.399 1.00 96.50 429 VAL A CA 1
ATOM 3177 C C . VAL A 1 429 ? 5.296 -1.667 20.656 1.00 96.50 429 VAL A C 1
ATOM 3179 O O . VAL A 1 429 ? 5.270 -0.576 20.082 1.00 96.50 429 VAL A O 1
ATOM 3182 N N . ALA A 1 430 ? 6.282 -2.022 21.476 1.00 95.88 430 ALA A N 1
ATOM 3183 C CA . ALA A 1 430 ? 7.312 -1.096 21.923 1.00 95.88 430 ALA A CA 1
ATOM 3184 C C . ALA A 1 430 ? 8.225 -0.599 20.797 1.00 95.88 430 ALA A C 1
ATOM 3186 O O . ALA A 1 430 ? 8.493 0.594 20.692 1.00 95.88 430 ALA A O 1
ATOM 3187 N N . SER A 1 431 ? 8.674 -1.492 19.912 1.00 92.44 431 SER A N 1
ATOM 3188 C CA . SER A 1 431 ? 9.604 -1.134 18.827 1.00 92.44 431 SER A CA 1
ATOM 3189 C C . SER A 1 431 ? 9.022 -0.177 17.782 1.00 92.44 431 SER A C 1
ATOM 3191 O O . SER A 1 431 ? 9.782 0.541 17.130 1.00 92.44 431 SER A O 1
ATOM 3193 N N . THR A 1 432 ? 7.696 -0.128 17.635 1.00 94.00 432 THR A N 1
ATOM 3194 C CA . THR A 1 432 ? 6.999 0.725 16.659 1.00 94.00 432 THR A CA 1
ATOM 3195 C C . THR A 1 432 ? 6.215 1.866 17.300 1.00 94.00 432 THR A C 1
ATOM 3197 O O . THR A 1 432 ? 5.882 2.820 16.600 1.00 94.00 432 THR A O 1
ATOM 3200 N N . GLY A 1 433 ? 5.951 1.811 18.612 1.00 95.19 433 GLY A N 1
ATOM 3201 C CA . GLY A 1 433 ? 5.134 2.806 19.312 1.00 95.19 433 GLY A CA 1
ATOM 3202 C C . GLY A 1 433 ? 3.660 2.734 18.915 1.00 95.19 433 GLY A C 1
ATOM 3203 O O . GLY A 1 433 ? 2.949 3.733 18.987 1.00 95.19 433 GLY A O 1
ATOM 3204 N N . SER A 1 434 ? 3.220 1.572 18.430 1.00 97.00 434 SER A N 1
ATOM 3205 C CA . SER A 1 434 ? 1.888 1.368 17.866 1.00 97.00 434 SER A CA 1
ATOM 3206 C C . SER A 1 434 ? 0.987 0.576 18.805 1.00 97.00 434 SER A C 1
ATOM 3208 O O . SER A 1 434 ? 1.467 -0.232 19.599 1.00 97.00 434 SER A O 1
ATOM 3210 N N . VAL A 1 435 ? -0.322 0.743 18.658 1.00 97.56 435 VAL A N 1
ATOM 3211 C CA . VAL A 1 435 ? -1.344 0.008 19.417 1.00 97.56 435 VAL A CA 1
ATOM 3212 C C . VAL A 1 435 ? -2.197 -0.835 18.478 1.00 97.56 435 VAL A C 1
ATOM 3214 O O . VAL A 1 435 ? -2.516 -0.405 17.371 1.00 97.56 435 VAL A O 1
ATOM 3217 N N . LEU A 1 436 ? -2.560 -2.039 18.913 1.00 97.38 436 LEU A N 1
ATOM 3218 C CA . LEU A 1 436 ? -3.459 -2.940 18.203 1.00 97.38 436 LEU A CA 1
ATOM 3219 C C . LEU A 1 436 ? -4.881 -2.769 18.740 1.00 97.38 436 LEU A C 1
ATOM 3221 O O . LEU A 1 436 ? -5.132 -2.971 19.927 1.00 97.38 436 LEU A O 1
ATOM 3225 N N . LEU A 1 437 ? -5.811 -2.456 17.846 1.00 96.19 437 LEU A N 1
ATOM 3226 C CA . LEU A 1 437 ? -7.246 -2.452 18.097 1.00 96.19 437 LEU A CA 1
ATOM 3227 C C . LEU A 1 437 ? -7.889 -3.632 17.359 1.00 96.19 437 LEU A C 1
ATOM 3229 O O . LEU A 1 437 ? -7.551 -3.903 16.204 1.00 96.19 437 LEU A O 1
ATOM 3233 N N . ALA A 1 438 ? -8.848 -4.298 17.999 1.00 92.81 438 ALA A N 1
ATOM 3234 C CA . ALA A 1 438 ? -9.627 -5.388 17.414 1.00 92.81 438 ALA A CA 1
ATOM 3235 C C . ALA A 1 438 ? -11.120 -5.239 17.748 1.00 92.81 438 ALA A C 1
ATOM 3237 O O . ALA A 1 438 ? -11.490 -4.554 18.705 1.00 92.81 438 ALA A O 1
ATOM 3238 N N . GLY A 1 439 ? -11.985 -5.877 16.955 1.00 87.75 439 GLY A N 1
ATOM 3239 C CA . GLY A 1 439 ? -13.437 -5.822 17.158 1.00 87.75 439 GLY A CA 1
ATOM 3240 C C . GLY A 1 439 ? -13.984 -4.394 17.050 1.00 87.75 439 GLY A C 1
ATOM 3241 O O . GLY A 1 439 ? -13.558 -3.627 16.188 1.00 87.75 439 GLY A O 1
ATOM 3242 N N . GLU A 1 440 ? -14.898 -4.007 17.945 1.00 88.06 440 GLU A N 1
ATOM 3243 C CA . GLU A 1 440 ? -15.518 -2.668 17.932 1.00 88.06 440 GLU A CA 1
ATOM 3244 C C . GLU A 1 440 ? -14.511 -1.523 18.114 1.00 88.06 440 GLU A C 1
ATOM 3246 O O . GLU A 1 440 ? -14.716 -0.426 17.593 1.00 88.06 440 GLU A O 1
ATOM 3251 N N . ALA A 1 441 ? -13.393 -1.766 18.809 1.00 91.75 441 ALA A N 1
ATOM 3252 C CA . ALA A 1 441 ? -12.336 -0.768 18.954 1.00 91.75 441 ALA A CA 1
ATOM 3253 C C . ALA A 1 441 ? -11.676 -0.436 17.604 1.00 91.75 441 ALA A C 1
ATOM 3255 O O . ALA A 1 441 ? -11.210 0.683 17.411 1.00 91.75 441 ALA A O 1
ATOM 3256 N N . ALA A 1 442 ? -11.676 -1.374 16.650 1.00 92.31 442 ALA A N 1
ATOM 3257 C CA . ALA A 1 442 ? -11.130 -1.188 15.307 1.00 92.31 442 ALA A CA 1
ATOM 3258 C C . ALA A 1 442 ? -12.125 -0.543 14.317 1.00 92.31 442 ALA A C 1
ATOM 3260 O O . ALA A 1 442 ? -11.821 -0.443 13.124 1.00 92.31 442 ALA A O 1
ATOM 3261 N N . ALA A 1 443 ? -13.305 -0.101 14.774 1.00 91.38 443 ALA A N 1
ATOM 3262 C CA . ALA A 1 443 ? -14.342 0.488 13.926 1.00 91.38 443 ALA A CA 1
ATOM 3263 C C . ALA A 1 443 ? -13.894 1.827 13.303 1.00 91.38 443 ALA A C 1
ATOM 3265 O O . ALA A 1 443 ? -14.028 2.901 13.890 1.00 91.38 443 ALA A O 1
ATOM 3266 N N . ARG A 1 444 ? -13.385 1.756 12.068 1.00 92.56 444 ARG A N 1
ATOM 3267 C CA . ARG A 1 444 ? -12.752 2.869 11.333 1.00 92.56 444 ARG A CA 1
ATOM 3268 C C . ARG A 1 444 ? -13.638 4.106 11.208 1.00 92.56 444 ARG A C 1
ATOM 3270 O O . ARG A 1 444 ? -13.132 5.201 11.408 1.00 92.56 444 ARG A O 1
ATOM 3277 N N . GLY A 1 445 ? -14.935 3.942 10.935 1.00 88.75 445 GLY A N 1
ATOM 3278 C CA . GLY A 1 445 ? -15.864 5.073 10.808 1.00 88.75 445 GLY A CA 1
ATOM 3279 C C . GLY A 1 445 ? -15.867 5.959 12.057 1.00 88.75 445 GLY A C 1
ATOM 3280 O O . GLY A 1 445 ? -15.592 7.151 11.966 1.00 88.75 445 GLY A O 1
ATOM 3281 N N . ALA A 1 446 ? -16.034 5.348 13.235 1.00 88.75 446 ALA A N 1
ATOM 3282 C CA . ALA A 1 446 ? -16.023 6.057 14.515 1.00 88.75 446 ALA A CA 1
ATOM 3283 C C . ALA A 1 446 ? -14.655 6.683 14.843 1.00 88.75 446 ALA A C 1
ATOM 3285 O O . ALA A 1 446 ? -14.588 7.731 15.479 1.00 88.75 446 ALA A O 1
ATOM 3286 N N . LEU A 1 447 ? -13.555 6.052 14.418 1.00 93.19 447 LEU A N 1
ATOM 3287 C CA . LEU A 1 447 ? -12.209 6.600 14.613 1.00 93.19 447 LEU A CA 1
ATOM 3288 C C . LEU A 1 447 ? -11.936 7.805 13.699 1.00 93.19 447 LEU A C 1
ATOM 3290 O O . LEU A 1 447 ? -11.225 8.716 14.113 1.00 93.19 447 LEU A O 1
ATOM 3294 N N . MET A 1 448 ? -12.478 7.819 12.476 1.00 92.81 448 MET A N 1
ATOM 3295 C CA . MET A 1 448 ? -12.288 8.920 11.518 1.00 92.81 448 MET A CA 1
ATOM 3296 C C . MET A 1 448 ? -13.142 10.152 11.836 1.00 92.81 448 MET A C 1
ATOM 3298 O O . MET A 1 448 ? -12.781 11.256 11.446 1.00 92.81 448 MET A O 1
ATOM 3302 N N . GLU A 1 449 ? -14.246 9.989 12.565 1.00 89.94 449 GLU A N 1
ATOM 3303 C CA . GLU A 1 449 ? -15.069 11.108 13.053 1.00 89.94 449 GLU A CA 1
ATOM 3304 C C . GLU A 1 449 ? -14.453 11.813 14.271 1.00 89.94 449 GLU A C 1
ATOM 3306 O O . GLU A 1 449 ? -14.803 12.952 14.583 1.00 89.94 449 GLU A O 1
ATOM 3311 N N . ALA A 1 450 ? -13.524 11.149 14.961 1.00 91.44 450 ALA A N 1
ATOM 3312 C CA . ALA A 1 450 ? -12.903 11.669 16.165 1.00 91.44 450 ALA A CA 1
ATOM 3313 C C . ALA A 1 450 ? -11.886 12.767 15.843 1.00 91.44 450 ALA A C 1
ATOM 3315 O O . ALA A 1 450 ? -11.006 12.606 14.994 1.00 91.44 450 ALA A O 1
ATOM 3316 N N . ARG A 1 451 ? -11.914 13.860 16.613 1.00 90.12 451 ARG A N 1
ATOM 3317 C CA . ARG A 1 451 ? -10.833 14.854 16.561 1.00 90.12 451 ARG A CA 1
ATOM 3318 C C . ARG A 1 451 ? -9.557 14.301 17.193 1.00 90.12 451 ARG A C 1
ATOM 3320 O O . ARG A 1 451 ? -8.452 14.556 16.701 1.00 90.12 451 ARG A O 1
ATOM 3327 N N . ARG A 1 452 ? -9.723 13.544 18.277 1.00 93.88 452 ARG A N 1
ATOM 3328 C CA . ARG A 1 452 ? -8.657 12.931 19.064 1.00 93.88 452 ARG A CA 1
ATOM 3329 C C . ARG A 1 452 ? -9.071 11.517 19.456 1.00 93.88 452 ARG A C 1
ATOM 3331 O O . ARG A 1 452 ? -10.181 11.294 19.935 1.00 93.88 452 ARG A O 1
ATOM 3338 N N . ILE A 1 453 ? -8.178 10.557 19.237 1.00 95.69 453 ILE A N 1
ATOM 3339 C CA . ILE A 1 453 ? -8.366 9.182 19.712 1.00 95.69 453 ILE A CA 1
ATOM 3340 C C . ILE A 1 453 ? -7.585 9.036 21.010 1.00 95.69 453 ILE A C 1
ATOM 3342 O O . ILE A 1 453 ? -6.400 9.361 21.054 1.00 95.69 453 ILE A O 1
ATOM 3346 N N . VAL A 1 454 ? -8.244 8.528 22.043 1.00 96.75 454 VAL A N 1
ATOM 3347 C CA . VAL A 1 454 ? -7.634 8.204 23.330 1.00 96.75 454 VAL A CA 1
ATOM 3348 C C . VAL A 1 454 ? -7.649 6.685 23.476 1.00 96.75 454 VAL A C 1
ATOM 3350 O O . VAL A 1 454 ? -8.716 6.070 23.469 1.00 96.75 454 VAL A O 1
ATOM 3353 N N . VAL A 1 455 ? -6.470 6.075 23.563 1.00 96.88 455 VAL A N 1
ATOM 3354 C CA . VAL A 1 455 ? -6.311 4.620 23.629 1.00 96.88 455 VAL A CA 1
ATOM 3355 C C . VAL A 1 455 ? -5.785 4.215 24.994 1.00 96.88 455 VAL A C 1
ATOM 3357 O O . VAL A 1 455 ? -4.691 4.616 25.380 1.00 96.88 455 VAL A O 1
ATOM 3360 N N . GLU A 1 456 ? -6.546 3.384 25.696 1.00 96.94 456 GLU A N 1
ATOM 3361 C CA . GLU A 1 456 ? -6.112 2.752 26.940 1.00 96.94 456 GLU A CA 1
ATOM 3362 C C . GLU A 1 456 ? -5.278 1.506 26.633 1.00 96.94 456 GLU A C 1
ATOM 3364 O O . GLU A 1 456 ? -5.733 0.607 25.917 1.00 96.94 456 GLU A O 1
ATOM 3369 N N . VAL A 1 457 ? -4.068 1.449 27.187 1.00 96.88 457 VAL A N 1
ATOM 3370 C CA . VAL A 1 457 ? -3.121 0.341 27.037 1.00 96.88 457 VAL A CA 1
ATOM 3371 C C . VAL A 1 457 ? -2.818 -0.241 28.411 1.00 96.88 457 VAL A C 1
ATOM 3373 O O . VAL A 1 457 ? -2.362 0.469 29.306 1.00 96.88 457 VAL A O 1
ATOM 3376 N N . ASP A 1 458 ? -3.042 -1.546 28.554 1.00 95.31 458 ASP A N 1
ATOM 3377 C CA . ASP A 1 458 ? -2.575 -2.307 29.711 1.00 95.31 458 ASP A CA 1
ATOM 3378 C C . ASP A 1 458 ? -1.077 -2.596 29.554 1.00 95.31 458 ASP A C 1
ATOM 3380 O O . ASP A 1 458 ? -0.661 -3.171 28.542 1.00 95.31 458 ASP A O 1
ATOM 3384 N N . GLU A 1 459 ? -0.272 -2.227 30.548 1.00 94.56 459 GLU A N 1
ATOM 3385 C CA . GLU A 1 459 ? 1.171 -2.502 30.584 1.00 94.56 459 GLU A CA 1
ATOM 3386 C C . GLU A 1 459 ? 1.501 -3.986 30.363 1.00 94.56 459 GLU A C 1
ATOM 3388 O O . GLU A 1 459 ? 2.475 -4.308 29.681 1.00 94.56 459 GLU A O 1
ATOM 3393 N N . ALA A 1 460 ? 0.658 -4.899 30.861 1.00 94.06 460 ALA A N 1
ATOM 3394 C CA . ALA A 1 460 ? 0.851 -6.339 30.686 1.00 94.06 460 ALA A CA 1
ATOM 3395 C C . ALA A 1 460 ? 0.648 -6.815 29.232 1.00 94.06 460 ALA A C 1
ATOM 3397 O O . ALA A 1 460 ? 1.058 -7.921 28.882 1.00 94.06 460 ALA A O 1
ATOM 3398 N N . SER A 1 461 ? 0.020 -5.989 28.387 1.00 95.19 461 SER A N 1
ATOM 3399 C CA . SER A 1 461 ? -0.254 -6.277 26.972 1.00 95.19 461 SER A CA 1
ATOM 3400 C C . SER A 1 461 ? 0.788 -5.690 26.010 1.00 95.19 461 SER A C 1
ATOM 3402 O O . SER A 1 461 ? 0.651 -5.821 24.789 1.00 95.19 461 SER A O 1
ATOM 3404 N N . VAL A 1 462 ? 1.823 -5.020 26.532 1.00 96.56 462 VAL A N 1
ATOM 3405 C CA . VAL A 1 462 ? 2.884 -4.431 25.710 1.00 96.56 462 VAL A CA 1
ATOM 3406 C C . VAL A 1 462 ? 3.895 -5.513 25.324 1.00 96.56 462 VAL A C 1
ATOM 3408 O O . VAL A 1 462 ? 4.559 -6.101 26.176 1.00 96.56 462 VAL A O 1
ATOM 3411 N N . VAL A 1 463 ? 4.044 -5.747 24.023 1.00 95.56 463 VAL A N 1
ATOM 3412 C CA . VAL A 1 463 ? 5.043 -6.655 23.444 1.00 95.56 463 VAL A CA 1
ATOM 3413 C C . VAL A 1 463 ? 6.207 -5.874 22.840 1.00 95.56 463 VAL A C 1
ATOM 3415 O O . VAL A 1 463 ? 6.091 -4.679 22.543 1.00 95.56 463 VAL A O 1
ATOM 3418 N N . ARG A 1 464 ? 7.358 -6.525 22.629 1.00 94.00 464 ARG A N 1
ATOM 3419 C CA . ARG A 1 464 ? 8.539 -5.819 22.113 1.00 94.00 464 ARG A CA 1
ATOM 3420 C C . ARG A 1 464 ? 8.456 -5.582 20.605 1.00 94.00 464 ARG A C 1
ATOM 3422 O O . ARG A 1 464 ? 8.689 -4.456 20.149 1.00 94.00 464 ARG A O 1
ATOM 3429 N N . PHE A 1 465 ? 8.114 -6.607 19.833 1.00 92.56 465 PHE A N 1
ATOM 3430 C CA . PHE A 1 465 ? 8.114 -6.570 18.371 1.00 92.56 465 PHE A CA 1
ATOM 3431 C C . PHE A 1 465 ? 6.752 -6.926 17.760 1.00 92.56 465 PHE A C 1
ATOM 3433 O O . PHE A 1 465 ? 5.986 -7.672 18.368 1.00 92.56 465 PHE A O 1
ATOM 3440 N N . PRO A 1 466 ? 6.436 -6.439 16.540 1.00 92.12 466 PRO A N 1
ATOM 3441 C CA . PRO A 1 466 ? 5.159 -6.728 15.892 1.00 92.12 466 PRO A CA 1
ATOM 3442 C C . PRO A 1 466 ? 4.854 -8.223 15.753 1.00 92.12 466 PRO A C 1
ATOM 3444 O O . PRO A 1 466 ? 3.695 -8.599 15.845 1.00 92.12 466 PRO A O 1
ATOM 3447 N N . GLN A 1 467 ? 5.864 -9.080 15.568 1.00 88.81 467 GLN A N 1
ATOM 3448 C CA . GLN A 1 467 ? 5.696 -10.535 15.431 1.00 88.81 467 GLN A CA 1
ATOM 3449 C C . GLN A 1 467 ? 5.042 -11.181 16.655 1.00 88.81 467 GLN A C 1
ATOM 3451 O O . GLN A 1 467 ? 4.336 -12.178 16.534 1.00 88.81 467 GLN A O 1
ATOM 3456 N N . GLU A 1 468 ? 5.235 -10.592 17.834 1.00 91.88 468 GLU A N 1
ATOM 3457 C CA . GLU A 1 468 ? 4.654 -11.079 19.084 1.00 91.88 468 GLU A CA 1
ATOM 3458 C C . GLU A 1 468 ? 3.145 -10.788 19.176 1.00 91.88 468 GLU A C 1
ATOM 3460 O O . GLU A 1 468 ? 2.473 -11.315 20.059 1.00 91.88 468 GLU A O 1
ATOM 3465 N N . LEU A 1 469 ? 2.579 -10.008 18.241 1.00 90.75 469 LEU A N 1
ATOM 3466 C CA . LEU A 1 469 ? 1.136 -9.781 18.148 1.00 90.75 469 LEU A CA 1
ATOM 3467 C C . LEU A 1 469 ? 0.355 -10.996 17.637 1.00 90.75 469 LEU A C 1
ATOM 3469 O O . LEU A 1 469 ? -0.870 -10.960 17.703 1.00 90.75 469 LEU A O 1
ATOM 3473 N N . GLY A 1 470 ? 1.010 -12.047 17.127 1.00 80.88 470 GLY A N 1
ATOM 3474 C CA . GLY A 1 470 ? 0.348 -13.216 16.528 1.00 80.88 470 GLY A CA 1
ATOM 3475 C C . GLY A 1 470 ? -0.879 -13.720 17.309 1.00 80.88 470 GLY A C 1
ATOM 3476 O O . GLY A 1 470 ? -1.964 -13.774 16.731 1.00 80.88 470 GLY A O 1
ATOM 3477 N N . PRO A 1 471 ? -0.775 -13.991 18.627 1.00 83.06 471 PRO A N 1
ATOM 3478 C CA . PRO A 1 471 ? -1.916 -14.415 19.441 1.00 83.06 471 PRO A CA 1
ATOM 3479 C C . PRO A 1 471 ? -3.037 -13.370 19.553 1.00 83.06 471 PRO A C 1
ATOM 3481 O O . PRO A 1 471 ? -4.207 -13.733 19.558 1.00 83.06 471 PRO A O 1
ATOM 3484 N N . ALA A 1 472 ? -2.696 -12.081 19.628 1.00 85.25 472 ALA A N 1
ATOM 3485 C CA . ALA A 1 472 ? -3.661 -10.982 19.738 1.00 85.25 472 ALA A CA 1
ATOM 3486 C C . ALA A 1 472 ? -4.332 -10.640 18.396 1.00 85.25 472 ALA A C 1
ATOM 3488 O O . ALA A 1 472 ? -5.441 -10.110 18.364 1.00 85.25 472 ALA A O 1
ATOM 3489 N N . LEU A 1 473 ? -3.662 -10.951 17.286 1.00 85.75 473 LEU A N 1
ATOM 3490 C CA . LEU A 1 473 ? -4.195 -10.859 15.930 1.00 85.75 473 LEU A CA 1
ATOM 3491 C C . LEU A 1 473 ? -4.932 -12.127 15.500 1.00 85.75 473 LEU A C 1
ATOM 3493 O O . LEU A 1 473 ? -5.554 -12.108 14.434 1.00 85.75 473 LEU A O 1
ATOM 3497 N N . ALA A 1 474 ? -4.871 -13.207 16.282 1.00 74.62 474 ALA A N 1
ATOM 3498 C CA . ALA A 1 474 ? -5.520 -14.466 15.958 1.00 74.62 474 ALA A CA 1
ATOM 3499 C C . ALA A 1 474 ? -7.037 -14.277 15.821 1.00 74.62 474 ALA A C 1
ATOM 3501 O O . ALA A 1 474 ? -7.689 -13.642 16.651 1.00 74.62 474 ALA A O 1
ATOM 3502 N N . GLY A 1 475 ? -7.599 -14.851 14.760 1.00 73.56 475 GLY A N 1
ATOM 3503 C CA . GLY A 1 475 ? -9.020 -14.773 14.452 1.00 73.56 475 GLY A CA 1
ATOM 3504 C C . GLY A 1 475 ? -9.308 -14.186 13.077 1.00 73.56 475 GLY A C 1
ATOM 3505 O O . GLY A 1 475 ? -8.424 -13.753 12.341 1.00 73.56 475 GLY A O 1
ATOM 3506 N N . ASP A 1 476 ? -10.592 -14.191 12.745 1.00 72.19 476 ASP A N 1
ATOM 3507 C CA . ASP A 1 476 ? -11.093 -13.855 11.415 1.00 72.19 476 ASP A CA 1
ATOM 3508 C C . ASP A 1 476 ? -11.636 -12.404 11.337 1.00 72.19 476 ASP A C 1
ATOM 3510 O O . ASP A 1 476 ? -11.971 -11.924 10.258 1.00 72.19 476 ASP A O 1
ATOM 3514 N N . GLY A 1 477 ? -11.687 -11.675 12.457 1.00 82.62 477 GLY A N 1
ATOM 3515 C CA . GLY A 1 477 ? -12.245 -10.321 12.530 1.00 82.62 477 GLY A CA 1
ATOM 3516 C C . GLY A 1 477 ? -11.338 -9.203 12.003 1.00 82.62 477 GLY A C 1
ATOM 3517 O O . GLY A 1 477 ? -10.138 -9.379 11.763 1.00 82.62 477 GLY A O 1
ATOM 3518 N N . ASP A 1 478 ? -11.934 -8.018 11.865 1.00 90.56 478 ASP A N 1
ATOM 3519 C CA . ASP A 1 478 ? -11.218 -6.783 11.563 1.00 90.56 478 ASP A CA 1
ATOM 3520 C C . ASP A 1 478 ? -10.261 -6.403 12.708 1.00 90.56 478 ASP A C 1
ATOM 3522 O O . ASP A 1 478 ? -10.607 -6.458 13.893 1.00 90.56 478 ASP A O 1
ATOM 3526 N N . ALA A 1 479 ? -9.064 -5.956 12.333 1.00 95.44 479 ALA A N 1
ATOM 3527 C CA . ALA A 1 479 ? -8.097 -5.370 13.250 1.00 95.44 479 ALA A CA 1
ATOM 3528 C C . ALA A 1 479 ? -7.413 -4.147 12.628 1.00 95.44 479 ALA A C 1
ATOM 3530 O O . ALA A 1 479 ? -7.395 -3.949 11.404 1.00 95.44 479 ALA A O 1
ATOM 3531 N N . LEU A 1 480 ? -6.865 -3.299 13.490 1.00 96.62 480 LEU A N 1
ATOM 3532 C CA . LEU A 1 480 ? -6.218 -2.054 13.113 1.00 96.62 480 LEU A CA 1
ATOM 3533 C C . LEU A 1 480 ? -5.020 -1.801 14.018 1.00 96.62 480 LEU A C 1
ATOM 3535 O O . LEU A 1 480 ? -5.176 -1.669 15.228 1.00 96.62 480 LEU A O 1
ATOM 3539 N N . ILE A 1 481 ? -3.835 -1.686 13.428 1.00 97.31 481 ILE A N 1
ATOM 3540 C CA . ILE A 1 481 ? -2.675 -1.142 14.132 1.00 97.31 481 ILE A CA 1
ATOM 3541 C C . ILE A 1 481 ? -2.654 0.368 13.889 1.00 97.31 481 ILE A C 1
ATOM 3543 O O . ILE A 1 481 ? -2.624 0.806 12.735 1.00 97.31 481 ILE A O 1
ATOM 3547 N N . LEU A 1 482 ? -2.683 1.143 14.973 1.00 96.56 482 LEU A N 1
ATOM 3548 C CA . LEU A 1 482 ? -2.569 2.601 14.966 1.00 96.56 482 LEU A CA 1
ATOM 3549 C C . LEU A 1 482 ? -1.166 3.028 15.400 1.00 96.56 482 LEU A C 1
ATOM 3551 O O . LEU A 1 482 ? -0.705 2.647 16.477 1.00 96.56 482 LEU A O 1
ATOM 3555 N N . THR A 1 483 ? -0.520 3.865 14.591 1.00 94.38 483 THR A N 1
ATOM 3556 C CA . THR A 1 483 ? 0.830 4.397 14.832 1.00 94.38 483 THR A CA 1
ATOM 3557 C C . THR A 1 483 ? 0.819 5.921 14.698 1.00 94.38 483 THR A C 1
ATOM 3559 O O . THR A 1 483 ? 1.282 6.493 13.711 1.00 94.38 483 THR A O 1
ATOM 3562 N N . GLY A 1 484 ? 0.261 6.601 15.697 1.00 92.06 484 GLY A N 1
ATOM 3563 C CA . GLY A 1 484 ? 0.088 8.055 15.679 1.00 92.06 484 GLY A CA 1
ATOM 3564 C C . GLY A 1 484 ? -1.203 8.518 14.992 1.00 92.06 484 GLY A C 1
ATOM 3565 O O . GLY A 1 484 ? -2.128 7.743 14.761 1.00 92.06 484 GLY A O 1
ATOM 3566 N N . ALA A 1 485 ? -1.277 9.822 14.729 1.00 91.69 485 ALA A N 1
ATOM 3567 C CA . ALA A 1 485 ? -2.434 10.490 14.131 1.00 91.69 485 ALA A CA 1
ATOM 3568 C C . ALA A 1 485 ? -2.381 10.506 12.591 1.00 91.69 485 ALA A C 1
ATOM 3570 O O . ALA A 1 485 ? -1.316 10.291 12.005 1.00 91.69 485 ALA A O 1
ATOM 3571 N N . SER A 1 486 ? -3.511 10.843 11.957 1.00 93.44 486 SER A N 1
ATOM 3572 C CA . SER A 1 486 ? -3.597 11.043 10.504 1.00 93.44 486 SER A CA 1
ATOM 3573 C C . SER A 1 486 ? -2.589 12.103 10.069 1.00 93.44 486 SER A C 1
ATOM 3575 O O . SER A 1 486 ? -2.497 13.171 10.689 1.00 93.44 486 SER A O 1
ATOM 3577 N N . ARG A 1 487 ? -1.824 11.808 9.016 1.00 92.12 487 ARG A N 1
ATOM 3578 C CA . ARG A 1 487 ? -0.822 12.720 8.467 1.00 92.12 487 ARG A CA 1
ATOM 3579 C C . ARG A 1 487 ? -0.509 12.453 6.999 1.00 92.12 487 ARG A C 1
ATOM 3581 O O . ARG A 1 487 ? -0.514 11.310 6.562 1.00 92.12 487 ARG A O 1
ATOM 3588 N N . THR A 1 488 ? -0.128 13.502 6.285 1.00 90.62 488 THR A N 1
ATOM 3589 C CA . THR A 1 488 ? 0.482 13.427 4.950 1.00 90.62 488 THR A CA 1
ATOM 3590 C C . THR A 1 488 ? 1.780 14.225 4.922 1.00 90.62 488 THR A C 1
ATOM 3592 O O . THR A 1 488 ? 2.002 15.077 5.784 1.00 90.62 488 THR A O 1
ATOM 3595 N N . ALA A 1 489 ? 2.628 13.940 3.940 1.00 89.38 489 ALA A N 1
ATOM 3596 C CA . ALA A 1 489 ? 3.826 14.709 3.626 1.00 89.38 489 ALA A CA 1
ATOM 3597 C C . ALA A 1 489 ? 4.057 14.787 2.102 1.00 89.38 489 ALA A C 1
ATOM 3599 O O . ALA A 1 489 ? 5.191 14.931 1.647 1.00 89.38 489 ALA A O 1
ATOM 3600 N N . ASP A 1 490 ? 2.997 14.653 1.297 1.00 88.31 490 ASP A N 1
ATOM 3601 C CA . ASP A 1 490 ? 3.122 14.589 -0.165 1.00 88.31 490 ASP A CA 1
ATOM 3602 C C . ASP A 1 490 ? 3.572 15.911 -0.802 1.00 88.31 490 ASP A C 1
ATOM 3604 O O . ASP A 1 490 ? 4.187 15.906 -1.870 1.00 88.31 490 ASP A O 1
ATOM 3608 N N . ILE A 1 491 ? 3.327 17.043 -0.136 1.00 88.56 491 ILE A N 1
ATOM 3609 C CA . ILE A 1 491 ? 3.731 18.371 -0.607 1.00 88.56 491 ILE A CA 1
ATOM 3610 C C . ILE A 1 491 ? 5.002 18.801 0.133 1.00 88.56 491 ILE A C 1
ATOM 3612 O O . ILE A 1 491 ? 4.970 19.142 1.313 1.00 88.56 491 ILE A O 1
ATOM 3616 N N . GLU A 1 492 ? 6.139 18.750 -0.570 1.00 83.00 492 GLU A N 1
ATOM 3617 C CA . GLU A 1 492 ? 7.475 19.148 -0.079 1.00 83.00 492 GLU A CA 1
ATOM 3618 C C . GLU A 1 492 ? 7.910 18.494 1.244 1.00 83.00 492 GLU A C 1
ATOM 3620 O O . GLU A 1 492 ? 8.706 19.057 1.993 1.00 83.00 492 GLU A O 1
ATOM 3625 N N . LYS A 1 493 ? 7.413 17.282 1.532 1.00 83.12 493 LYS A N 1
ATOM 3626 C CA . LYS A 1 493 ? 7.689 16.548 2.779 1.00 83.12 493 LYS A CA 1
ATOM 3627 C C . LYS A 1 493 ? 7.247 17.280 4.051 1.00 83.12 493 LYS A C 1
ATOM 3629 O O . LYS A 1 493 ? 7.631 16.884 5.151 1.00 83.12 493 LYS A O 1
ATOM 3634 N N . GLN A 1 494 ? 6.416 18.313 3.922 1.00 84.44 494 GLN A N 1
ATOM 3635 C CA . GLN A 1 494 ? 5.873 19.035 5.063 1.00 84.44 494 GLN A CA 1
ATOM 3636 C C . GLN A 1 494 ? 4.744 18.224 5.688 1.00 84.44 494 GLN A C 1
ATOM 3638 O O . GLN A 1 494 ? 3.743 17.923 5.038 1.00 84.44 494 GLN A O 1
ATOM 3643 N N . ILE A 1 495 ? 4.916 17.846 6.956 1.00 86.75 495 ILE A N 1
ATOM 3644 C CA . ILE A 1 495 ? 3.945 17.007 7.656 1.00 86.75 495 ILE A CA 1
ATOM 3645 C C . ILE A 1 495 ? 2.699 17.831 7.986 1.00 86.75 495 ILE A C 1
ATOM 3647 O O . ILE A 1 495 ? 2.733 18.723 8.834 1.00 86.75 495 ILE A O 1
ATOM 3651 N N . VAL A 1 496 ? 1.569 17.462 7.387 1.00 89.12 496 VAL A N 1
ATOM 3652 C CA . VAL A 1 496 ? 0.251 18.018 7.708 1.00 89.12 496 VAL A CA 1
ATOM 3653 C C . VAL A 1 496 ? -0.559 16.961 8.443 1.00 89.12 496 VAL A C 1
ATOM 3655 O O . VAL A 1 496 ? -0.765 15.868 7.924 1.00 89.12 496 VAL A O 1
ATOM 3658 N N . ARG A 1 497 ? -1.012 17.272 9.663 1.00 89.75 497 ARG A N 1
ATOM 3659 C CA . ARG A 1 497 ? -1.794 16.356 10.513 1.00 89.75 497 ARG A CA 1
ATOM 3660 C C . ARG A 1 497 ? -3.296 16.607 10.413 1.00 89.75 497 ARG A C 1
ATOM 3662 O O . ARG A 1 497 ? -3.722 17.745 10.210 1.00 89.75 497 ARG A O 1
ATOM 3669 N N . GLY A 1 498 ? -4.081 15.555 10.640 1.00 85.88 498 GLY A N 1
ATOM 3670 C CA . GLY A 1 498 ? -5.544 15.604 10.628 1.00 85.88 498 GLY A CA 1
ATOM 3671 C C . GLY A 1 498 ? -6.097 15.883 9.234 1.00 85.88 498 GLY A C 1
ATOM 3672 O O . GLY A 1 498 ? -6.825 16.860 9.042 1.00 85.88 498 GLY A O 1
ATOM 3673 N N . ILE A 1 499 ? -5.689 15.062 8.262 1.00 89.88 499 ILE A N 1
ATOM 3674 C CA . ILE A 1 499 ? -6.202 15.127 6.894 1.00 89.88 499 ILE A CA 1
ATOM 3675 C C . ILE A 1 499 ? -7.630 14.570 6.886 1.00 89.88 499 ILE A C 1
ATOM 3677 O O . ILE A 1 499 ? -8.574 15.348 7.005 1.00 89.88 499 ILE A O 1
ATOM 3681 N N . HIS A 1 500 ? -7.793 13.246 6.829 1.00 90.81 500 HIS A N 1
ATOM 3682 C CA . HIS A 1 500 ? -9.103 12.582 6.831 1.00 90.81 500 HIS A CA 1
ATOM 3683 C C . HIS A 1 500 ? -9.462 11.930 8.169 1.00 90.81 500 HIS A C 1
ATOM 3685 O O . HIS A 1 500 ? -10.577 11.441 8.326 1.00 90.81 500 HIS A O 1
ATOM 3691 N N . GLY A 1 501 ? -8.525 11.909 9.116 1.00 90.88 501 GLY A N 1
ATOM 3692 C CA . GLY A 1 501 ? -8.695 11.275 10.418 1.00 90.88 501 GLY A CA 1
ATOM 3693 C C . GLY A 1 501 ? -8.318 12.191 11.587 1.00 90.88 501 GLY A C 1
ATOM 3694 O O . GLY A 1 501 ? -8.193 13.408 11.417 1.00 90.88 501 GLY A O 1
ATOM 3695 N N . PRO A 1 502 ? -8.091 11.617 12.781 1.00 92.25 502 PRO A N 1
ATOM 3696 C CA . PRO A 1 502 ? -7.806 12.374 13.995 1.00 92.25 502 PRO A CA 1
ATOM 3697 C C . PRO A 1 502 ? -6.552 13.238 13.873 1.00 92.25 502 PRO A C 1
ATOM 3699 O O . PRO A 1 502 ? -5.554 12.854 13.258 1.00 92.25 502 PRO A O 1
ATOM 3702 N N . GLN A 1 503 ? -6.582 14.386 14.547 1.00 91.88 503 GLN A N 1
ATOM 3703 C CA . GLN A 1 503 ? -5.454 15.315 14.662 1.00 91.88 503 GLN A CA 1
ATOM 3704 C C . GLN A 1 503 ? -4.418 14.834 15.683 1.00 91.88 503 GLN A C 1
ATOM 3706 O O . GLN A 1 503 ? -3.234 15.155 15.563 1.00 91.88 503 GLN A O 1
ATOM 3711 N N . ALA A 1 504 ? -4.862 14.065 16.680 1.00 92.88 504 ALA A N 1
ATOM 3712 C CA . ALA A 1 504 ? -4.029 13.587 17.772 1.00 92.88 504 ALA A CA 1
ATOM 3713 C C . ALA A 1 504 ? -4.390 12.153 18.183 1.00 92.88 504 ALA A C 1
ATOM 3715 O O . ALA A 1 504 ? -5.556 11.755 18.171 1.00 92.88 504 ALA A O 1
ATOM 3716 N N . LEU A 1 505 ? -3.360 11.410 18.586 1.00 95.38 505 LEU A N 1
ATOM 3717 C CA . LEU A 1 505 ? -3.472 10.127 19.269 1.00 95.38 505 LEU A CA 1
ATOM 3718 C C . LEU A 1 505 ? -2.926 10.314 20.683 1.00 95.38 505 LEU A C 1
ATOM 3720 O O . LEU A 1 505 ? -1.765 10.692 20.840 1.00 95.38 505 LEU A O 1
ATOM 3724 N N . VAL A 1 506 ? -3.754 10.055 21.687 1.00 96.31 506 VAL A N 1
ATOM 3725 C CA . VAL A 1 506 ? -3.362 10.023 23.097 1.00 96.31 506 VAL A CA 1
ATOM 3726 C C . VAL A 1 506 ? -3.335 8.570 23.536 1.00 96.31 506 VAL A C 1
ATOM 3728 O O . VAL A 1 506 ? -4.290 7.834 23.298 1.00 96.31 506 VAL A O 1
ATOM 3731 N N . VAL A 1 507 ? -2.248 8.152 24.168 1.00 96.81 507 VAL A N 1
ATOM 3732 C CA . VAL A 1 507 ? -2.095 6.808 24.717 1.00 96.81 507 VAL A CA 1
ATOM 3733 C C . VAL A 1 507 ? -2.029 6.924 26.230 1.00 96.81 507 VAL A C 1
ATOM 3735 O O . VAL A 1 507 ? -1.120 7.554 26.768 1.00 96.81 507 VAL A O 1
ATOM 3738 N N . VAL A 1 508 ? -3.002 6.315 26.895 1.00 96.38 508 VAL A N 1
ATOM 3739 C CA . VAL A 1 508 ? -3.072 6.217 28.349 1.00 96.38 508 VAL A CA 1
ATOM 3740 C C . VAL A 1 508 ? -2.508 4.859 28.736 1.00 96.38 508 VAL A C 1
ATOM 3742 O O . VAL A 1 508 ? -3.113 3.832 28.424 1.00 96.38 508 VAL A O 1
ATOM 3745 N N . VAL A 1 509 ? -1.329 4.846 29.353 1.00 93.06 509 VAL A N 1
ATOM 3746 C CA . VAL A 1 509 ? -0.662 3.610 29.783 1.00 93.06 509 VAL A CA 1
ATOM 3747 C C . VAL A 1 509 ? -0.854 3.459 31.282 1.00 93.06 509 VAL A C 1
ATOM 3749 O O . VAL A 1 509 ? -0.432 4.328 32.041 1.00 93.06 509 VAL A O 1
ATOM 3752 N N . GLY A 1 510 ? -1.476 2.359 31.700 1.00 87.00 510 GLY A N 1
ATOM 3753 C CA . GLY A 1 510 ? -1.711 2.085 33.112 1.00 87.00 510 GLY A CA 1
ATOM 3754 C C . GLY A 1 510 ? -1.694 0.597 33.432 1.00 87.00 510 GLY A C 1
ATOM 3755 O O . GLY A 1 510 ? -1.944 -0.254 32.577 1.00 87.00 510 GLY A O 1
ATOM 3756 N N . SER A 1 511 ? -1.424 0.284 34.698 1.00 67.56 511 SER A N 1
ATOM 3757 C CA . SER A 1 511 ? -1.611 -1.061 35.239 1.00 67.56 511 SER A CA 1
ATOM 3758 C C . SER A 1 511 ? -3.111 -1.322 35.339 1.00 67.56 511 SER A C 1
ATOM 3760 O O . SER A 1 511 ? -3.820 -0.603 36.043 1.00 67.56 511 SER A O 1
ATOM 3762 N N . GLY A 1 512 ? -3.620 -2.298 34.582 1.00 55.00 512 GLY A N 1
ATOM 3763 C CA . GLY A 1 512 ? -5.050 -2.581 34.488 1.00 55.00 512 GLY A CA 1
ATOM 3764 C C . GLY A 1 512 ? -5.724 -2.710 35.859 1.00 55.00 512 GLY A C 1
ATOM 3765 O O . GLY A 1 512 ? -5.711 -3.771 36.478 1.00 55.00 512 GLY A O 1
ATOM 3766 N N . THR A 1 513 ? -6.368 -1.641 36.326 1.00 41.62 513 THR A N 1
ATOM 3767 C CA . THR A 1 513 ? -7.398 -1.719 37.357 1.00 41.62 513 THR A CA 1
ATOM 3768 C C . THR A 1 513 ? -8.723 -1.566 36.643 1.00 41.62 513 THR A C 1
ATOM 3770 O O . THR A 1 513 ? -9.068 -0.506 36.128 1.00 41.62 513 THR A O 1
ATOM 3773 N N . ALA A 1 514 ? -9.437 -2.684 36.542 1.00 40.59 514 ALA A N 1
ATOM 3774 C CA . ALA A 1 514 ? -10.805 -2.714 36.068 1.00 40.59 514 ALA A CA 1
ATOM 3775 C C . ALA A 1 514 ? -11.630 -1.686 36.859 1.00 40.59 514 ALA A C 1
ATOM 3777 O O . ALA A 1 514 ? -11.880 -1.877 38.050 1.00 40.59 514 ALA A O 1
ATOM 3778 N N . GLN A 1 515 ? -12.057 -0.604 36.210 1.00 34.69 515 GLN A N 1
ATOM 3779 C CA . GLN A 1 515 ? -13.280 0.059 36.640 1.00 34.69 515 GLN A CA 1
ATOM 3780 C C . GLN A 1 515 ? -14.429 -0.826 36.155 1.00 34.69 515 GLN A C 1
ATOM 3782 O O . GLN A 1 515 ? -14.614 -1.018 34.953 1.00 34.69 515 GLN A O 1
ATOM 3787 N N . ALA A 1 516 ? -15.053 -1.472 37.140 1.00 32.16 516 ALA A N 1
ATOM 3788 C CA . ALA A 1 516 ? -16.146 -2.429 37.026 1.00 32.16 516 ALA A CA 1
ATOM 3789 C C . ALA A 1 516 ? -17.442 -1.808 36.496 1.00 32.16 516 ALA A C 1
ATOM 3791 O O . ALA A 1 516 ? -17.662 -0.600 36.744 1.00 32.16 516 ALA A O 1
#

pLDDT: mean 88.55, std 13.29, range [32.16, 98.81]

Sequence (516 aa):
KESCARQGIGYHRAATAEEAVARVTQLLGDARRIAKSKSMVAEEVGLTHALRVRGKEVLETDIGEYIVDIEGRGPSHITAPALHLNRARIRELLAGAGEDVPDDDPVRLSRAVRDVVAEFFGEVDAGITGANAVIADSGRIVIVENEGNVSLGVSRPRLHIAITGMEKVVADEEAALAVLQVLAPSATAQPLTAYTHFLGAPDEGRERHLVVVDNGRSEILADERYRDVLRCIRCGACMNACPVYTAAGGLSYGSPYMGPIGAVVSPLLWRDGRHADLPSASSLCGRCSEVCPVGIPLHRMLLDLRAGEAENGGSRVEKVAWKSWAAAFAGRQGRAASLLARLGLRAGGRLPGLPVGGSRPIPAANPSRDPAMLVPLDSIEPEPEPATEPLPDDVVSAFRERASVVGAVVVDEAEPEDGDRRVRATAAVASTGSVLLAGEAAARGALMEARRIVVEVDEASVVRFPQELGPALAGDGDALILTGASRTADIEKQIVRGIHGPQALVVVVGSGTAQA

Radius of gyration: 25.71 Å; chains: 1; bounding box: 74×53×77 Å